Protein AF-A0A450WXY8-F1 (afdb_monomer)

InterPro domains:
  IPR000594 THIF-type NAD/FAD binding fold [PF00899] (309-461)
  IPR035985 Ubiquitin-activating enzyme-like [SSF69572] (309-520)
  IPR045886 ThiF/MoeB/HesA family [PTHR43267] (309-408)

Nearest PDB structures (foldseek):
  7to3-assembly1_A  TM=5.615E-01  e=2.677E-20  Enterobacter cloacae
  7tqd-assembly1_A  TM=8.119E-01  e=2.176E-12  Enterobacter cloacae
  7tsx-assembly1_A  TM=7.902E-01  e=8.698E-11  Enterobacter cloacae
  7tsx-assembly1_B  TM=8.193E-01  e=1.091E-10  Enterobacter cloacae
  7tsq-assembly1_B  TM=7.420E-01  e=1.223E-10  Enterobacter cloacae

Structure (mmCIF, N/CA/C/O backbone):
data_AF-A0A450WXY8-F1
#
_entry.id   AF-A0A450WXY8-F1
#
loop_
_atom_site.group_PDB
_atom_site.id
_atom_site.type_symbol
_atom_site.label_atom_id
_atom_site.label_alt_id
_atom_site.label_comp_id
_atom_site.label_asym_id
_atom_site.label_entity_id
_atom_site.label_seq_id
_atom_site.pdbx_PDB_ins_code
_atom_site.Cartn_x
_atom_site.Cartn_y
_atom_site.Cartn_z
_atom_site.occupancy
_atom_site.B_iso_or_equiv
_atom_site.auth_seq_id
_atom_site.auth_comp_id
_atom_site.auth_asym_id
_atom_site.auth_atom_id
_atom_site.pdbx_PDB_model_num
ATOM 1 N N . MET A 1 1 ? -22.865 32.968 9.460 1.00 85.25 1 MET A N 1
ATOM 2 C CA . MET A 1 1 ? -23.906 32.121 8.834 1.00 85.25 1 MET A CA 1
ATOM 3 C C . MET A 1 1 ? -25.288 32.667 9.183 1.00 85.25 1 MET A C 1
ATOM 5 O O . MET A 1 1 ? -25.468 33.053 10.334 1.00 85.25 1 MET A O 1
ATOM 9 N N . ASN A 1 2 ? -26.231 32.749 8.236 1.00 91.19 2 ASN A N 1
ATOM 10 C CA . ASN A 1 2 ? -27.594 33.232 8.504 1.00 91.19 2 ASN A CA 1
ATOM 11 C C . ASN A 1 2 ? -28.560 32.050 8.703 1.00 91.19 2 ASN A C 1
ATOM 13 O O . ASN A 1 2 ? -28.942 31.391 7.740 1.00 91.19 2 ASN A O 1
ATOM 17 N N . TYR A 1 3 ? -28.939 31.772 9.953 1.00 93.31 3 TYR A N 1
ATOM 18 C CA . TYR A 1 3 ? -29.855 30.669 10.268 1.00 93.31 3 TYR A CA 1
ATOM 19 C C . TYR A 1 3 ? -31.302 30.946 9.868 1.00 93.31 3 TYR A C 1
ATOM 21 O O . TYR A 1 3 ? -32.045 29.992 9.657 1.00 93.31 3 TYR A O 1
ATOM 29 N N . ASP A 1 4 ? -31.701 32.208 9.713 1.00 92.94 4 ASP A N 1
ATOM 30 C CA . ASP A 1 4 ? -33.065 32.535 9.291 1.00 92.94 4 ASP A CA 1
ATOM 31 C C . ASP A 1 4 ? -33.283 32.140 7.818 1.00 92.94 4 ASP A C 1
ATOM 33 O O . ASP A 1 4 ? -34.340 31.608 7.466 1.00 92.94 4 ASP A O 1
ATOM 37 N N . ASP A 1 5 ? -32.248 32.285 6.979 1.00 93.62 5 ASP A N 1
ATOM 38 C CA . ASP A 1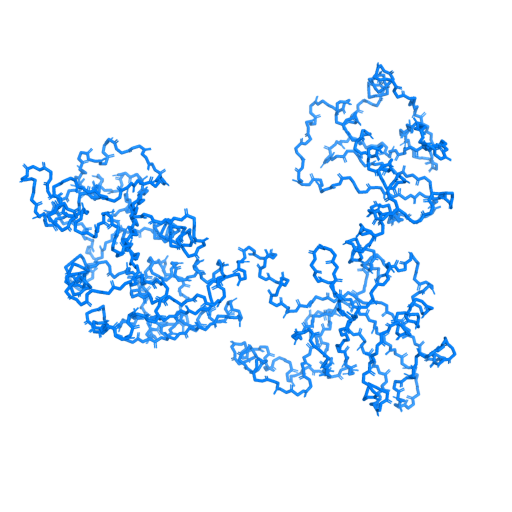 5 ? -32.247 31.805 5.589 1.00 93.62 5 ASP A CA 1
ATOM 39 C C . ASP A 1 5 ? -32.273 30.271 5.528 1.00 93.62 5 ASP A C 1
ATOM 41 O O . ASP A 1 5 ? -33.031 29.693 4.751 1.00 93.62 5 ASP A O 1
ATOM 45 N N . ILE A 1 6 ? -31.488 29.600 6.383 1.00 94.81 6 ILE A N 1
ATOM 46 C CA . ILE A 1 6 ? -31.455 28.130 6.478 1.00 94.81 6 ILE A CA 1
ATOM 47 C C . ILE A 1 6 ? -32.831 27.588 6.888 1.00 94.81 6 ILE A C 1
ATOM 49 O O . ILE A 1 6 ? -33.349 26.680 6.245 1.00 94.81 6 ILE A O 1
ATOM 53 N N . VAL A 1 7 ? -33.455 28.163 7.919 1.00 96.00 7 VAL A N 1
ATOM 54 C CA . VAL A 1 7 ? -34.802 27.780 8.375 1.00 96.00 7 VAL A CA 1
ATOM 55 C C . VAL A 1 7 ? -35.838 28.013 7.281 1.00 96.00 7 VAL A C 1
ATOM 57 O O . VAL A 1 7 ? -36.681 27.152 7.039 1.00 96.00 7 VAL A O 1
ATOM 60 N N . SER A 1 8 ? -35.784 29.164 6.608 1.00 95.62 8 SER A N 1
ATOM 61 C CA . SER A 1 8 ? -36.715 29.487 5.522 1.00 95.62 8 SER A CA 1
ATOM 62 C C . SER A 1 8 ? -36.591 28.494 4.363 1.00 95.62 8 SER A C 1
ATOM 64 O O . SER A 1 8 ? -37.607 28.029 3.843 1.00 95.62 8 SER A O 1
ATOM 66 N N . HIS A 1 9 ? -35.361 28.110 4.010 1.00 96.19 9 HIS A N 1
ATOM 67 C CA . HIS A 1 9 ? -35.077 27.104 2.988 1.00 96.19 9 HIS A CA 1
ATOM 68 C C . HIS A 1 9 ? -35.585 25.718 3.387 1.00 96.19 9 HIS A C 1
ATOM 70 O O . HIS A 1 9 ? -36.364 25.127 2.642 1.00 96.19 9 HIS A O 1
ATOM 76 N N . LEU A 1 10 ? -35.232 25.229 4.580 1.00 95.88 10 LEU A N 1
ATOM 77 C CA . LEU A 1 10 ? -35.667 23.914 5.066 1.00 95.88 10 LEU A CA 1
ATOM 78 C C . LEU A 1 10 ? -37.201 23.803 5.123 1.00 95.88 10 LEU A C 1
ATOM 80 O O . LEU A 1 10 ? -37.761 22.789 4.708 1.00 95.88 10 LEU A O 1
ATOM 84 N N . ARG A 1 11 ? -37.897 24.872 5.534 1.00 95.69 11 ARG A N 1
ATOM 85 C CA . ARG A 1 11 ? -39.368 24.942 5.484 1.00 95.69 11 ARG A CA 1
ATOM 86 C C . ARG A 1 11 ? -39.917 24.899 4.063 1.00 95.69 11 ARG A C 1
ATOM 88 O O . ARG A 1 11 ? -40.941 24.264 3.830 1.00 95.69 11 ARG A O 1
ATOM 95 N N . SER A 1 12 ? -39.249 25.558 3.116 1.00 96.12 12 SER A N 1
ATOM 96 C CA . SER A 1 12 ? -39.670 25.576 1.708 1.00 96.12 12 SER A CA 1
ATOM 97 C C . SER A 1 12 ? -39.581 24.201 1.039 1.00 96.12 12 SER A C 1
ATOM 99 O O . SER A 1 12 ? -40.399 23.898 0.174 1.00 96.12 12 SER A O 1
ATOM 101 N N . VAL A 1 13 ? -38.642 23.356 1.483 1.00 94.44 13 VAL A N 1
ATOM 102 C CA . VAL A 1 13 ? -38.477 21.975 1.001 1.00 94.44 13 VAL A CA 1
ATOM 103 C C . VAL A 1 13 ? -39.275 20.947 1.817 1.00 94.44 13 VAL A C 1
ATOM 105 O O . VAL A 1 13 ? -39.227 19.760 1.514 1.00 94.44 13 VAL A O 1
ATOM 108 N N . GLY A 1 14 ? -40.057 21.390 2.811 1.00 92.19 14 GLY A N 1
ATOM 109 C CA . GLY A 1 14 ? -41.043 20.557 3.508 1.00 92.19 14 GLY A CA 1
ATOM 110 C C . GLY A 1 14 ? -40.677 20.115 4.926 1.00 92.19 14 GLY A C 1
ATOM 111 O O . GLY A 1 14 ? -41.490 19.447 5.564 1.00 92.19 14 GLY A O 1
ATOM 112 N N . TYR A 1 15 ? -39.516 20.504 5.460 1.00 93.69 15 TYR A N 1
ATOM 113 C CA . TYR A 1 15 ? -39.153 20.190 6.843 1.00 93.69 15 TYR A CA 1
ATOM 114 C C . TYR A 1 15 ? -39.821 21.146 7.838 1.00 93.69 15 TYR A C 1
ATOM 116 O O . TYR A 1 15 ? -39.875 22.362 7.636 1.00 93.69 15 TYR A O 1
ATOM 124 N N . ARG A 1 16 ? -40.294 20.612 8.967 1.00 93.25 16 ARG A N 1
ATOM 125 C CA . ARG A 1 16 ? -40.752 21.428 10.098 1.00 93.25 16 ARG A CA 1
ATOM 126 C C . ARG A 1 16 ? -39.544 21.816 10.938 1.00 93.25 16 ARG A C 1
ATOM 128 O O . ARG A 1 16 ? -38.993 20.983 11.647 1.00 93.25 16 ARG A O 1
ATOM 135 N N . THR A 1 17 ? -39.113 23.070 10.827 1.00 95.25 17 THR A N 1
ATOM 136 C CA . THR A 1 17 ? -37.900 23.544 11.505 1.00 95.25 17 THR A CA 1
ATOM 137 C C . THR A 1 17 ? -38.132 24.815 12.300 1.00 95.25 17 THR A C 1
ATOM 139 O O . THR A 1 17 ? -38.880 25.702 11.871 1.00 95.25 17 THR A O 1
ATOM 142 N N . GLU A 1 18 ? -37.436 24.959 13.421 1.00 94.56 18 GLU A N 1
ATOM 143 C CA . GLU A 1 18 ? -37.443 26.173 14.235 1.00 94.56 18 GLU A CA 1
ATOM 144 C C . GLU A 1 18 ? -36.095 26.428 14.913 1.00 94.56 18 GLU A C 1
ATOM 146 O O . GLU A 1 18 ? -35.251 25.540 15.025 1.00 94.56 18 GLU A O 1
ATOM 151 N N . LEU A 1 19 ? -35.888 27.673 15.341 1.00 94.00 19 LEU A N 1
ATOM 152 C CA . LEU A 1 19 ? -34.762 28.038 16.190 1.00 94.00 19 LEU A CA 1
ATOM 153 C C . LEU A 1 19 ? -35.257 28.139 17.623 1.00 94.00 19 LEU A C 1
ATOM 155 O O . LEU A 1 19 ? -36.200 28.881 17.896 1.00 94.00 19 LEU A O 1
ATOM 159 N N . SER A 1 20 ? -34.587 27.438 18.525 1.00 92.25 20 SER A N 1
ATOM 160 C CA . SER A 1 20 ? -34.901 27.445 19.949 1.00 92.25 20 SER A CA 1
ATOM 161 C C . SER A 1 20 ? -33.644 27.703 20.777 1.00 92.25 20 SER A C 1
ATOM 163 O O . SER A 1 20 ? -32.520 27.715 20.264 1.00 92.25 20 SER A O 1
ATOM 165 N N . ASP A 1 21 ? -33.835 27.915 22.075 1.00 88.75 21 ASP A N 1
ATOM 166 C CA . ASP A 1 21 ? -32.752 27.908 23.053 1.00 88.75 21 ASP A CA 1
ATOM 167 C C . ASP A 1 21 ? -32.751 26.562 23.780 1.00 88.75 21 ASP A C 1
ATOM 169 O O . ASP A 1 21 ? -33.796 26.102 24.243 1.00 88.75 21 ASP A O 1
ATOM 173 N N . LEU A 1 22 ? -31.589 25.919 23.840 1.00 84.94 22 LEU A N 1
ATOM 174 C CA . LEU A 1 22 ? -31.366 24.712 24.620 1.00 84.94 22 LEU A CA 1
ATOM 175 C C . LEU A 1 22 ? -30.187 24.965 25.558 1.00 84.94 22 LEU A C 1
ATOM 177 O O . LEU A 1 22 ? -29.046 25.089 25.113 1.00 84.94 22 LEU A O 1
ATOM 181 N N . GLU A 1 23 ? -30.479 25.080 26.855 1.00 81.50 23 GLU A N 1
ATOM 182 C CA . GLU A 1 23 ? -29.492 25.354 27.911 1.00 81.50 23 GLU A CA 1
ATOM 183 C C . GLU A 1 23 ? -28.628 26.607 27.649 1.00 81.50 23 GLU A C 1
ATOM 185 O O . GLU A 1 23 ? -27.417 26.616 27.888 1.00 81.50 23 GLU A O 1
ATOM 190 N N . GLY A 1 24 ? -29.231 27.685 27.135 1.00 81.69 24 GLY A N 1
ATOM 191 C CA . GLY A 1 24 ? -28.528 28.931 26.817 1.00 81.69 24 GLY A CA 1
ATOM 192 C C . GLY A 1 24 ? -27.723 28.884 25.516 1.00 81.69 24 GLY A C 1
ATOM 193 O O . GLY A 1 24 ? -26.913 29.782 25.261 1.00 81.69 24 GLY A O 1
ATOM 194 N N . LYS A 1 25 ? -27.894 27.836 24.699 1.00 85.69 25 LYS A N 1
ATOM 195 C CA . LYS A 1 25 ? -27.318 27.728 23.357 1.00 85.69 25 LYS A CA 1
ATOM 196 C C . LYS A 1 25 ? -28.420 27.792 22.310 1.00 85.69 25 LYS A C 1
ATOM 198 O O . LYS A 1 25 ? -29.394 27.045 22.363 1.00 85.69 25 LYS A O 1
ATOM 203 N N . ARG A 1 26 ? -28.208 28.626 21.291 1.00 92.81 26 ARG A N 1
ATOM 204 C CA . ARG A 1 26 ? -29.070 28.678 20.106 1.00 92.81 26 ARG A CA 1
ATOM 205 C C . ARG A 1 26 ? -28.922 27.376 19.316 1.00 92.81 26 ARG A C 1
ATOM 207 O O . ARG A 1 26 ? -27.808 27.017 18.923 1.00 92.81 26 ARG A O 1
ATOM 214 N N . VAL A 1 27 ? -30.037 26.695 19.080 1.00 93.38 27 VAL A N 1
ATOM 215 C CA . VAL A 1 27 ? -30.091 25.449 18.311 1.00 93.38 27 VAL A CA 1
ATOM 216 C C . VAL A 1 27 ? -31.116 25.547 17.185 1.00 93.38 27 VAL A C 1
ATOM 218 O O . VAL A 1 27 ? -32.117 26.254 17.295 1.00 93.38 27 VAL A O 1
ATOM 221 N N . LEU A 1 28 ? -30.853 24.829 16.097 1.00 95.19 28 LEU A N 1
ATOM 222 C CA . LEU A 1 28 ? -31.797 24.549 15.022 1.00 95.19 28 LEU A CA 1
ATOM 223 C C . LEU A 1 28 ? -32.429 23.183 15.289 1.00 95.19 28 LEU A C 1
ATOM 225 O O . LEU A 1 28 ? -31.713 22.186 15.347 1.00 95.19 28 LEU A O 1
ATOM 229 N N . LYS A 1 29 ? -33.752 23.146 15.428 1.00 94.81 29 LYS A N 1
ATOM 230 C CA . LYS A 1 29 ? -34.534 21.917 15.554 1.00 94.81 29 LYS A CA 1
ATOM 231 C C . LYS A 1 29 ? -35.214 21.587 14.236 1.00 94.81 29 LYS A C 1
ATOM 233 O O . LYS A 1 29 ? -35.759 22.480 13.582 1.00 94.81 29 LYS A O 1
ATOM 238 N N . VAL A 1 30 ? -35.195 20.314 13.864 1.00 95.31 30 VAL A N 1
ATOM 239 C CA . VAL A 1 30 ? -35.900 19.761 12.706 1.00 95.31 30 VAL A CA 1
ATOM 240 C C . VAL A 1 30 ? -36.749 18.590 13.190 1.00 95.31 30 VAL A C 1
ATOM 242 O O . VAL A 1 30 ? -36.204 17.578 13.624 1.00 95.31 30 VAL A O 1
ATOM 245 N N . GLU A 1 31 ? -38.073 18.728 13.142 1.00 93.25 31 GLU A N 1
ATOM 246 C CA . GLU A 1 31 ? -38.989 17.628 13.453 1.00 93.25 31 GLU A CA 1
ATOM 247 C C . GLU A 1 31 ? -39.046 16.646 12.281 1.00 93.25 31 GLU A C 1
ATOM 249 O O . GLU A 1 31 ? -39.267 17.036 11.128 1.00 93.25 31 GLU A O 1
ATOM 254 N N . VAL A 1 32 ? -38.909 15.362 12.598 1.00 88.75 32 VAL A N 1
ATOM 255 C CA . VAL A 1 32 ? -38.971 14.254 11.647 1.00 88.75 32 VAL A CA 1
ATOM 256 C C . VAL A 1 32 ? -40.012 13.244 12.130 1.00 88.75 32 VAL A C 1
ATOM 258 O O . VAL A 1 32 ? -40.020 12.838 13.295 1.00 88.75 32 VAL A O 1
ATOM 261 N N . GLU A 1 33 ? -40.917 12.843 11.237 1.00 85.62 33 GLU A N 1
ATOM 262 C CA . GLU A 1 33 ? -41.838 11.728 11.474 1.00 85.62 33 GLU A CA 1
ATOM 263 C C . GLU A 1 33 ? -41.199 10.454 10.918 1.00 85.62 33 GLU A C 1
ATOM 265 O O . GLU A 1 33 ? -41.057 10.316 9.710 1.00 85.62 33 GLU A O 1
ATOM 270 N N . ILE A 1 34 ? -40.808 9.541 11.807 1.00 77.44 34 ILE A N 1
ATOM 271 C CA . ILE A 1 34 ? -40.209 8.247 11.464 1.00 77.44 34 ILE A CA 1
ATOM 272 C C . ILE A 1 34 ? -41.218 7.162 11.864 1.00 77.44 34 ILE A C 1
ATOM 274 O O . ILE A 1 34 ? -41.971 7.352 12.815 1.00 77.44 34 ILE A O 1
ATOM 278 N N . GLY A 1 35 ? -41.288 6.023 11.169 1.00 67.19 35 GLY A N 1
ATOM 279 C CA . GLY A 1 35 ? -42.383 5.041 11.316 1.00 67.19 35 GLY A CA 1
ATOM 280 C C . GLY A 1 35 ? -42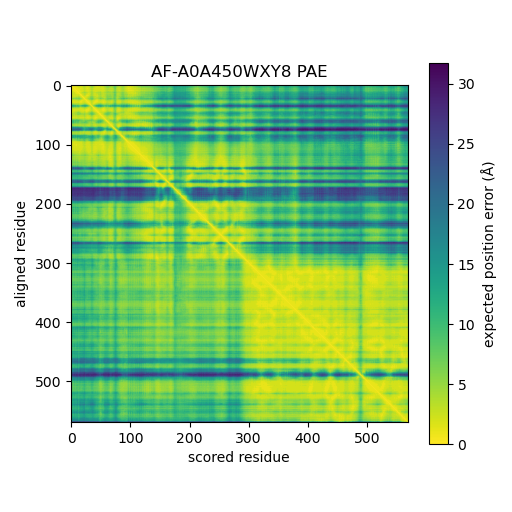.748 4.594 12.750 1.00 67.19 35 GLY A C 1
ATOM 281 O O . GLY A 1 35 ? -43.876 4.159 12.978 1.00 67.19 35 GLY A O 1
ATOM 282 N N . GLN A 1 36 ? -41.841 4.728 13.726 1.00 64.69 36 GLN A N 1
ATOM 283 C CA . GLN A 1 36 ? -42.052 4.387 15.142 1.00 64.69 36 GLN A CA 1
ATOM 284 C C . GLN A 1 36 ? -42.390 5.586 16.060 1.00 64.69 36 GLN A C 1
ATOM 286 O O . GLN A 1 36 ? -42.688 5.386 17.238 1.00 64.69 36 GLN A O 1
ATOM 291 N N . GLY A 1 37 ? -42.379 6.829 15.564 1.00 75.25 37 GLY A N 1
ATOM 292 C CA . GLY A 1 37 ? -42.693 8.023 16.352 1.00 75.25 37 GLY A CA 1
ATOM 293 C C . GLY A 1 37 ? -42.140 9.333 15.780 1.00 75.25 37 GLY A C 1
ATOM 294 O O . GLY A 1 37 ? -41.556 9.389 14.703 1.00 75.25 37 GLY A O 1
ATOM 295 N N . ARG A 1 38 ? -42.328 10.423 16.528 1.00 84.50 38 ARG A N 1
ATOM 296 C CA . ARG A 1 38 ? -41.708 11.722 16.225 1.00 84.50 38 ARG A CA 1
ATOM 297 C C . ARG A 1 38 ? -40.330 11.812 16.867 1.00 84.50 38 ARG A C 1
ATOM 299 O O . ARG A 1 38 ? -40.194 11.446 18.034 1.00 84.50 38 ARG A O 1
ATOM 306 N N . MET A 1 39 ? -39.363 12.333 16.118 1.00 87.69 39 MET A N 1
ATOM 307 C CA . MET A 1 39 ? -37.990 12.582 16.552 1.00 87.69 39 MET A CA 1
ATOM 308 C C . MET A 1 39 ? -37.585 14.017 16.195 1.00 87.69 39 MET A C 1
ATOM 310 O O . MET A 1 39 ? -38.014 14.550 15.172 1.00 87.69 39 MET A O 1
ATOM 314 N N . GLU A 1 40 ? -36.751 14.642 17.026 1.00 91.19 40 GLU A N 1
ATOM 315 C CA . GLU A 1 40 ? -36.166 15.955 16.746 1.00 91.19 40 GLU A CA 1
ATOM 316 C C . GLU A 1 40 ? -34.673 15.812 16.438 1.00 91.19 40 GLU A C 1
ATOM 318 O O . GLU A 1 40 ? -33.905 15.329 17.270 1.00 91.19 40 GLU A O 1
ATOM 323 N N . LEU A 1 41 ? -34.251 16.274 15.258 1.00 93.19 41 LEU A N 1
ATOM 324 C CA . LEU A 1 41 ? -32.841 16.494 14.955 1.00 93.19 41 LEU A CA 1
ATOM 325 C C . LEU A 1 41 ? -32.448 17.891 15.443 1.00 93.19 41 LEU A C 1
ATOM 327 O O . LEU A 1 41 ? -33.026 18.898 15.032 1.00 93.19 41 LEU A O 1
ATOM 331 N N . ILE A 1 42 ? -31.438 17.958 16.300 1.00 93.12 42 ILE A N 1
ATOM 332 C CA . ILE A 1 42 ? -30.984 19.175 16.969 1.00 93.12 42 ILE A CA 1
ATOM 333 C C . ILE A 1 42 ? -29.583 19.512 16.468 1.00 93.12 42 ILE A C 1
ATOM 335 O O . ILE A 1 42 ? -28.666 18.710 16.593 1.00 93.12 42 ILE A O 1
ATOM 339 N N . HIS A 1 43 ? -29.390 20.709 15.926 1.00 93.00 43 HIS A N 1
ATOM 340 C CA . HIS A 1 43 ? -28.088 21.223 15.512 1.00 93.00 43 HIS A CA 1
ATOM 341 C C . HIS A 1 43 ? -27.701 22.440 16.352 1.00 93.00 43 HIS A C 1
ATOM 343 O O . HIS A 1 43 ? -28.436 23.425 16.413 1.00 93.00 43 HIS A O 1
ATOM 349 N N . PHE A 1 44 ? -26.520 22.410 16.969 1.00 91.44 44 PHE A N 1
ATOM 350 C CA . PHE A 1 44 ? -25.978 23.569 17.680 1.00 91.44 44 PHE A CA 1
ATOM 351 C C . PHE A 1 44 ? -25.469 24.606 16.688 1.00 91.44 44 PHE A C 1
ATOM 353 O O . PHE A 1 44 ? -24.511 24.340 15.966 1.00 91.44 44 PHE A O 1
ATOM 360 N N . CYS A 1 45 ? -26.077 25.794 16.683 1.00 92.25 45 CYS A N 1
ATOM 361 C CA . CYS A 1 45 ? -25.749 26.823 15.707 1.00 92.25 45 CYS A CA 1
ATOM 362 C C . CYS A 1 45 ? -24.268 27.227 15.790 1.00 92.25 45 CYS A C 1
ATOM 364 O O . CYS A 1 45 ? -23.793 27.715 16.817 1.00 92.25 45 CYS A O 1
ATOM 366 N N . THR A 1 46 ? -23.549 27.081 14.679 1.00 90.25 46 THR A N 1
ATOM 367 C CA . THR A 1 46 ? -22.164 27.537 14.511 1.00 90.25 46 THR A CA 1
ATOM 368 C C . THR A 1 46 ? -22.080 28.828 13.696 1.00 90.25 46 THR A C 1
ATOM 370 O O . THR A 1 46 ? -22.970 29.162 12.914 1.00 90.25 46 THR A O 1
ATOM 373 N N . ASN A 1 47 ? -20.978 29.567 13.838 1.00 87.94 47 ASN A N 1
ATOM 374 C CA . ASN A 1 47 ? -20.756 30.794 13.060 1.00 87.94 47 ASN A CA 1
ATOM 375 C C . ASN A 1 47 ? -20.309 30.515 11.615 1.00 87.94 47 ASN A C 1
ATOM 377 O O . ASN A 1 47 ? -20.579 31.323 10.718 1.00 87.94 47 ASN A O 1
ATOM 381 N N . GLU A 1 48 ? -19.673 29.362 11.406 1.00 87.56 48 GLU A N 1
ATOM 382 C CA . GLU A 1 48 ? -19.038 28.919 10.167 1.00 87.56 48 GLU A CA 1
ATOM 383 C C . GLU A 1 48 ? -19.286 27.418 9.956 1.00 87.56 48 GLU A C 1
ATOM 385 O O . GLU A 1 48 ? -19.388 26.652 10.921 1.00 87.56 48 GLU A O 1
ATOM 390 N N . LEU A 1 49 ? -19.419 27.013 8.691 1.00 85.81 49 LEU A N 1
ATOM 391 C CA . LEU A 1 49 ? -19.448 25.610 8.299 1.00 85.81 49 LEU A CA 1
ATOM 392 C C . LEU A 1 49 ? -18.015 25.169 8.015 1.00 85.81 49 LEU A C 1
ATOM 394 O O . LEU A 1 49 ? -17.376 25.691 7.111 1.00 85.81 49 LEU A O 1
ATOM 398 N N . ILE A 1 50 ? -17.534 24.205 8.791 1.00 84.62 50 ILE A N 1
ATOM 399 C CA . ILE A 1 50 ? -16.203 23.593 8.633 1.00 84.62 50 ILE A CA 1
ATOM 400 C C . ILE A 1 50 ? -16.292 22.121 8.203 1.00 84.62 50 ILE A C 1
ATOM 402 O O . ILE A 1 50 ? -15.289 21.417 8.155 1.00 84.62 50 ILE A O 1
ATOM 406 N N . GLY A 1 51 ? -17.510 21.653 7.933 1.00 86.38 51 GLY A N 1
ATOM 407 C CA . GLY A 1 51 ? -17.832 20.292 7.533 1.00 86.38 51 GLY A CA 1
ATOM 408 C C . GLY A 1 51 ? -19.340 20.126 7.365 1.00 86.38 51 GLY A C 1
ATOM 409 O O . GLY A 1 51 ? -20.089 21.109 7.367 1.00 86.38 51 GLY A O 1
ATOM 410 N N . ILE A 1 52 ? -19.783 18.875 7.230 1.00 88.44 52 ILE A N 1
ATOM 411 C CA . ILE A 1 52 ? -21.210 18.535 7.167 1.00 88.44 52 ILE A CA 1
ATOM 412 C C . ILE A 1 52 ? -21.884 19.004 8.471 1.00 88.44 52 ILE A C 1
ATOM 414 O O . ILE A 1 52 ? -21.367 18.698 9.550 1.00 88.44 52 ILE A O 1
ATOM 418 N N . PRO A 1 53 ? -23.016 19.734 8.411 1.00 91.00 53 PRO A N 1
ATOM 419 C CA . PRO A 1 53 ? -23.764 20.118 9.606 1.00 91.00 53 PRO A CA 1
ATOM 420 C C . PRO A 1 53 ? -24.096 18.901 10.478 1.00 91.00 53 PRO A C 1
ATOM 422 O O . PRO A 1 53 ? -24.804 18.005 10.033 1.00 91.00 53 PRO A O 1
ATOM 425 N N . ALA A 1 54 ? -23.589 18.853 11.708 1.00 90.81 54 ALA A N 1
ATOM 426 C CA . ALA A 1 54 ? -23.839 17.735 12.617 1.00 90.81 54 ALA A CA 1
ATOM 427 C C . ALA A 1 54 ? -25.190 17.893 13.326 1.00 90.81 54 ALA A C 1
ATOM 429 O O . ALA A 1 54 ? -25.473 18.975 13.851 1.00 90.81 54 ALA A O 1
ATOM 430 N N . PHE A 1 55 ? -25.981 16.821 13.385 1.00 92.38 55 PHE A N 1
ATOM 431 C CA . PHE A 1 55 ? -27.218 16.775 14.159 1.00 92.38 55 PHE A CA 1
ATOM 432 C C . PHE A 1 55 ? -27.135 15.763 15.305 1.00 92.38 55 PHE A C 1
ATOM 434 O O . PHE A 1 55 ? -26.368 14.795 15.288 1.00 92.38 55 PHE A O 1
ATOM 441 N N . PHE A 1 56 ? -27.943 16.033 16.320 1.00 91.31 56 PHE A N 1
ATOM 442 C CA . PHE A 1 56 ? -28.081 15.264 17.542 1.00 91.31 56 PHE A CA 1
ATOM 443 C C . PHE A 1 56 ? -29.545 14.863 17.722 1.00 91.31 56 PHE A C 1
ATOM 445 O O . PHE A 1 56 ? -30.433 15.560 17.244 1.00 91.31 56 PHE A O 1
ATOM 452 N N . VAL A 1 57 ? -29.794 13.774 18.434 1.00 89.75 57 VAL A N 1
ATOM 453 C CA . VAL A 1 57 ? -31.135 13.304 18.814 1.00 89.75 57 VAL A CA 1
ATOM 454 C C . VAL A 1 57 ? -31.204 13.108 20.314 1.00 89.75 57 VAL A C 1
ATOM 456 O O . VAL A 1 57 ? -30.174 12.867 20.936 1.00 89.75 57 VAL A O 1
ATOM 459 N N . GLU A 1 58 ? -32.388 13.220 20.906 1.00 86.69 58 GLU A N 1
ATOM 460 C CA . GLU A 1 58 ? -32.564 12.829 22.304 1.00 86.69 58 GLU A CA 1
ATOM 461 C C . GLU A 1 58 ? -32.448 11.304 22.454 1.00 86.69 58 GLU A C 1
ATOM 463 O O . GLU A 1 58 ? -32.954 10.547 21.626 1.00 86.69 58 GLU A O 1
ATOM 468 N N . ASP A 1 59 ? -31.742 10.869 23.496 1.00 78.94 59 ASP A N 1
ATOM 469 C CA . ASP A 1 59 ? -31.623 9.478 23.908 1.00 78.94 59 ASP A CA 1
ATOM 470 C C . ASP A 1 59 ? -32.990 9.005 24.397 1.00 78.94 59 ASP A C 1
ATOM 472 O O . ASP A 1 59 ? -33.500 9.448 25.431 1.00 78.94 59 ASP A O 1
ATOM 476 N N . ASP A 1 60 ? -33.604 8.149 23.593 1.00 75.12 60 ASP A N 1
ATOM 477 C CA . ASP A 1 60 ? -34.975 7.710 23.759 1.00 75.12 60 ASP A CA 1
ATOM 478 C C . ASP A 1 60 ? -35.039 6.196 23.586 1.00 75.12 60 ASP A C 1
ATOM 480 O O . ASP A 1 60 ? -34.870 5.656 22.489 1.00 75.12 60 ASP A O 1
ATOM 484 N N . GLU A 1 61 ? -35.317 5.514 24.700 1.00 75.31 61 GLU A N 1
ATOM 485 C CA . GLU A 1 61 ? -35.358 4.053 24.802 1.00 75.31 61 GLU A CA 1
ATOM 486 C C . GLU A 1 61 ? -36.301 3.407 23.773 1.00 75.31 61 GLU A C 1
ATOM 488 O O . GLU A 1 61 ? -36.129 2.234 23.436 1.00 75.31 61 GLU A O 1
ATOM 493 N N . ARG A 1 62 ? -37.273 4.159 23.229 1.00 75.00 62 ARG A N 1
ATOM 494 C CA . ARG A 1 62 ? -38.204 3.677 22.198 1.00 75.00 62 ARG A CA 1
ATOM 495 C C . ARG A 1 62 ? -37.506 3.208 20.923 1.00 75.00 62 ARG A C 1
ATOM 497 O O . ARG A 1 62 ? -38.035 2.315 20.268 1.00 75.00 62 ARG A O 1
ATOM 504 N N . PHE A 1 63 ? -36.356 3.785 20.573 1.00 74.00 63 PHE A N 1
ATOM 505 C CA . PHE A 1 63 ? -35.637 3.460 19.335 1.00 74.00 63 PHE A CA 1
ATOM 506 C C . PHE A 1 63 ? -34.574 2.364 19.513 1.00 74.00 63 PHE A C 1
ATOM 508 O O . PHE A 1 63 ? -33.997 1.905 18.526 1.00 74.00 63 PHE A O 1
ATOM 515 N N . GLY A 1 64 ? -34.345 1.906 20.749 1.00 78.31 64 GLY A N 1
ATOM 516 C CA . GLY A 1 64 ? -33.325 0.907 21.068 1.00 78.31 64 GLY A CA 1
ATOM 517 C C . GLY A 1 64 ? -31.896 1.365 20.745 1.00 78.31 64 GLY A C 1
ATOM 518 O O . GLY A 1 64 ? -31.619 2.548 20.562 1.00 78.31 64 GLY A O 1
ATOM 519 N N . GLU A 1 65 ? -30.964 0.412 20.682 1.00 84.44 65 GLU A N 1
ATOM 520 C CA . GLU A 1 65 ? -29.581 0.696 20.285 1.00 84.44 65 GLU A CA 1
ATOM 521 C C . GLU A 1 65 ? -29.477 0.869 18.767 1.00 84.44 65 GLU A C 1
ATOM 523 O O . GLU A 1 65 ? -29.656 -0.085 18.004 1.00 84.44 65 GLU A O 1
ATOM 528 N N . LEU A 1 66 ? -29.136 2.080 18.329 1.00 88.31 66 LEU A N 1
ATOM 529 C CA . LEU A 1 66 ? -28.897 2.406 16.927 1.00 88.31 66 LEU A CA 1
ATOM 530 C C . LEU A 1 66 ? -27.398 2.539 16.651 1.00 88.31 66 LEU A C 1
ATOM 532 O O . LEU A 1 66 ? -26.681 3.262 17.347 1.00 88.31 66 LEU A O 1
ATOM 536 N N . ALA A 1 67 ? -26.913 1.875 15.602 1.00 88.62 67 ALA A N 1
ATOM 537 C CA . ALA A 1 67 ? -25.567 2.122 15.098 1.00 88.62 67 ALA A CA 1
ATOM 538 C C . ALA A 1 67 ? -25.409 3.587 14.658 1.00 88.62 67 ALA A C 1
ATOM 540 O O . ALA A 1 67 ? -26.384 4.250 14.319 1.00 88.62 67 ALA A O 1
ATOM 541 N N . HIS A 1 68 ? -24.177 4.105 14.653 1.00 89.62 68 HIS A N 1
ATOM 542 C CA . HIS A 1 68 ? -23.861 5.502 14.297 1.00 89.62 68 HIS A CA 1
ATOM 543 C C . HIS A 1 68 ? -24.453 6.585 15.216 1.00 89.62 68 HIS A C 1
ATOM 545 O O . HIS A 1 68 ? -24.172 7.765 15.003 1.00 89.62 68 HIS A O 1
ATOM 551 N N . VAL A 1 69 ? -25.215 6.215 16.250 1.00 88.31 69 VAL A N 1
ATOM 552 C CA . VAL A 1 69 ? -25.764 7.123 17.265 1.00 88.31 69 VAL A CA 1
ATOM 553 C C . VAL A 1 69 ? -24.947 6.994 18.541 1.00 88.31 69 VAL A C 1
ATOM 555 O O . VAL A 1 69 ? -24.732 5.898 19.055 1.00 88.31 69 VAL A O 1
ATOM 558 N N . PHE A 1 70 ? -24.439 8.115 19.046 1.00 83.25 70 PHE A N 1
ATOM 559 C CA . PHE A 1 70 ? -23.415 8.090 20.081 1.00 83.25 70 PHE A CA 1
ATOM 560 C C . PHE A 1 70 ? -23.603 9.178 21.135 1.00 83.25 70 PHE A C 1
ATOM 562 O O . PHE A 1 70 ? -23.873 10.320 20.768 1.00 83.25 70 PHE A O 1
ATOM 569 N N . PRO A 1 71 ? -23.348 8.906 22.425 1.00 74.94 71 PRO A N 1
ATOM 570 C CA . PRO A 1 71 ? -23.420 9.943 23.446 1.00 74.94 71 PRO A CA 1
ATOM 571 C C . PRO A 1 71 ? -22.364 11.046 23.196 1.00 74.94 71 PRO A C 1
ATOM 573 O O . PRO A 1 71 ? -21.231 10.750 22.787 1.00 74.94 71 PRO A O 1
ATOM 576 N N . PRO A 1 72 ? -22.703 12.328 23.417 1.00 66.75 72 PRO A N 1
ATOM 577 C CA . PRO A 1 72 ? -21.864 13.475 23.142 1.00 66.75 72 PRO A CA 1
ATOM 578 C C . PRO A 1 72 ? -20.706 13.537 24.130 1.00 66.75 72 PRO A C 1
ATOM 580 O O . PRO A 1 72 ? -20.774 13.097 25.274 1.00 66.75 72 PRO A O 1
ATOM 583 N N . SER A 1 73 ? -19.627 14.172 23.689 1.00 55.66 73 SER A N 1
ATOM 584 C CA . SER A 1 73 ? -18.442 14.452 24.502 1.00 55.66 73 SER A CA 1
ATOM 585 C C . SER A 1 73 ? -18.645 15.573 25.532 1.00 55.66 73 SER A C 1
ATOM 587 O O . SER A 1 73 ? -17.745 15.836 26.331 1.00 55.66 73 SER A O 1
ATOM 589 N N . ILE A 1 74 ? -19.801 16.244 25.520 1.00 53.81 74 ILE A N 1
ATOM 590 C CA . ILE A 1 74 ? -20.132 17.359 26.409 1.00 53.81 74 ILE A CA 1
ATOM 591 C C . ILE A 1 74 ? -21.012 16.826 27.542 1.00 53.81 74 ILE A C 1
ATOM 593 O O . ILE A 1 74 ? -22.076 16.264 27.308 1.00 53.81 74 ILE A O 1
ATOM 597 N N . SER A 1 75 ? -20.557 17.008 28.779 1.00 45.72 75 SER A N 1
ATOM 598 C CA . SER A 1 75 ? -21.269 16.606 29.992 1.00 45.72 75 SER A CA 1
ATOM 599 C C . SER A 1 75 ? -22.578 17.384 30.162 1.00 45.72 75 SER A C 1
ATOM 601 O O . SER A 1 75 ? -22.514 18.607 30.288 1.00 45.72 75 SER A O 1
ATOM 603 N N . GLY A 1 76 ? -23.719 16.688 30.255 1.00 52.03 76 GLY A N 1
ATOM 604 C CA . GLY A 1 76 ? -24.932 17.250 30.869 1.00 52.03 76 GLY A CA 1
ATOM 605 C C . GLY A 1 76 ? -26.290 16.961 30.223 1.00 52.03 76 GLY A C 1
ATOM 606 O O . GLY A 1 76 ? -27.281 17.251 30.878 1.00 52.03 76 GLY A O 1
ATOM 607 N N . GLY A 1 77 ? -26.377 16.377 29.022 1.00 59.97 77 GLY A N 1
ATOM 608 C CA . GLY A 1 77 ? -27.667 16.188 28.334 1.00 59.97 77 GLY A CA 1
ATOM 609 C C . GLY A 1 77 ? -27.926 14.763 27.841 1.00 59.97 77 GLY A C 1
ATOM 610 O O . GLY A 1 77 ? -26.984 14.045 27.512 1.00 59.97 77 GLY A O 1
ATOM 611 N N . ASN A 1 78 ? -29.207 14.399 27.723 1.00 77.81 78 ASN A N 1
ATOM 612 C CA . ASN A 1 78 ? -29.697 13.188 27.046 1.00 77.81 78 ASN A CA 1
ATOM 613 C C . ASN A 1 78 ? -29.636 13.336 25.514 1.00 77.81 78 ASN A C 1
ATOM 615 O O . ASN A 1 78 ? -30.548 12.911 24.832 1.00 77.81 78 ASN A O 1
ATOM 619 N N . LEU A 1 79 ? -28.636 14.009 24.948 1.00 85.25 79 LEU A N 1
ATOM 620 C CA . LEU A 1 79 ? -28.488 14.089 23.490 1.00 85.25 79 LEU A CA 1
ATOM 621 C C . LEU A 1 79 ? -27.520 13.012 23.022 1.00 85.25 79 LEU A C 1
ATOM 623 O O . LEU A 1 79 ? -26.669 12.615 23.799 1.00 85.25 79 LEU A O 1
ATOM 627 N N . CYS A 1 80 ? -27.602 12.601 21.763 1.00 86.44 80 CYS A N 1
ATOM 628 C CA . CYS A 1 80 ? -26.711 11.664 21.088 1.00 86.44 80 CYS A CA 1
ATOM 629 C C . CYS A 1 80 ? -26.367 12.218 19.701 1.00 86.44 80 CYS A C 1
ATOM 631 O O . CYS A 1 80 ? -27.256 12.617 18.959 1.00 86.44 80 CYS A O 1
ATOM 633 N N . SER A 1 81 ? -25.087 12.277 19.331 1.00 87.81 81 SER A N 1
ATOM 634 C CA . SER A 1 81 ? -24.662 12.689 17.990 1.00 87.81 81 SER A CA 1
ATOM 635 C C . SER A 1 81 ? -24.846 11.560 16.988 1.00 87.81 81 SER A C 1
ATOM 637 O O . SER A 1 81 ? -24.535 10.411 17.309 1.00 87.81 81 SER A O 1
ATOM 639 N N . ILE A 1 82 ? -25.197 11.901 15.756 1.00 89.56 82 ILE A N 1
ATOM 640 C CA . ILE A 1 82 ? -25.338 10.934 14.669 1.00 89.56 82 ILE A CA 1
ATOM 641 C C . ILE A 1 82 ? -24.171 11.089 13.692 1.00 89.56 82 ILE A C 1
ATOM 643 O O . ILE A 1 82 ? -23.841 12.194 13.262 1.00 89.56 82 ILE A O 1
ATOM 647 N N . CYS A 1 83 ? -23.539 9.978 13.328 1.00 88.69 83 CYS A N 1
ATOM 648 C CA . CYS A 1 83 ? -22.490 9.942 12.317 1.00 88.69 83 CYS A CA 1
ATOM 649 C C . CYS A 1 83 ? -23.076 9.561 10.954 1.00 88.69 83 CYS A C 1
ATOM 651 O O . CYS A 1 83 ? -23.386 8.403 10.706 1.00 88.69 83 CYS A O 1
ATOM 653 N N . VAL A 1 84 ? -23.189 10.529 10.045 1.00 87.25 84 VAL A N 1
ATOM 654 C CA . VAL A 1 84 ? -23.651 10.301 8.660 1.00 87.25 84 VAL A CA 1
ATOM 655 C C . VAL A 1 84 ? -22.510 10.205 7.641 1.00 87.25 84 VAL A C 1
ATOM 657 O O . VAL A 1 84 ? -22.727 10.316 6.432 1.00 87.25 84 VAL A O 1
ATOM 660 N N . GLY A 1 85 ? -21.280 10.018 8.124 1.00 77.94 85 GLY A N 1
ATOM 661 C CA . GLY A 1 85 ? -20.074 9.903 7.310 1.00 77.94 85 GLY A CA 1
ATOM 662 C C . GLY A 1 85 ? -18.905 10.729 7.840 1.00 77.94 85 GLY A C 1
ATOM 663 O O . GLY A 1 85 ? -19.030 11.486 8.802 1.00 77.94 85 GLY A O 1
ATOM 664 N N . ASP A 1 86 ? -17.756 10.576 7.187 1.00 71.12 86 ASP A N 1
ATOM 665 C CA . ASP A 1 86 ? -16.552 11.341 7.499 1.00 71.12 86 ASP A CA 1
ATOM 666 C C . ASP A 1 86 ? -16.643 12.742 6.876 1.00 71.12 86 ASP A C 1
ATOM 668 O O . ASP A 1 86 ? -16.847 12.878 5.665 1.00 71.12 86 ASP A O 1
ATOM 672 N N . SER A 1 87 ? -16.465 13.785 7.688 1.00 66.94 87 SER A N 1
ATOM 673 C CA . SER A 1 87 ? -16.435 15.178 7.235 1.00 66.94 87 SER A CA 1
ATOM 674 C C . SER A 1 87 ? -15.365 15.448 6.174 1.00 66.94 87 SER A C 1
ATOM 676 O O . SER A 1 87 ? -15.539 16.363 5.375 1.00 66.94 87 SER A O 1
ATOM 678 N N . GLU A 1 88 ? -14.290 14.656 6.125 1.00 64.56 88 GLU A N 1
ATOM 679 C CA . GLU A 1 88 ? -13.245 14.776 5.099 1.00 64.56 88 GLU A CA 1
ATOM 680 C C . GLU A 1 88 ? -13.630 14.108 3.766 1.00 64.56 88 GLU A C 1
ATOM 682 O O . GLU A 1 88 ? -13.010 14.369 2.735 1.00 64.56 88 GLU A O 1
ATOM 687 N N . SER A 1 89 ? -14.668 13.263 3.756 1.00 70.25 89 SER A N 1
ATOM 688 C CA . SER A 1 89 ? -15.095 12.512 2.566 1.00 70.25 89 SER A CA 1
ATOM 689 C C . SER A 1 89 ? -16.075 13.265 1.660 1.00 70.25 89 SER A C 1
ATOM 691 O O . SER A 1 89 ? -16.338 12.826 0.538 1.00 70.25 89 SER A O 1
ATOM 693 N N . VAL A 1 90 ? -16.606 14.405 2.115 1.00 73.31 90 VAL A N 1
ATOM 694 C CA . VAL A 1 90 ? -17.606 15.195 1.385 1.00 73.31 90 VAL A CA 1
ATOM 695 C C . VAL A 1 90 ? -17.144 16.642 1.270 1.00 73.31 90 VAL A C 1
ATOM 697 O O . VAL A 1 90 ? -16.886 17.313 2.264 1.00 73.31 90 VAL A O 1
ATOM 700 N N . SER A 1 91 ? -17.090 17.154 0.039 1.00 78.81 91 SER A N 1
ATOM 701 C CA . SER A 1 91 ? -16.919 18.588 -0.187 1.00 78.81 91 SER A CA 1
ATOM 702 C C . SER A 1 91 ? -18.245 19.293 0.082 1.00 78.81 91 SER A C 1
ATOM 704 O O . SER A 1 91 ? -19.209 19.130 -0.665 1.00 78.81 91 SER A O 1
ATOM 706 N N . VAL A 1 92 ? -18.300 20.060 1.167 1.00 80.50 92 VAL A N 1
ATOM 707 C CA . VAL A 1 92 ? -19.460 20.884 1.506 1.00 80.50 92 VAL A CA 1
ATOM 708 C C . VAL A 1 92 ? -19.290 22.251 0.857 1.00 80.50 92 VAL A C 1
ATOM 710 O O . VAL A 1 92 ? -18.281 22.924 1.061 1.00 80.50 92 VAL A O 1
ATOM 713 N N . ASN A 1 93 ? -20.277 22.669 0.062 1.00 81.88 93 ASN A N 1
ATOM 714 C CA . ASN A 1 93 ? -20.273 23.998 -0.536 1.00 81.88 93 ASN A CA 1
ATOM 715 C C . ASN A 1 93 ? -20.639 25.053 0.518 1.00 81.88 93 ASN A C 1
ATOM 717 O O . ASN A 1 93 ? -21.815 25.338 0.753 1.00 81.88 93 ASN A O 1
ATOM 721 N N . TYR A 1 94 ? -19.622 25.638 1.144 1.00 81.81 94 TYR A N 1
ATOM 722 C CA . TYR A 1 94 ? -19.790 26.651 2.185 1.00 81.81 94 TYR A CA 1
ATOM 723 C C . TYR A 1 94 ? -20.396 27.968 1.679 1.00 81.81 94 TYR A C 1
ATOM 725 O O . TYR A 1 94 ? -20.942 28.720 2.487 1.00 81.81 94 TYR A O 1
ATOM 733 N N . ASP A 1 95 ? -20.382 28.216 0.363 1.00 87.00 95 ASP A N 1
ATOM 734 C CA . ASP A 1 95 ? -21.046 29.373 -0.252 1.00 87.00 95 ASP A CA 1
ATOM 735 C C . ASP A 1 95 ? -22.576 29.205 -0.311 1.00 87.00 95 ASP A C 1
ATOM 737 O O . ASP A 1 95 ? -23.301 30.176 -0.529 1.00 87.00 95 ASP A O 1
ATOM 741 N N . ALA A 1 96 ? -23.089 27.989 -0.078 1.00 90.94 96 ALA A N 1
ATOM 742 C CA . ALA A 1 96 ? -24.518 27.688 -0.045 1.00 90.94 96 ALA A CA 1
ATOM 743 C C . ALA A 1 96 ? -24.939 26.935 1.238 1.00 90.94 96 ALA A C 1
ATOM 745 O O . ALA A 1 96 ? -25.394 25.788 1.154 1.00 90.94 96 ALA A O 1
ATOM 746 N N . PRO A 1 97 ? -24.861 27.566 2.432 1.00 92.44 97 PRO A N 1
ATOM 747 C CA . PRO A 1 97 ? -25.241 26.922 3.690 1.00 92.44 97 PRO A CA 1
ATOM 748 C C . PRO A 1 97 ? -26.633 26.269 3.681 1.00 92.44 97 PRO A C 1
ATOM 750 O O . PRO A 1 97 ? -26.728 25.132 4.134 1.00 92.44 97 PRO A O 1
ATOM 753 N N . PRO A 1 98 ? -27.703 26.881 3.129 1.00 93.62 98 PRO A N 1
ATOM 754 C CA . PRO A 1 98 ? -29.023 26.247 3.119 1.00 93.62 98 PRO A CA 1
ATOM 755 C C . PRO A 1 98 ? -29.051 24.858 2.457 1.00 93.62 98 PRO A C 1
ATOM 757 O O . PRO A 1 98 ? -29.654 23.938 3.005 1.00 93.62 98 PRO A O 1
ATOM 760 N N . LEU A 1 99 ? -28.331 24.677 1.343 1.00 92.19 99 LEU A N 1
ATOM 761 C CA . LEU A 1 99 ? -28.237 23.387 0.647 1.00 92.19 99 LEU A CA 1
ATOM 762 C C . LEU A 1 99 ? -27.407 22.365 1.434 1.00 92.19 99 LEU A C 1
ATOM 764 O O . LEU A 1 99 ? -27.738 21.183 1.449 1.00 92.19 99 LEU A O 1
ATOM 768 N N . ALA A 1 100 ? -26.348 22.810 2.116 1.00 91.94 100 ALA A N 1
ATOM 769 C CA . ALA A 1 100 ? -25.545 21.939 2.976 1.00 91.94 100 ALA A CA 1
ATOM 770 C C . ALA A 1 100 ? -26.360 21.390 4.160 1.00 91.94 100 ALA A C 1
ATOM 772 O O . ALA A 1 100 ? -26.210 20.227 4.536 1.00 91.94 100 ALA A O 1
ATOM 773 N N . PHE A 1 101 ? -27.235 22.216 4.740 1.00 93.81 101 PHE A N 1
ATOM 774 C CA . PHE A 1 101 ? -28.155 21.786 5.792 1.00 93.81 101 PHE A CA 1
ATOM 775 C C . PHE A 1 101 ? -29.232 20.839 5.265 1.00 93.81 101 PHE A C 1
ATOM 777 O O . PHE A 1 101 ? -29.511 19.848 5.930 1.00 93.81 101 PHE A O 1
ATOM 784 N N . GLU A 1 102 ? -29.793 21.090 4.081 1.00 93.56 102 GLU A N 1
ATOM 785 C CA . GLU A 1 102 ? -30.753 20.176 3.449 1.00 93.56 102 GLU A CA 1
ATOM 786 C C . GLU A 1 102 ? -30.149 18.785 3.202 1.00 93.56 102 GLU A C 1
ATOM 788 O O . GLU A 1 102 ? -30.734 17.785 3.620 1.00 93.56 102 GLU A O 1
ATOM 793 N N . ASP A 1 103 ? -28.964 18.716 2.580 1.00 91.38 103 ASP A N 1
ATOM 794 C CA . ASP A 1 103 ? -28.268 17.446 2.328 1.00 91.38 103 ASP A CA 1
ATOM 795 C C . ASP A 1 103 ? -27.945 16.723 3.640 1.00 91.38 103 ASP A C 1
ATOM 797 O O . ASP A 1 103 ? -28.155 15.516 3.759 1.00 91.38 103 ASP A O 1
ATOM 801 N N . SER A 1 104 ? -27.492 17.460 4.660 1.00 92.62 104 SER A N 1
ATOM 802 C CA . SER A 1 104 ? -27.203 16.864 5.960 1.00 92.62 104 SER A CA 1
ATOM 803 C C . SER A 1 104 ? -28.454 16.309 6.638 1.00 92.62 104 SER A C 1
ATOM 805 O O . SER A 1 104 ? -28.446 15.146 7.038 1.00 92.62 104 SER A O 1
ATOM 807 N N . VAL A 1 105 ? -29.539 17.087 6.729 1.00 93.75 105 VAL A N 1
ATOM 808 C CA . VAL A 1 105 ? -30.813 16.622 7.307 1.00 93.75 105 VAL A CA 1
ATOM 809 C C . VAL A 1 105 ? -31.267 15.347 6.607 1.00 93.75 105 VAL A C 1
ATOM 811 O O . VAL A 1 105 ? -31.549 14.355 7.273 1.00 93.75 105 VAL A O 1
ATOM 814 N N . LYS A 1 106 ? -31.243 15.336 5.270 1.00 92.62 106 LYS A N 1
ATOM 815 C CA . LYS A 1 106 ? -31.626 14.164 4.485 1.00 92.62 106 LYS A CA 1
ATOM 816 C C . LYS A 1 106 ? -30.788 12.931 4.832 1.00 92.62 106 LYS A C 1
ATOM 818 O O . LYS A 1 106 ? -31.350 11.878 5.101 1.00 92.62 106 LYS A O 1
ATOM 823 N N . ARG A 1 107 ? -29.459 13.058 4.906 1.00 92.38 107 ARG A N 1
ATOM 824 C CA . ARG A 1 107 ? -28.571 11.940 5.284 1.00 92.38 107 ARG A CA 1
ATOM 825 C C . ARG A 1 107 ? -28.863 11.389 6.677 1.00 92.38 107 ARG A C 1
ATOM 827 O O . ARG A 1 107 ? -28.754 10.184 6.879 1.00 92.38 107 ARG A O 1
ATOM 834 N N . HIS A 1 108 ? -29.187 12.260 7.633 1.00 93.12 108 HIS A N 1
ATOM 835 C CA . HIS A 1 108 ? -29.509 11.850 9.001 1.00 93.12 108 HIS A CA 1
ATOM 836 C C . HIS A 1 108 ? -30.819 11.063 9.043 1.00 93.12 108 HIS A C 1
ATOM 838 O O . HIS A 1 108 ? -30.870 10.012 9.676 1.00 93.12 108 HIS A O 1
ATOM 844 N N . ILE A 1 109 ? -31.841 11.539 8.327 1.00 92.06 109 ILE A N 1
ATOM 845 C CA . ILE A 1 109 ? -33.136 10.862 8.215 1.00 92.06 109 ILE A CA 1
ATOM 846 C C . ILE A 1 109 ? -32.966 9.504 7.528 1.00 92.06 109 ILE A C 1
ATOM 848 O O . ILE A 1 109 ? -33.284 8.487 8.139 1.00 92.06 109 ILE A O 1
ATOM 852 N N . ASP A 1 110 ? -32.366 9.476 6.331 1.00 92.00 110 ASP A N 1
ATOM 853 C CA . ASP A 1 110 ? -32.160 8.252 5.544 1.00 92.00 110 ASP A CA 1
ATOM 854 C C . ASP A 1 110 ? -31.392 7.177 6.347 1.00 92.00 110 ASP A C 1
ATOM 856 O O . ASP A 1 110 ? -31.668 5.980 6.235 1.00 92.00 110 ASP A O 1
ATOM 860 N N . LEU A 1 111 ? -30.412 7.587 7.166 1.00 92.38 111 LEU A N 1
ATOM 861 C CA . LEU A 1 111 ? -29.657 6.680 8.031 1.00 92.38 111 LEU A CA 1
ATOM 862 C C . LEU A 1 111 ? -30.532 6.094 9.145 1.00 92.38 111 LEU A C 1
ATOM 864 O O . LEU A 1 111 ? -30.557 4.876 9.311 1.00 92.38 111 LEU A O 1
ATOM 868 N N . ILE A 1 112 ? -31.228 6.941 9.909 1.00 90.31 112 ILE A N 1
ATOM 869 C CA . ILE A 1 112 ? -32.041 6.500 11.052 1.00 90.31 112 ILE A CA 1
ATOM 870 C C . ILE A 1 112 ? -33.207 5.629 10.583 1.00 90.31 112 ILE A C 1
ATOM 872 O O . ILE A 1 112 ? -33.434 4.566 11.160 1.00 90.31 112 ILE A O 1
ATOM 876 N N . GLU A 1 113 ? -33.915 6.037 9.526 1.00 90.94 113 GLU A N 1
ATOM 877 C CA . GLU A 1 113 ? -35.015 5.259 8.945 1.00 90.94 113 GLU A CA 1
ATOM 878 C C . GLU A 1 113 ? -34.541 3.856 8.575 1.00 90.94 113 GLU A C 1
ATOM 880 O O . GLU A 1 113 ? -35.124 2.863 9.008 1.00 90.94 113 GLU A O 1
ATOM 885 N N . ARG A 1 114 ? -33.405 3.759 7.880 1.00 92.00 114 ARG A N 1
ATOM 886 C CA . ARG A 1 114 ? -32.840 2.469 7.489 1.00 92.00 114 ARG A CA 1
ATOM 887 C C . ARG A 1 114 ? -32.432 1.601 8.682 1.00 92.00 114 ARG A C 1
ATOM 889 O O . ARG A 1 114 ? -32.618 0.387 8.629 1.00 92.00 114 ARG A O 1
ATOM 896 N N . LEU A 1 115 ? -31.864 2.189 9.739 1.00 91.19 115 LEU A N 1
ATOM 897 C CA . LEU A 1 115 ? -31.500 1.449 10.957 1.00 91.19 115 LEU A CA 1
ATOM 898 C C . LEU A 1 115 ? -32.737 0.875 11.666 1.00 91.19 115 LEU A C 1
ATOM 900 O O . LEU A 1 115 ? -32.662 -0.214 12.231 1.00 91.19 115 LEU A O 1
ATOM 904 N N . LEU A 1 116 ? -33.865 1.588 11.624 1.00 89.31 116 LEU A N 1
ATOM 905 C CA . LEU A 1 116 ? -35.120 1.166 12.252 1.00 89.31 116 LEU A CA 1
ATOM 906 C C . LEU A 1 116 ? -35.911 0.163 11.398 1.00 89.31 116 LEU A C 1
ATOM 908 O O . LEU A 1 116 ? -36.568 -0.721 11.950 1.00 89.31 116 LEU A O 1
ATOM 912 N N . GLU A 1 117 ? -35.857 0.283 10.071 1.00 91.12 117 GLU A N 1
ATOM 913 C CA . GLU A 1 117 ? -36.546 -0.615 9.134 1.00 91.12 117 GLU A CA 1
ATOM 914 C C . GLU A 1 117 ? -35.864 -1.984 8.991 1.00 91.12 117 GLU A C 1
ATOM 916 O O . GLU A 1 117 ? -36.548 -2.984 8.762 1.00 91.12 117 GLU A O 1
ATOM 921 N N . ASP A 1 118 ? -34.536 -2.051 9.147 1.00 92.19 118 ASP A N 1
ATOM 922 C CA . ASP A 1 118 ? -33.744 -3.280 9.006 1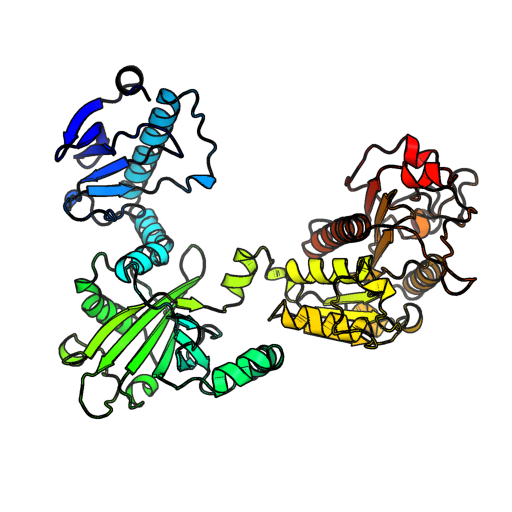.00 92.19 118 ASP A CA 1
ATOM 923 C C . ASP A 1 118 ? -32.909 -3.574 10.277 1.00 92.19 118 ASP A C 1
ATOM 925 O O . ASP A 1 118 ? -31.727 -3.209 10.363 1.00 92.19 118 ASP A O 1
ATOM 929 N N . PRO A 1 119 ? -33.492 -4.275 11.275 1.00 90.38 119 PRO A N 1
ATOM 930 C CA . PRO A 1 119 ? -32.799 -4.632 12.515 1.00 90.38 119 PRO A CA 1
ATOM 931 C C . PRO A 1 119 ? -31.555 -5.510 12.310 1.00 90.38 119 PRO A C 1
ATOM 933 O O . PRO A 1 119 ? -30.596 -5.421 13.083 1.00 90.38 119 PRO A O 1
ATOM 936 N N . ASP A 1 120 ? -31.541 -6.351 11.272 1.00 91.31 120 ASP A N 1
ATOM 937 C CA . ASP A 1 120 ? -30.392 -7.202 10.952 1.00 91.31 120 ASP A CA 1
ATOM 938 C C . ASP A 1 120 ? -29.227 -6.370 10.404 1.00 91.31 120 ASP A C 1
ATOM 940 O O . ASP A 1 120 ? -28.058 -6.638 10.716 1.00 91.31 120 ASP A O 1
ATOM 944 N N . TRP A 1 121 ? -29.527 -5.348 9.598 1.00 92.62 121 TRP A N 1
ATOM 945 C CA . TRP A 1 121 ? -28.535 -4.376 9.155 1.00 92.62 121 TRP A CA 1
ATOM 946 C C . TRP A 1 121 ? -28.011 -3.538 10.322 1.00 92.62 121 TRP A C 1
ATOM 948 O O . TRP A 1 121 ? -26.791 -3.452 10.480 1.00 92.62 121 TRP A O 1
ATOM 958 N N . ASN A 1 122 ? -28.886 -3.031 11.198 1.00 92.38 122 ASN A N 1
ATOM 959 C CA . ASN A 1 122 ? -28.478 -2.307 12.407 1.00 92.38 122 ASN A CA 1
ATOM 960 C C . ASN A 1 122 ? -27.531 -3.144 13.284 1.00 92.38 122 ASN A C 1
ATOM 962 O O . ASN A 1 122 ? -26.455 -2.680 13.659 1.00 92.38 122 ASN A O 1
ATOM 966 N N . LYS A 1 123 ? -27.844 -4.426 13.522 1.00 90.25 123 LYS A N 1
ATOM 967 C CA . LYS A 1 123 ? -26.964 -5.334 14.279 1.00 90.25 123 LYS A CA 1
ATOM 968 C C . LYS A 1 123 ? -25.575 -5.477 13.646 1.00 90.25 123 LYS A C 1
ATOM 970 O O . LYS A 1 123 ? -24.569 -5.518 14.356 1.00 90.25 123 LYS A O 1
ATOM 975 N N . LYS A 1 124 ? -25.491 -5.554 12.314 1.00 91.44 124 LYS A N 1
ATOM 976 C CA . LYS A 1 124 ? -24.204 -5.610 11.598 1.00 91.44 124 LYS A CA 1
ATOM 977 C C . LYS A 1 124 ? -23.438 -4.294 11.701 1.00 91.44 124 LYS A C 1
ATOM 979 O O . LYS A 1 124 ? -22.220 -4.332 11.863 1.00 91.44 124 LYS A O 1
ATOM 984 N N . GLU A 1 125 ? -24.121 -3.157 11.619 1.00 92.56 125 GLU A N 1
ATOM 985 C CA . GLU A 1 125 ? -23.504 -1.836 11.775 1.00 92.56 125 GLU A CA 1
ATOM 986 C C . GLU A 1 125 ? -23.024 -1.591 13.214 1.00 92.56 125 GLU A C 1
ATOM 988 O O . GLU A 1 125 ? -21.915 -1.098 13.396 1.00 92.56 125 GLU A O 1
ATOM 993 N N . LEU A 1 126 ? -23.750 -2.049 14.240 1.00 91.75 126 LEU A N 1
ATOM 994 C CA . LEU A 1 126 ? -23.292 -2.000 15.638 1.00 91.75 126 LEU A CA 1
ATOM 995 C C . LEU A 1 126 ? -21.951 -2.730 15.835 1.00 91.75 126 LEU A C 1
ATOM 997 O O . LEU A 1 126 ? -21.086 -2.261 16.577 1.00 91.75 126 LEU A O 1
ATOM 1001 N N . LEU A 1 127 ? -21.748 -3.856 15.141 1.00 92.19 127 LEU A N 1
ATOM 1002 C CA . LEU A 1 127 ? -20.465 -4.569 15.137 1.00 92.19 127 LEU A CA 1
ATOM 1003 C C . LEU A 1 127 ? -19.380 -3.830 14.344 1.00 92.19 127 LEU A C 1
ATOM 1005 O O . LEU A 1 127 ? -18.213 -3.864 14.735 1.00 92.19 127 LEU A O 1
ATOM 1009 N N . ARG A 1 128 ? -19.734 -3.144 13.250 1.00 90.69 128 ARG A N 1
ATOM 1010 C CA . ARG A 1 128 ? -18.784 -2.307 12.494 1.00 90.69 128 ARG A CA 1
ATOM 1011 C C . ARG A 1 128 ? -18.292 -1.121 13.319 1.00 90.69 128 ARG A C 1
ATOM 1013 O O . ARG A 1 128 ? -17.096 -0.837 13.314 1.00 90.69 128 ARG A O 1
ATOM 1020 N N . GLU A 1 129 ? -19.184 -0.518 14.098 1.00 90.56 129 GLU A N 1
ATOM 1021 C CA . GLU A 1 129 ? -18.894 0.608 14.991 1.00 90.56 129 GLU A CA 1
ATOM 1022 C C . GLU A 1 129 ? -18.279 0.189 16.338 1.00 90.56 129 GLU A C 1
ATOM 1024 O O . GLU A 1 129 ? -17.967 1.039 17.178 1.00 90.56 129 GLU A O 1
ATOM 1029 N N . PHE A 1 130 ? -18.028 -1.111 16.552 1.00 92.38 130 PHE A N 1
ATOM 1030 C CA . PHE A 1 130 ? -17.518 -1.640 17.821 1.00 92.38 130 PHE A CA 1
ATOM 1031 C C . PHE A 1 130 ? -16.262 -0.905 18.303 1.00 92.38 130 PHE A C 1
ATOM 1033 O O . PHE A 1 130 ? -16.179 -0.512 19.463 1.00 92.38 130 PHE A O 1
ATOM 1040 N N . SER A 1 131 ? -15.282 -0.685 17.420 1.00 89.81 131 SER A N 1
ATOM 1041 C CA . SER A 1 131 ? -14.014 -0.032 17.791 1.00 89.81 131 SER A CA 1
ATOM 1042 C C . SER A 1 131 ? -14.215 1.407 18.267 1.00 89.81 131 SER A C 1
ATOM 1044 O O . SER A 1 131 ? -13.537 1.864 19.192 1.00 89.81 131 SER A O 1
ATOM 1046 N N . VAL A 1 132 ? -15.147 2.124 17.636 1.00 88.25 132 VAL A N 1
ATOM 1047 C CA . VAL A 1 132 ? -15.461 3.519 17.957 1.00 88.25 132 VAL A CA 1
ATOM 1048 C C . VAL A 1 132 ? -16.167 3.580 19.309 1.00 88.25 132 VAL A C 1
ATOM 1050 O O . VAL A 1 132 ? -15.745 4.336 20.189 1.00 88.25 132 VAL A O 1
ATOM 1053 N N . ASN A 1 133 ? -17.167 2.720 19.517 1.00 89.06 133 ASN A N 1
ATOM 1054 C CA . ASN A 1 133 ? -17.874 2.599 20.791 1.00 89.06 133 ASN A CA 1
ATOM 1055 C C . ASN A 1 133 ? -16.926 2.198 21.924 1.00 89.06 133 ASN A C 1
ATOM 1057 O O . ASN A 1 133 ? -16.853 2.890 22.940 1.00 89.06 133 ASN A O 1
ATOM 1061 N N . TRP A 1 134 ? -16.082 1.188 21.709 1.00 91.56 134 TRP A N 1
ATOM 1062 C CA . TRP A 1 134 ? -15.096 0.756 22.696 1.00 91.56 134 TRP A CA 1
ATOM 1063 C C . TRP A 1 134 ? -14.126 1.882 23.075 1.00 91.56 134 TRP A C 1
ATOM 1065 O O . TRP A 1 134 ? -13.808 2.081 24.252 1.00 91.56 134 TRP A O 1
ATOM 1075 N N . SER A 1 135 ? -13.682 2.673 22.091 1.00 89.31 135 SER A N 1
ATOM 1076 C CA . SER A 1 135 ? -12.818 3.834 22.324 1.00 89.31 135 SER A CA 1
ATOM 1077 C C . SER A 1 135 ? -13.493 4.899 23.196 1.00 89.31 135 SER A C 1
ATOM 1079 O O . SER A 1 135 ? -12.820 5.497 24.040 1.00 89.31 135 SER A O 1
ATOM 1081 N N . ARG A 1 136 ? -14.806 5.126 23.051 1.00 85.31 136 ARG A N 1
ATOM 1082 C CA . ARG A 1 136 ? -15.548 6.062 23.914 1.00 85.31 136 ARG A CA 1
ATOM 1083 C C . ARG A 1 136 ? -15.598 5.584 25.364 1.00 85.31 136 ARG A C 1
ATOM 1085 O O . ARG A 1 136 ? -15.321 6.373 26.264 1.00 85.31 136 ARG A O 1
ATOM 1092 N N . ILE A 1 137 ? -15.835 4.291 25.591 1.00 87.62 137 ILE A N 1
ATOM 1093 C CA . ILE A 1 137 ? -15.881 3.695 26.940 1.00 87.62 137 ILE A CA 1
ATOM 1094 C C . ILE A 1 137 ? -14.507 3.748 27.628 1.00 87.62 137 ILE A C 1
ATOM 1096 O O . ILE A 1 137 ? -14.408 3.974 28.840 1.00 87.62 137 ILE A O 1
ATOM 1100 N N . CYS A 1 138 ? -13.423 3.579 26.862 1.00 87.12 138 CYS A N 1
ATOM 1101 C CA . CYS A 1 138 ? -12.056 3.745 27.365 1.00 87.12 138 CYS A CA 1
ATOM 1102 C C . CYS A 1 138 ? -11.792 5.167 27.904 1.00 87.12 138 CYS A C 1
ATOM 1104 O O . CYS A 1 138 ? -11.017 5.331 28.852 1.00 87.12 138 CYS A O 1
ATOM 1106 N N . GLY A 1 139 ? -12.452 6.182 27.334 1.00 75.31 139 GLY A N 1
ATOM 1107 C CA . GLY A 1 139 ? -12.252 7.597 27.644 1.00 75.31 139 GLY A CA 1
ATOM 1108 C C . GLY A 1 139 ? -10.943 8.179 27.080 1.00 75.31 139 GLY A C 1
ATOM 1109 O O . GLY A 1 139 ? -10.032 7.460 26.674 1.00 75.31 139 GLY A O 1
ATOM 1110 N N . GLY A 1 140 ? -10.824 9.513 27.077 1.00 63.09 140 GLY A N 1
ATOM 1111 C CA . GLY A 1 140 ? -9.717 10.229 26.414 1.00 63.09 140 GLY A CA 1
ATOM 1112 C C . GLY A 1 140 ? -8.327 10.083 27.056 1.00 63.09 140 GLY A C 1
ATOM 1113 O O . GLY A 1 140 ? -7.325 10.253 26.371 1.00 63.09 140 GLY A O 1
ATOM 1114 N N . ASN A 1 141 ? -8.249 9.723 28.343 1.00 60.91 141 ASN A N 1
ATOM 1115 C CA . ASN A 1 141 ? -6.988 9.614 29.101 1.00 60.91 141 ASN A CA 1
ATOM 1116 C C . ASN A 1 141 ? -6.499 8.158 29.281 1.00 60.91 141 ASN A C 1
ATOM 1118 O O . ASN A 1 141 ? -5.613 7.892 30.101 1.00 60.91 141 ASN A O 1
ATOM 1122 N N . GLY A 1 142 ? -7.112 7.199 28.579 1.00 63.00 142 GLY A N 1
ATOM 1123 C CA . GLY A 1 142 ? -6.757 5.782 28.652 1.00 63.00 142 GLY A CA 1
ATOM 1124 C C . GLY A 1 142 ? -5.383 5.487 28.041 1.00 63.00 142 GLY A C 1
ATOM 1125 O O . GLY A 1 142 ? -5.009 6.042 27.013 1.00 63.00 142 GLY A O 1
ATOM 1126 N N . LYS A 1 143 ? -4.619 4.590 28.675 1.00 77.44 143 LYS A N 1
ATOM 1127 C CA . LYS A 1 143 ? -3.343 4.100 28.136 1.00 77.44 143 LYS A CA 1
ATOM 1128 C C . LYS A 1 143 ? -3.603 3.011 27.105 1.00 77.44 143 LYS A C 1
ATOM 1130 O O . LYS A 1 143 ? -4.016 1.916 27.487 1.00 77.44 143 LYS A O 1
ATOM 1135 N N . ASP A 1 144 ? -3.311 3.291 25.843 1.00 88.44 144 ASP A N 1
ATOM 1136 C CA . ASP A 1 144 ? -3.462 2.285 24.789 1.00 88.44 144 ASP A CA 1
ATOM 1137 C C . ASP A 1 144 ? -2.420 1.166 24.917 1.00 88.44 144 ASP A C 1
ATOM 1139 O O . ASP A 1 144 ? -1.342 1.348 25.498 1.00 88.44 144 ASP A O 1
ATOM 1143 N N . LEU A 1 145 ? -2.760 0.004 24.366 1.00 89.75 145 LEU A N 1
ATOM 1144 C CA . LEU A 1 145 ? -1.902 -1.167 24.286 1.00 89.75 145 LEU A CA 1
ATOM 1145 C C . LEU A 1 145 ? -1.527 -1.441 22.830 1.00 89.75 145 LEU A C 1
ATOM 1147 O O . LEU A 1 145 ? -2.397 -1.724 22.013 1.00 89.75 145 LEU A O 1
ATOM 1151 N N . ILE A 1 146 ? -0.234 -1.435 22.523 1.00 88.56 146 ILE A N 1
ATOM 1152 C CA . ILE A 1 146 ? 0.280 -1.923 21.240 1.00 88.56 146 ILE A CA 1
ATOM 1153 C C . ILE A 1 146 ? 0.522 -3.427 21.378 1.00 88.56 146 ILE A C 1
ATOM 1155 O O . ILE A 1 146 ? 1.312 -3.848 22.226 1.00 88.56 146 ILE A O 1
ATOM 1159 N N . CYS A 1 147 ? -0.173 -4.243 20.589 1.00 87.19 147 CYS A N 1
ATOM 1160 C CA . CYS A 1 147 ? -0.128 -5.699 20.696 1.00 87.19 147 CYS A CA 1
ATOM 1161 C C . CYS A 1 147 ? 0.610 -6.335 19.518 1.00 87.19 147 CYS A C 1
ATOM 1163 O O . CYS A 1 147 ? 0.142 -6.269 18.388 1.00 87.19 147 CYS A O 1
ATOM 1165 N N . HIS A 1 148 ? 1.737 -6.998 19.780 1.00 81.44 148 HIS A N 1
ATOM 1166 C CA . HIS A 1 148 ? 2.529 -7.697 18.764 1.00 81.44 148 HIS A CA 1
ATOM 1167 C C . HIS A 1 148 ? 2.155 -9.184 18.671 1.00 81.44 148 HIS A C 1
ATOM 1169 O O . HIS A 1 148 ? 3.001 -10.044 18.907 1.00 81.44 148 HIS A O 1
ATOM 1175 N N . ALA A 1 149 ? 0.888 -9.488 18.387 1.00 77.06 149 ALA A N 1
ATOM 1176 C CA . ALA A 1 149 ? 0.374 -10.857 18.311 1.00 77.06 149 ALA A CA 1
ATOM 1177 C C . ALA A 1 149 ? -0.093 -11.229 16.899 1.00 77.06 149 ALA A C 1
ATOM 1179 O O . ALA A 1 149 ? -0.497 -10.367 16.126 1.00 77.06 149 ALA A O 1
ATOM 1180 N N . ALA A 1 150 ? -0.105 -12.531 16.601 1.00 70.12 150 ALA A N 1
ATOM 1181 C CA . ALA A 1 150 ? -0.574 -13.083 15.323 1.00 70.12 150 ALA A CA 1
ATOM 1182 C C . ALA A 1 150 ? -2.097 -13.356 15.271 1.00 70.12 150 ALA A C 1
ATOM 1184 O O . ALA A 1 150 ? -2.587 -13.955 14.321 1.00 70.12 150 ALA A O 1
ATOM 1185 N N . GLY A 1 151 ? -2.851 -12.998 16.318 1.00 77.44 151 GLY A N 1
ATOM 1186 C CA . GLY A 1 151 ? -4.308 -13.198 16.395 1.00 77.44 151 GLY A CA 1
ATOM 1187 C C . GLY A 1 151 ? -4.771 -14.512 17.031 1.00 77.44 151 GLY A C 1
ATOM 1188 O O . GLY A 1 151 ? -5.879 -14.564 17.559 1.00 77.44 151 GLY A O 1
ATOM 1189 N N . ALA A 1 152 ? -3.936 -15.552 17.045 1.00 84.81 152 ALA A N 1
ATOM 1190 C CA . ALA A 1 152 ? -4.231 -16.799 17.753 1.00 84.81 152 ALA A CA 1
ATOM 1191 C C . ALA A 1 152 ? -4.089 -16.650 19.280 1.00 84.81 152 ALA A C 1
ATOM 1193 O O . ALA A 1 152 ? -3.510 -15.682 19.773 1.00 84.81 152 ALA A O 1
ATOM 1194 N N . PHE A 1 153 ? -4.589 -17.638 20.033 1.00 88.62 153 PHE A N 1
ATOM 1195 C CA . PHE A 1 153 ? -4.412 -17.667 21.485 1.00 88.62 153 PHE A CA 1
ATOM 1196 C C . PHE A 1 153 ? -2.924 -17.687 21.861 1.00 88.62 153 PHE A C 1
ATOM 1198 O O . PHE A 1 153 ? -2.204 -18.638 21.544 1.00 88.62 153 PHE A O 1
ATOM 1205 N N . GLU A 1 154 ? -2.474 -16.659 22.580 1.00 87.06 154 GLU A N 1
ATOM 1206 C CA . GLU A 1 154 ? -1.069 -16.478 22.944 1.00 87.06 154 GLU A CA 1
ATOM 1207 C C . GLU A 1 154 ? -0.927 -15.797 24.314 1.00 87.06 154 GLU A C 1
ATOM 1209 O O . GLU A 1 154 ? -1.701 -14.913 24.683 1.00 87.06 154 GLU A O 1
ATOM 1214 N N . GLU A 1 155 ? 0.065 -16.235 25.093 1.00 88.56 155 GLU A N 1
ATOM 1215 C CA . GLU A 1 155 ? 0.446 -15.604 26.361 1.00 88.56 155 GLU A CA 1
ATOM 1216 C C . GLU A 1 155 ? 1.458 -14.489 26.075 1.00 88.56 155 GLU A C 1
ATOM 1218 O O . GLU A 1 155 ? 2.435 -14.708 25.355 1.00 88.56 155 GLU A O 1
ATOM 1223 N N . MET A 1 156 ? 1.217 -13.308 26.643 1.00 87.62 156 MET A N 1
ATOM 1224 C CA . MET A 1 156 ? 1.955 -12.083 26.350 1.00 87.62 156 MET A CA 1
ATOM 1225 C C . MET A 1 156 ? 2.605 -11.498 27.605 1.00 87.62 156 MET A C 1
ATOM 1227 O O . MET A 1 156 ? 2.017 -11.449 28.687 1.00 87.62 156 MET A O 1
ATOM 1231 N N . ASP A 1 157 ? 3.793 -10.940 27.439 1.00 88.50 157 ASP A N 1
ATOM 1232 C CA . ASP A 1 157 ? 4.469 -10.114 28.421 1.00 88.50 157 ASP A CA 1
ATOM 1233 C C . ASP A 1 157 ? 4.136 -8.644 28.166 1.00 88.50 157 ASP A C 1
ATOM 1235 O O . ASP A 1 157 ? 4.342 -8.114 27.073 1.00 88.50 157 ASP A O 1
ATOM 1239 N N . ILE A 1 158 ? 3.584 -7.981 29.188 1.00 89.06 158 ILE A N 1
ATOM 1240 C CA . ILE A 1 158 ? 3.165 -6.580 29.096 1.00 89.06 158 ILE A CA 1
ATOM 1241 C C . ILE A 1 158 ? 4.231 -5.685 29.709 1.00 89.06 158 ILE A C 1
ATOM 1243 O O . ILE A 1 158 ? 4.553 -5.806 30.895 1.00 89.06 158 ILE A O 1
ATOM 1247 N N . HIS A 1 159 ? 4.715 -4.734 28.923 1.00 86.81 159 HIS A N 1
ATOM 1248 C CA . HIS A 1 159 ? 5.713 -3.748 29.310 1.00 86.81 159 HIS A CA 1
ATOM 1249 C C . HIS A 1 159 ? 5.112 -2.344 29.259 1.00 86.81 159 HIS A C 1
ATOM 1251 O O . HIS A 1 159 ? 4.136 -2.083 28.554 1.00 86.81 159 HIS A O 1
ATOM 1257 N N . ARG A 1 160 ? 5.673 -1.432 30.052 1.00 83.12 160 ARG A N 1
ATOM 1258 C CA . ARG A 1 160 ? 5.346 -0.007 29.972 1.00 83.12 160 ARG A CA 1
ATOM 1259 C C . ARG A 1 160 ? 6.434 0.684 29.160 1.00 83.12 160 ARG A C 1
ATOM 1261 O O . ARG A 1 160 ? 7.609 0.473 29.454 1.00 83.12 160 ARG A O 1
ATOM 1268 N N . SER A 1 161 ? 6.036 1.526 28.210 1.00 70.31 161 SER A N 1
ATOM 1269 C CA . SER A 1 161 ? 6.983 2.377 27.488 1.00 70.31 161 SER A CA 1
ATOM 1270 C C . SER A 1 161 ? 7.701 3.338 28.448 1.00 70.31 161 SER A C 1
ATOM 1272 O O . SER A 1 161 ? 7.104 3.840 29.403 1.00 70.31 161 SER A O 1
ATOM 1274 N N . GLU A 1 162 ? 8.990 3.587 28.204 1.00 61.31 162 GLU A N 1
ATOM 1275 C CA . GLU A 1 162 ? 9.772 4.599 28.935 1.00 61.31 162 GLU A CA 1
ATOM 1276 C C . GLU A 1 162 ? 9.466 6.024 28.454 1.00 61.31 162 GLU A C 1
ATOM 1278 O O . GLU A 1 162 ? 9.585 6.969 29.230 1.00 61.31 162 GLU A O 1
ATOM 1283 N N . TYR A 1 163 ? 9.051 6.173 27.192 1.00 58.12 163 TYR A N 1
ATOM 1284 C CA . TYR A 1 163 ? 8.871 7.469 26.529 1.00 58.12 163 TYR A CA 1
ATOM 1285 C C . TYR A 1 163 ? 7.410 7.910 26.443 1.00 58.12 163 TYR A C 1
ATOM 1287 O O . TYR A 1 163 ? 7.146 9.069 26.144 1.00 58.12 163 TYR A O 1
ATOM 1295 N N . ASP A 1 164 ? 6.470 6.997 26.699 1.00 61.91 164 ASP A N 1
ATOM 1296 C CA . ASP A 1 164 ? 5.045 7.262 26.541 1.00 61.91 164 ASP A CA 1
ATOM 1297 C C . ASP A 1 164 ? 4.204 6.615 27.651 1.00 61.91 164 ASP A C 1
ATOM 1299 O O . ASP A 1 164 ? 4.631 5.737 28.407 1.00 61.91 164 ASP A O 1
ATOM 1303 N N . SER A 1 165 ? 2.963 7.062 27.753 1.00 71.00 165 SER A N 1
ATOM 1304 C CA . SER A 1 165 ? 1.932 6.530 28.625 1.00 71.00 165 SER A CA 1
ATOM 1305 C C . SER A 1 165 ? 1.438 5.131 28.215 1.00 71.00 165 SER A C 1
ATOM 1307 O O . SER A 1 165 ? 0.825 4.470 29.055 1.00 71.00 165 SER A O 1
ATOM 1309 N N . HIS A 1 166 ? 1.750 4.652 27.006 1.00 82.25 166 HIS A N 1
ATOM 1310 C CA . HIS A 1 166 ? 1.277 3.379 26.444 1.00 82.25 166 HIS A CA 1
ATOM 1311 C C . HIS A 1 166 ? 1.907 2.111 27.048 1.00 82.25 166 HIS A C 1
ATOM 1313 O O . HIS A 1 166 ? 2.985 2.116 27.659 1.00 82.25 166 HIS A O 1
ATOM 1319 N N . PHE A 1 167 ? 1.210 0.993 26.843 1.00 87.06 167 PHE A N 1
ATOM 1320 C CA . PHE A 1 167 ? 1.698 -0.357 27.103 1.00 87.06 167 PHE A CA 1
ATOM 1321 C C . PHE A 1 167 ? 2.078 -1.057 25.793 1.00 87.06 167 PHE A C 1
ATOM 1323 O O . PHE A 1 167 ? 1.483 -0.800 24.748 1.00 87.06 167 PHE A O 1
ATOM 1330 N N . SER A 1 168 ? 3.014 -1.997 25.870 1.00 86.75 168 SER A N 1
ATOM 1331 C CA . SER A 1 168 ? 3.386 -2.867 24.751 1.00 86.75 168 SER A CA 1
ATOM 1332 C C . SER A 1 168 ? 3.275 -4.326 25.181 1.00 86.75 168 SER A C 1
ATOM 1334 O O . SER A 1 168 ? 3.785 -4.694 26.241 1.00 86.75 168 SER A O 1
ATOM 1336 N N . ALA A 1 169 ? 2.593 -5.145 24.382 1.00 87.50 169 ALA A N 1
ATOM 1337 C CA . ALA A 1 169 ? 2.475 -6.585 24.582 1.00 87.50 169 ALA A CA 1
ATOM 1338 C C . ALA A 1 169 ? 3.361 -7.331 23.586 1.00 87.50 169 ALA A C 1
ATOM 1340 O O . ALA A 1 169 ? 3.171 -7.197 22.376 1.00 87.50 169 ALA A O 1
ATOM 1341 N N . PHE A 1 170 ? 4.271 -8.159 24.096 1.00 84.50 170 PHE A N 1
ATOM 1342 C CA . PHE A 1 170 ? 5.120 -9.046 23.299 1.00 84.50 170 PHE A CA 1
ATOM 1343 C C . PHE A 1 170 ? 4.847 -10.505 23.666 1.00 84.50 170 PHE A C 1
ATOM 1345 O O . PHE A 1 170 ? 4.586 -10.771 24.837 1.00 84.50 170 PHE A O 1
ATOM 1352 N N . PRO A 1 171 ? 4.931 -11.463 22.735 1.00 80.88 171 PRO A N 1
ATOM 1353 C CA . PRO A 1 171 ? 4.773 -12.875 23.067 1.00 80.88 171 PRO A CA 1
ATOM 1354 C C . PRO A 1 171 ? 5.748 -13.361 24.143 1.00 80.88 171 PRO A C 1
ATOM 1356 O O . PRO A 1 171 ? 6.959 -13.165 24.033 1.00 80.88 171 PRO A O 1
ATOM 1359 N N . SER A 1 172 ? 5.230 -14.017 25.189 1.00 75.38 172 SER A N 1
ATOM 1360 C CA . SER A 1 172 ? 6.033 -14.509 26.323 1.00 75.38 172 SER A CA 1
ATOM 1361 C C . SER A 1 172 ? 6.991 -15.632 25.923 1.00 75.38 172 SER A C 1
ATOM 1363 O O . SER A 1 172 ? 8.035 -15.830 26.547 1.00 75.38 172 SER A O 1
ATOM 1365 N N . LYS A 1 173 ? 6.633 -16.398 24.890 1.00 68.56 173 LYS A N 1
ATOM 1366 C CA . LYS A 1 173 ? 7.534 -17.332 24.218 1.00 68.56 173 LYS A CA 1
ATOM 1367 C C . LYS A 1 173 ? 7.924 -16.687 22.902 1.00 68.56 173 LYS A C 1
ATOM 1369 O O . LYS A 1 173 ? 7.050 -16.366 22.108 1.00 68.56 173 LYS A O 1
ATOM 1374 N N . VAL A 1 174 ? 9.223 -16.511 22.678 1.00 53.12 174 VAL A N 1
ATOM 1375 C CA . VAL A 1 174 ? 9.741 -16.007 21.404 1.00 53.12 174 VAL A CA 1
ATOM 1376 C C . VAL A 1 174 ? 9.355 -17.005 20.313 1.00 53.12 174 VAL A C 1
ATOM 1378 O O . VAL A 1 174 ? 9.985 -18.050 20.163 1.00 53.12 174 VAL A O 1
ATOM 1381 N N . THR A 1 175 ? 8.273 -16.724 19.595 1.00 48.22 175 THR A N 1
ATOM 1382 C CA . THR A 1 175 ? 7.913 -17.431 18.370 1.00 48.22 175 THR A CA 1
ATOM 1383 C C . THR A 1 175 ? 8.819 -16.932 17.247 1.00 48.22 175 THR A C 1
ATOM 1385 O O . THR A 1 175 ? 9.236 -15.771 17.235 1.00 48.22 175 THR A O 1
ATOM 1388 N N . THR A 1 176 ? 9.165 -17.809 16.303 1.00 46.00 176 THR A N 1
ATOM 1389 C CA . THR A 1 176 ? 10.159 -17.549 15.246 1.00 46.00 176 THR A CA 1
ATOM 1390 C C . THR A 1 176 ? 9.897 -16.226 14.509 1.00 46.00 176 THR A C 1
ATOM 1392 O O . THR A 1 176 ? 10.832 -15.456 14.297 1.00 46.00 176 THR A O 1
ATOM 1395 N N . HIS A 1 177 ? 8.621 -15.903 14.259 1.00 47.38 177 HIS A N 1
ATOM 1396 C CA . HIS A 1 177 ? 8.154 -14.660 13.629 1.00 47.38 177 HIS A CA 1
ATOM 1397 C C . HIS A 1 177 ? 8.487 -13.375 14.408 1.00 47.38 177 HIS A C 1
ATOM 1399 O O . HIS A 1 177 ? 8.858 -12.364 13.814 1.00 47.38 177 HIS A O 1
ATOM 1405 N N . VAL A 1 178 ? 8.406 -13.401 15.740 1.00 45.16 178 VAL A N 1
ATOM 1406 C CA . VAL A 1 178 ? 8.714 -12.240 16.592 1.00 45.16 178 VAL A CA 1
ATOM 1407 C C . VAL A 1 178 ? 10.219 -11.980 16.617 1.00 45.16 178 VAL A C 1
ATOM 1409 O O . VAL A 1 178 ? 10.650 -10.833 16.685 1.00 45.16 178 VAL A O 1
ATOM 1412 N N . THR A 1 179 ? 11.038 -13.029 16.519 1.00 43.50 179 THR A N 1
ATOM 1413 C CA . THR A 1 179 ? 12.505 -12.922 16.464 1.00 43.50 179 THR A CA 1
ATOM 1414 C C . THR A 1 179 ? 13.010 -12.209 15.214 1.00 43.50 179 THR A C 1
ATOM 1416 O O . THR A 1 179 ? 13.970 -11.450 15.317 1.00 43.50 179 THR A O 1
ATOM 1419 N N . GLU A 1 180 ? 12.383 -12.423 14.054 1.00 47.81 180 GLU A N 1
ATOM 1420 C CA . GLU A 1 180 ? 12.741 -11.719 12.814 1.00 47.81 180 GLU A CA 1
ATOM 1421 C C . GLU A 1 180 ? 12.377 -10.233 12.908 1.00 47.81 180 GLU A C 1
ATOM 1423 O O . GLU A 1 180 ? 13.227 -9.374 12.666 1.00 47.81 180 GLU A O 1
ATOM 1428 N N . PHE A 1 181 ? 11.168 -9.921 13.387 1.00 47.69 181 PHE A N 1
ATOM 1429 C CA . PHE A 1 181 ? 10.711 -8.548 13.609 1.00 47.69 181 PHE A CA 1
ATOM 1430 C C . PHE A 1 181 ? 11.550 -7.796 14.665 1.00 47.69 181 PHE A C 1
ATOM 1432 O O . PHE A 1 181 ? 12.068 -6.708 14.407 1.00 47.69 181 PHE A O 1
ATOM 1439 N N . LEU A 1 182 ? 11.759 -8.387 15.848 1.00 46.69 182 LEU A N 1
ATOM 1440 C CA . LEU A 1 182 ? 12.574 -7.796 16.920 1.00 46.69 182 LEU A CA 1
ATOM 1441 C C . LEU A 1 182 ? 14.075 -7.788 16.591 1.00 46.69 182 LEU A C 1
ATOM 1443 O O . LEU A 1 182 ? 14.812 -6.949 17.109 1.00 46.69 182 LEU A O 1
ATOM 1447 N N . GLY A 1 183 ? 14.547 -8.711 15.748 1.00 49.06 183 GLY A N 1
ATOM 1448 C CA . GLY A 1 183 ? 15.922 -8.744 15.249 1.00 49.06 183 GLY A CA 1
ATOM 1449 C C . GLY A 1 183 ? 16.214 -7.615 14.257 1.00 49.06 183 GLY A C 1
ATOM 1450 O O . GLY A 1 183 ? 17.299 -7.035 14.294 1.00 49.06 183 GLY A O 1
ATOM 1451 N N . LEU A 1 184 ? 15.231 -7.259 13.423 1.00 46.75 184 LEU A N 1
ATOM 1452 C CA . LEU A 1 184 ? 15.303 -6.142 12.473 1.00 46.75 184 LEU A CA 1
ATOM 1453 C C . LEU A 1 184 ? 15.277 -4.779 13.163 1.00 46.75 184 LEU A C 1
ATOM 1455 O O . LEU A 1 184 ? 15.958 -3.849 12.729 1.00 46.75 184 LEU A O 1
ATOM 1459 N N . VAL A 1 185 ? 14.568 -4.681 14.286 1.00 47.19 185 VAL A N 1
ATOM 1460 C CA . VAL A 1 185 ? 14.573 -3.494 15.139 1.00 47.19 185 VAL A CA 1
ATOM 1461 C C . VAL A 1 185 ? 15.399 -3.776 16.392 1.00 47.19 185 VAL A C 1
ATOM 1463 O O . VAL A 1 185 ? 14.902 -3.770 17.516 1.00 47.19 185 VAL A O 1
ATOM 1466 N N . GLY A 1 186 ? 16.703 -4.021 16.215 1.00 41.78 186 GLY A N 1
ATOM 1467 C CA . GLY A 1 186 ? 17.633 -4.282 17.326 1.00 41.78 186 GLY A CA 1
ATOM 1468 C C . GLY A 1 186 ? 17.641 -3.193 18.417 1.00 41.78 186 GLY A C 1
ATOM 1469 O O . GLY A 1 186 ? 18.029 -3.458 19.557 1.00 41.78 186 GLY A O 1
ATOM 1470 N N . SER A 1 187 ? 17.168 -1.984 18.100 1.00 47.94 187 SER A N 1
ATOM 1471 C CA . SER A 1 187 ? 16.857 -0.912 19.051 1.00 47.94 187 SER A CA 1
ATOM 1472 C C . SER A 1 187 ? 15.614 -1.195 19.906 1.00 47.94 187 SER A C 1
ATOM 1474 O O . SER A 1 187 ? 15.690 -0.988 21.113 1.00 47.94 187 SER A O 1
ATOM 1476 N N . LEU A 1 188 ? 14.524 -1.725 19.334 1.00 49.31 188 LEU A N 1
ATOM 1477 C CA . LEU A 1 188 ? 13.325 -2.136 20.079 1.00 49.31 188 LEU A CA 1
ATOM 1478 C C . LEU A 1 188 ? 13.646 -3.302 21.004 1.00 49.31 188 LEU A C 1
ATOM 1480 O O . LEU A 1 188 ? 13.297 -3.226 22.169 1.00 49.31 188 LEU A O 1
ATOM 1484 N N . LYS A 1 189 ? 14.372 -4.337 20.559 1.00 50.19 189 LYS A N 1
ATOM 1485 C CA . LYS A 1 189 ? 14.737 -5.454 21.450 1.00 50.19 189 LYS A CA 1
ATOM 1486 C C . LYS A 1 189 ? 15.538 -4.978 22.670 1.00 50.19 189 LYS A C 1
ATOM 1488 O O . LYS A 1 189 ? 15.167 -5.280 23.799 1.00 50.19 189 LYS A O 1
ATOM 1493 N N . LYS A 1 190 ? 16.570 -4.149 22.461 1.00 51.72 190 LYS A N 1
ATOM 1494 C CA . LYS A 1 190 ? 17.352 -3.544 23.558 1.00 51.72 190 LYS A CA 1
ATOM 1495 C C . LYS A 1 190 ? 16.548 -2.557 24.414 1.00 51.72 190 LYS A C 1
ATOM 1497 O O . LYS A 1 190 ? 16.906 -2.349 25.569 1.00 51.72 190 LYS A O 1
ATOM 1502 N N . GLN A 1 191 ? 15.513 -1.918 23.868 1.00 54.44 191 GLN A N 1
ATOM 1503 C CA . GLN A 1 191 ? 14.597 -1.061 24.631 1.00 54.44 191 GLN A CA 1
ATOM 1504 C C . GLN A 1 191 ? 13.605 -1.892 25.452 1.00 54.44 191 GLN A C 1
ATOM 1506 O O . GLN A 1 191 ? 13.428 -1.619 26.631 1.00 54.44 191 GLN A O 1
ATOM 1511 N N . VAL A 1 192 ? 13.010 -2.935 24.876 1.00 55.75 192 VAL A N 1
ATOM 1512 C CA . VAL A 1 192 ? 12.058 -3.843 25.533 1.00 55.75 192 VAL A CA 1
ATOM 1513 C C . VAL A 1 192 ? 12.739 -4.631 26.651 1.00 55.75 192 VAL A C 1
ATOM 1515 O O . VAL A 1 192 ? 12.180 -4.746 27.737 1.00 55.75 192 VAL A O 1
ATOM 1518 N N . GLU A 1 193 ? 13.979 -5.086 26.445 1.00 55.25 193 GLU A N 1
ATOM 1519 C CA . GLU A 1 193 ? 14.789 -5.747 27.482 1.00 55.25 193 GLU A CA 1
ATOM 1520 C C . GLU A 1 193 ? 15.110 -4.828 28.676 1.00 55.25 193 GLU A C 1
ATOM 1522 O O . GLU A 1 193 ? 15.325 -5.317 29.784 1.00 55.25 193 GLU A O 1
ATOM 1527 N N . LYS A 1 194 ? 15.110 -3.501 28.484 1.00 58.44 194 LYS A N 1
ATOM 1528 C CA . LYS A 1 194 ? 15.255 -2.520 29.573 1.00 58.44 194 LYS A CA 1
ATOM 1529 C C . LYS A 1 194 ? 13.928 -2.190 30.268 1.00 58.44 194 LYS A C 1
ATOM 1531 O O . LYS A 1 194 ? 13.944 -1.702 31.396 1.00 58.44 194 LYS A O 1
ATOM 1536 N N . GLN A 1 195 ? 12.785 -2.477 29.642 1.00 67.06 195 GLN A N 1
ATOM 1537 C CA . GLN A 1 195 ? 11.469 -2.124 30.172 1.00 67.06 195 GLN A CA 1
ATOM 1538 C C . GLN A 1 195 ? 10.989 -3.089 31.263 1.00 67.06 195 GLN A C 1
ATOM 1540 O O . GLN A 1 195 ? 10.943 -4.308 31.097 1.00 67.06 195 GLN A O 1
ATOM 1545 N N . VAL A 1 196 ? 10.507 -2.526 32.374 1.00 73.00 196 VAL A N 1
ATOM 1546 C CA . VAL A 1 196 ? 9.974 -3.290 33.511 1.00 73.00 196 VAL A CA 1
ATOM 1547 C C . VAL A 1 196 ? 8.633 -3.948 33.161 1.00 73.00 196 VAL A C 1
ATOM 1549 O O . VAL A 1 196 ? 7.624 -3.255 32.968 1.00 73.00 196 VAL A O 1
ATOM 1552 N N . LYS A 1 197 ? 8.598 -5.288 33.178 1.00 84.44 197 LYS A N 1
ATOM 1553 C CA . LYS A 1 197 ? 7.375 -6.095 33.019 1.00 84.44 197 LYS A CA 1
ATOM 1554 C C . LYS A 1 197 ? 6.309 -5.696 34.046 1.00 84.44 197 LYS A C 1
ATOM 1556 O O . LYS A 1 197 ? 6.538 -5.728 35.255 1.00 84.44 197 LYS A O 1
ATOM 1561 N N . GLN A 1 198 ? 5.123 -5.336 33.562 1.00 87.00 198 GLN A N 1
ATOM 1562 C CA . GLN A 1 198 ? 3.989 -4.871 34.367 1.00 87.00 198 GLN A CA 1
ATOM 1563 C C . GLN A 1 198 ? 3.000 -5.983 34.727 1.00 87.00 198 GLN A C 1
ATOM 1565 O O . GLN A 1 198 ? 2.326 -5.888 35.756 1.00 87.00 198 GLN A O 1
ATOM 1570 N N . GLY A 1 199 ? 2.891 -7.017 33.893 1.00 89.62 199 GLY A N 1
ATOM 1571 C CA . GLY A 1 199 ? 1.978 -8.136 34.103 1.00 89.62 199 GLY A CA 1
ATOM 1572 C C . GLY A 1 199 ? 1.957 -9.106 32.929 1.00 89.62 199 GLY A C 1
ATOM 1573 O O . GLY A 1 199 ? 2.897 -9.137 32.136 1.00 89.62 199 GLY A O 1
ATOM 1574 N N . THR A 1 200 ? 0.903 -9.918 32.874 1.00 91.50 200 THR A N 1
ATOM 1575 C CA . THR A 1 200 ? 0.716 -10.959 31.848 1.00 91.50 200 THR A CA 1
ATOM 1576 C C . THR A 1 200 ? -0.531 -10.641 31.037 1.00 91.50 200 THR A C 1
ATOM 1578 O O . THR A 1 200 ? -1.548 -10.260 31.616 1.00 91.50 200 THR A O 1
ATOM 1581 N N . GLY A 1 201 ? -0.451 -10.766 29.721 1.00 92.25 201 GLY A N 1
ATOM 1582 C CA . GLY A 1 201 ? -1.576 -10.645 28.809 1.00 92.25 201 GLY A CA 1
ATOM 1583 C C . GLY A 1 201 ? -1.949 -11.987 28.191 1.00 92.25 201 GLY A C 1
ATOM 1584 O O . GLY A 1 201 ? -1.124 -12.896 28.136 1.00 92.25 201 GLY A O 1
ATOM 1585 N N . PHE A 1 202 ? -3.179 -12.093 27.711 1.00 91.88 202 PHE A N 1
ATOM 1586 C CA . PHE A 1 202 ? -3.668 -13.239 26.956 1.00 91.88 202 PHE A CA 1
ATOM 1587 C C . PHE A 1 202 ? -4.407 -12.739 25.726 1.00 91.88 202 PHE A C 1
ATOM 1589 O O . PHE A 1 202 ? -5.330 -11.937 25.857 1.00 91.88 202 PHE A O 1
ATOM 1596 N N . VAL A 1 203 ? -3.998 -13.207 24.550 1.00 91.38 203 VAL A N 1
ATOM 1597 C CA . VAL A 1 203 ? -4.736 -12.987 23.307 1.00 91.38 203 VAL A CA 1
ATOM 1598 C C . VAL A 1 203 ? -5.870 -13.997 23.239 1.00 91.38 203 VAL A C 1
ATOM 1600 O O . VAL A 1 203 ? -5.635 -15.193 23.387 1.00 91.38 203 VAL A O 1
ATOM 1603 N N . LEU A 1 204 ? -7.091 -13.514 23.047 1.00 91.50 204 LEU A N 1
ATOM 1604 C CA . LEU A 1 204 ? -8.325 -14.287 23.068 1.00 91.50 204 LEU A CA 1
ATOM 1605 C C . LEU A 1 204 ? -9.035 -14.129 21.714 1.00 91.50 204 LEU A C 1
ATOM 1607 O O . LEU A 1 204 ? -9.683 -13.103 21.495 1.00 91.50 204 LEU A O 1
ATOM 1611 N N . PRO A 1 205 ? -8.890 -15.089 20.784 1.00 91.38 205 PRO A N 1
ATOM 1612 C CA . PRO A 1 205 ? -9.693 -15.106 19.567 1.00 91.38 205 PRO A CA 1
ATOM 1613 C C . PRO A 1 205 ? -11.134 -15.499 19.911 1.00 91.38 205 PRO A C 1
ATOM 1615 O O . PRO A 1 205 ? -11.365 -16.537 20.529 1.00 91.38 205 PRO A O 1
ATOM 1618 N N . LEU A 1 206 ? -12.087 -14.660 19.526 1.00 92.81 206 LEU A N 1
ATOM 1619 C CA . LEU A 1 206 ? -13.512 -14.830 19.784 1.00 92.81 206 LEU A CA 1
ATOM 1620 C C . LEU A 1 206 ? -14.203 -15.404 18.544 1.00 92.81 206 LEU A C 1
ATOM 1622 O O . LEU A 1 206 ? -13.925 -14.981 17.422 1.00 92.81 206 LEU A O 1
ATOM 1626 N N . GLN A 1 207 ? -15.108 -16.355 18.760 1.00 89.75 207 GLN A N 1
ATOM 1627 C CA . GLN A 1 207 ? -15.974 -16.943 17.736 1.00 89.75 207 GLN A CA 1
ATOM 1628 C C . GLN A 1 207 ? -17.312 -16.204 17.634 1.00 89.75 207 GLN A C 1
ATOM 1630 O O . GLN A 1 207 ? -17.827 -16.037 16.532 1.00 89.75 207 GLN A O 1
ATOM 1635 N N . ASP A 1 208 ? -17.851 -15.748 18.768 1.00 89.12 208 ASP A N 1
ATOM 1636 C CA . ASP A 1 208 ? -19.083 -14.959 18.841 1.00 89.12 208 ASP A CA 1
ATOM 1637 C C . ASP A 1 208 ? -18.822 -13.651 19.599 1.00 89.12 208 ASP A C 1
ATOM 1639 O O . ASP A 1 208 ? -18.484 -13.658 20.788 1.00 89.12 208 ASP A O 1
ATOM 1643 N N . LEU A 1 209 ? -18.952 -12.524 18.894 1.00 92.44 209 LEU A N 1
ATOM 1644 C CA . LEU A 1 209 ? -18.835 -11.180 19.451 1.00 92.44 209 LEU A CA 1
ATOM 1645 C C . LEU A 1 209 ? -20.206 -10.499 19.423 1.00 92.44 209 LEU A C 1
ATOM 1647 O O . LEU A 1 209 ? -20.803 -10.306 18.365 1.00 92.44 209 LEU A O 1
ATOM 1651 N N . GLN A 1 210 ? -20.666 -10.081 20.599 1.00 90.19 210 GLN A N 1
ATOM 1652 C CA . GLN A 1 210 ? -21.860 -9.252 20.753 1.00 90.19 210 GLN A CA 1
ATOM 1653 C C . GLN A 1 210 ? -21.560 -7.756 20.549 1.00 90.19 210 GLN A C 1
ATOM 1655 O O . GLN A 1 210 ? -20.395 -7.357 20.471 1.00 90.19 210 GLN A O 1
ATOM 1660 N N . SER A 1 211 ? -22.601 -6.919 20.462 1.00 89.38 211 SER A N 1
ATOM 1661 C CA . SER A 1 211 ? -22.440 -5.462 20.358 1.00 89.38 211 SER A CA 1
ATOM 1662 C C . SER A 1 211 ? -21.617 -4.910 21.526 1.00 89.38 211 SER A C 1
ATOM 1664 O O . SER A 1 211 ? -21.574 -5.483 22.615 1.00 89.38 211 SER A O 1
ATOM 1666 N N . CYS A 1 212 ? -20.901 -3.816 21.276 1.00 90.12 212 CYS A N 1
ATOM 1667 C CA . CYS A 1 212 ? -20.138 -3.117 22.308 1.00 90.12 212 CYS A CA 1
ATOM 1668 C C . CYS A 1 212 ? -21.094 -2.618 23.410 1.00 90.12 212 CYS A C 1
ATOM 1670 O O . CYS A 1 212 ? -22.160 -2.126 23.049 1.00 90.12 212 CYS A O 1
ATOM 1672 N N . PRO A 1 213 ? -20.734 -2.689 24.709 1.00 89.31 213 PRO A N 1
ATOM 1673 C CA . PRO A 1 213 ? -21.600 -2.164 25.763 1.00 89.31 213 PRO A CA 1
ATOM 1674 C C . PRO A 1 213 ? -21.815 -0.658 25.576 1.00 89.31 213 PRO A C 1
ATOM 1676 O O . PRO A 1 213 ? -20.922 0.032 25.078 1.00 89.31 213 PRO A O 1
ATOM 1679 N N . ALA A 1 214 ? -22.974 -0.135 25.971 1.00 80.88 214 ALA A N 1
ATOM 1680 C CA . ALA A 1 214 ? -23.289 1.282 25.799 1.00 80.88 214 ALA A CA 1
ATOM 1681 C C . ALA A 1 214 ? -22.562 2.137 26.845 1.00 80.88 214 ALA A C 1
ATOM 1683 O O . ALA A 1 214 ? -22.096 3.246 26.559 1.00 80.88 214 ALA A O 1
ATOM 1684 N N . LYS A 1 215 ? -22.439 1.606 28.069 1.00 83.25 215 LYS A N 1
ATOM 1685 C CA . LYS A 1 215 ? -21.899 2.327 29.227 1.00 83.25 215 LYS A CA 1
ATOM 1686 C C . LYS A 1 215 ? -20.736 1.585 29.878 1.00 83.25 215 LYS A C 1
ATOM 1688 O O . LYS A 1 215 ? -20.540 0.381 29.729 1.00 83.25 215 LYS A O 1
ATOM 1693 N N . LYS A 1 216 ? -19.920 2.322 30.633 1.00 84.56 216 LYS A N 1
ATOM 1694 C CA . LYS A 1 216 ? -18.729 1.765 31.292 1.00 84.56 216 LYS A CA 1
ATOM 1695 C C . LYS A 1 216 ? -19.088 0.819 32.435 1.00 84.56 216 LYS A C 1
ATOM 1697 O O . LYS A 1 216 ? -18.330 -0.101 32.735 1.00 84.56 216 LYS A O 1
ATOM 1702 N N . GLU A 1 217 ? -20.226 1.060 33.062 1.00 86.44 217 GLU A N 1
ATOM 1703 C CA . GLU A 1 217 ? -20.767 0.297 34.180 1.00 86.44 217 GLU A CA 1
ATOM 1704 C C . GLU A 1 217 ? -21.171 -1.121 33.744 1.00 86.44 217 GLU A C 1
ATOM 1706 O O . GLU A 1 217 ? -21.033 -2.059 34.523 1.00 86.44 217 GLU A O 1
ATOM 1711 N N . GLU A 1 218 ? -21.561 -1.292 32.479 1.00 89.25 218 GLU A N 1
ATOM 1712 C CA . GLU A 1 218 ? -22.008 -2.562 31.888 1.00 89.25 218 GLU A CA 1
ATOM 1713 C C . GLU A 1 218 ? -20.844 -3.483 31.487 1.00 89.25 218 GLU A C 1
ATOM 1715 O O . GLU A 1 218 ? -21.046 -4.666 31.230 1.00 89.25 218 GLU A O 1
ATOM 1720 N N . VAL A 1 219 ? -19.603 -2.977 31.447 1.00 90.50 219 VAL A N 1
ATOM 1721 C CA . VAL A 1 219 ? -18.431 -3.706 30.919 1.00 90.50 219 VAL A CA 1
ATOM 1722 C C . VAL A 1 219 ? -18.182 -5.035 31.637 1.00 90.50 219 VAL A C 1
ATOM 1724 O O . VAL A 1 219 ? -17.693 -5.977 31.016 1.00 90.50 219 VAL A O 1
ATOM 1727 N N . VAL A 1 220 ? -18.476 -5.123 32.937 1.00 90.56 220 VAL A N 1
ATOM 1728 C CA . VAL A 1 220 ? -18.257 -6.350 33.720 1.00 90.56 220 VAL A CA 1
ATOM 1729 C C . VAL A 1 220 ? -19.265 -7.430 33.344 1.00 90.56 220 VAL A C 1
ATOM 1731 O O . VAL A 1 220 ? -18.853 -8.546 33.028 1.00 90.56 220 VAL A O 1
ATOM 1734 N N . ASP A 1 221 ? -20.553 -7.094 33.335 1.00 90.81 221 ASP A N 1
ATOM 1735 C CA . ASP A 1 221 ? -21.620 -8.032 32.976 1.00 90.81 221 ASP A CA 1
ATOM 1736 C C . ASP A 1 221 ? -21.488 -8.454 31.510 1.00 90.81 221 ASP A C 1
ATOM 1738 O O . ASP A 1 221 ? -21.509 -9.645 31.191 1.00 90.81 221 ASP A O 1
ATOM 1742 N N . TRP A 1 222 ? -21.192 -7.486 30.639 1.00 92.38 222 TRP A N 1
ATOM 1743 C CA . TRP A 1 222 ? -20.881 -7.715 29.234 1.00 92.38 222 TRP A CA 1
ATOM 1744 C C . TRP A 1 222 ? -19.685 -8.657 29.035 1.00 92.38 222 TRP A C 1
ATOM 1746 O O . TRP A 1 222 ? -19.728 -9.541 28.181 1.00 92.38 222 TRP A O 1
ATOM 1756 N N . LEU A 1 223 ? -18.612 -8.505 29.824 1.00 89.88 223 LEU A N 1
ATOM 1757 C CA . LEU A 1 223 ? -17.441 -9.384 29.751 1.00 89.88 223 LEU A CA 1
ATOM 1758 C C . LEU A 1 223 ? -17.795 -10.823 30.136 1.00 89.88 223 LEU A C 1
ATOM 1760 O O . LEU A 1 223 ? -17.316 -11.753 29.494 1.00 89.88 223 LEU A O 1
ATOM 1764 N N . ILE A 1 224 ? -18.592 -11.020 31.186 1.00 89.25 224 ILE A N 1
ATOM 1765 C CA . ILE A 1 224 ? -18.985 -12.361 31.643 1.00 89.25 224 ILE A CA 1
ATOM 1766 C C . ILE A 1 224 ? -19.801 -13.065 30.565 1.00 89.25 224 ILE A C 1
ATOM 1768 O O . ILE A 1 224 ? -19.539 -14.226 30.254 1.00 89.25 224 ILE A O 1
ATOM 1772 N N . GLU A 1 225 ? -20.744 -12.354 29.953 1.00 90.44 225 GLU A N 1
ATOM 1773 C CA . GLU A 1 225 ? -21.533 -12.886 28.849 1.00 90.44 225 GLU A CA 1
ATOM 1774 C C . GLU A 1 225 ? -20.661 -13.217 27.632 1.00 90.44 225 GLU A C 1
ATOM 1776 O O . GLU A 1 225 ? -20.752 -14.321 27.092 1.00 90.44 225 GLU A O 1
ATOM 1781 N N . LEU A 1 226 ? -19.759 -12.307 27.245 1.00 90.38 226 LEU A N 1
ATOM 1782 C CA . LEU A 1 226 ? -18.804 -12.535 26.162 1.00 90.38 226 LEU A CA 1
ATOM 1783 C C . LEU A 1 226 ? -17.983 -13.806 26.402 1.00 90.38 226 LEU A C 1
ATOM 1785 O O . LEU A 1 226 ? -17.786 -14.605 25.485 1.00 90.38 226 LEU A O 1
ATOM 1789 N N . LEU A 1 227 ? -17.498 -13.992 27.632 1.00 85.81 227 LEU A N 1
ATOM 1790 C CA . LEU A 1 227 ? -16.697 -15.155 27.979 1.00 85.81 227 LEU A CA 1
ATOM 1791 C C . LEU A 1 227 ? -17.531 -16.438 28.030 1.00 85.81 227 LEU A C 1
ATOM 1793 O O . LEU A 1 227 ? -17.034 -17.484 27.643 1.00 85.81 227 LEU A O 1
ATOM 1797 N N . GLY A 1 228 ? -18.797 -16.370 28.449 1.00 84.56 228 GLY A N 1
ATOM 1798 C CA . GLY A 1 228 ? -19.710 -17.516 28.440 1.00 84.56 228 GLY A CA 1
ATOM 1799 C C . GLY A 1 228 ? -20.079 -18.008 27.036 1.00 84.56 228 GLY A C 1
ATOM 1800 O O . GLY A 1 228 ? -20.417 -19.177 26.868 1.00 84.56 228 GLY A O 1
ATOM 1801 N N . ARG A 1 229 ? -19.991 -17.137 26.025 1.00 85.38 229 ARG A N 1
ATOM 1802 C CA . ARG A 1 229 ? -20.246 -17.463 24.611 1.00 85.38 229 ARG A CA 1
ATOM 1803 C C . ARG A 1 229 ? -19.036 -18.052 23.879 1.00 85.38 229 ARG A C 1
ATOM 1805 O O . ARG A 1 229 ? -19.172 -18.476 22.735 1.00 85.38 229 ARG A O 1
ATOM 1812 N N . ASN A 1 230 ? -17.855 -18.051 24.498 1.00 85.56 230 ASN A N 1
ATOM 1813 C CA . ASN A 1 230 ? -16.599 -18.405 23.842 1.00 85.56 230 ASN A CA 1
ATOM 1814 C C . ASN A 1 230 ? -15.769 -19.369 24.699 1.00 85.56 230 ASN A C 1
ATOM 1816 O O . ASN A 1 230 ? -15.538 -19.135 25.881 1.00 85.56 230 ASN A O 1
ATOM 1820 N N . ASP A 1 231 ? -15.242 -20.426 24.087 1.00 80.06 231 ASP A N 1
ATOM 1821 C CA . ASP A 1 231 ? -14.389 -21.380 24.792 1.00 80.06 231 ASP A CA 1
ATOM 1822 C C . ASP A 1 231 ? -12.937 -20.896 24.850 1.00 80.06 231 ASP A C 1
ATOM 1824 O O . ASP A 1 231 ? -12.300 -20.647 23.822 1.00 80.06 231 ASP A O 1
ATOM 1828 N N . PHE A 1 232 ? -12.369 -20.839 26.057 1.00 76.00 232 PHE A N 1
ATOM 1829 C CA . PHE A 1 232 ? -10.968 -20.473 26.256 1.00 76.00 232 PHE A CA 1
ATOM 1830 C C . PHE A 1 232 ? -10.164 -21.567 26.953 1.00 76.00 232 PHE A C 1
ATOM 1832 O O . PHE A 1 232 ? -10.695 -22.321 27.767 1.00 76.00 232 PHE A O 1
ATOM 1839 N N . PRO A 1 233 ? -8.843 -21.634 26.714 1.00 74.38 233 PRO A N 1
ATOM 1840 C CA . PRO A 1 233 ? -8.001 -22.595 27.406 1.00 74.38 233 PRO A CA 1
ATOM 1841 C C . PRO A 1 233 ? -7.988 -22.368 28.926 1.00 74.38 233 PRO A C 1
ATOM 1843 O O . PRO A 1 233 ? -7.644 -21.280 29.392 1.00 74.38 233 PRO A O 1
ATOM 1846 N N . ASP A 1 234 ? -8.157 -23.442 29.709 1.00 70.56 234 ASP A N 1
ATOM 1847 C CA . ASP A 1 234 ? -7.979 -23.465 31.179 1.00 70.56 234 ASP A CA 1
ATOM 1848 C C . ASP A 1 234 ? -6.659 -22.845 31.658 1.00 70.56 234 ASP A C 1
ATOM 1850 O O . ASP A 1 234 ? -6.466 -22.519 32.830 1.00 70.56 234 ASP A O 1
ATOM 1854 N N . ARG A 1 235 ? -5.674 -22.744 30.764 1.00 66.00 235 ARG A N 1
ATOM 1855 C CA . ARG A 1 235 ? -4.349 -22.215 31.067 1.00 66.00 235 ARG A CA 1
ATOM 1856 C C . ARG A 1 235 ? -4.392 -20.769 31.569 1.00 66.00 235 ARG A C 1
ATOM 1858 O O . ARG A 1 235 ? -3.533 -20.415 32.376 1.00 66.00 235 ARG A O 1
ATOM 1865 N N . ILE A 1 236 ? -5.379 -19.974 31.154 1.00 73.94 236 ILE A N 1
ATOM 1866 C CA . ILE A 1 236 ? -5.509 -18.563 31.545 1.00 73.94 236 ILE A CA 1
ATOM 1867 C C . ILE A 1 236 ? -5.684 -18.433 33.074 1.00 73.94 236 ILE A C 1
ATOM 1869 O O . ILE A 1 236 ? -5.015 -17.619 33.714 1.00 73.94 236 ILE A O 1
ATOM 1873 N N . THR A 1 237 ? -6.485 -19.304 33.697 1.00 74.06 237 THR A N 1
ATOM 1874 C CA . THR A 1 237 ? -6.780 -19.267 35.145 1.00 74.06 237 THR A CA 1
ATOM 1875 C C . THR A 1 237 ? -5.647 -19.834 36.010 1.00 74.06 237 THR A C 1
ATOM 1877 O O . THR A 1 237 ? -5.618 -19.663 37.230 1.00 74.06 237 THR A O 1
ATOM 1880 N N . ARG A 1 238 ? -4.644 -20.491 35.410 1.00 78.38 238 ARG A N 1
ATOM 1881 C CA . ARG A 1 238 ? -3.520 -21.098 36.152 1.00 78.38 238 ARG A CA 1
ATOM 1882 C C . ARG A 1 238 ? -2.422 -20.092 36.505 1.00 78.38 238 ARG A C 1
ATOM 1884 O O . ARG A 1 238 ? -1.686 -20.319 37.474 1.00 78.38 238 ARG A O 1
ATOM 1891 N N . VAL A 1 239 ? -2.310 -18.990 35.763 1.00 81.69 239 VAL A N 1
ATOM 1892 C CA . VAL A 1 239 ? -1.247 -17.986 35.929 1.00 81.69 239 VAL A CA 1
ATOM 1893 C C . VAL A 1 239 ? -1.532 -17.086 37.134 1.00 81.69 239 VAL A C 1
ATOM 1895 O O . VAL A 1 239 ? -2.647 -16.609 37.320 1.00 81.69 239 VAL A O 1
ATOM 1898 N N . LYS A 1 240 ? -0.516 -16.843 37.978 1.00 84.75 240 LYS A N 1
ATOM 1899 C CA . LYS A 1 240 ? -0.609 -15.951 39.150 1.00 84.75 240 LYS A CA 1
ATOM 1900 C C . LYS A 1 240 ? 0.008 -14.583 38.861 1.00 84.75 240 LYS A C 1
ATOM 1902 O O . LYS A 1 240 ? 1.187 -14.485 38.530 1.00 84.75 240 LYS A O 1
ATOM 1907 N N . GLY A 1 241 ? -0.743 -13.519 39.116 1.00 86.00 241 GLY A N 1
ATOM 1908 C CA . GLY A 1 241 ? -0.333 -12.142 38.863 1.00 86.00 241 GLY A CA 1
ATOM 1909 C C . GLY A 1 241 ? -1.061 -11.143 39.759 1.00 86.00 241 GLY A C 1
ATOM 1910 O O . GLY A 1 241 ? -1.917 -11.502 40.562 1.00 86.00 241 GLY A O 1
ATOM 1911 N N . LYS A 1 242 ? -0.674 -9.869 39.661 1.00 86.56 242 LYS A N 1
ATOM 1912 C CA . LYS A 1 242 ? -1.454 -8.747 40.222 1.00 86.56 242 LYS A CA 1
ATOM 1913 C C . LYS A 1 242 ? -2.220 -7.982 39.148 1.00 86.56 242 LYS A C 1
ATOM 1915 O O . LYS A 1 242 ? -3.140 -7.238 39.466 1.00 86.56 242 LYS A O 1
ATOM 1920 N N . ARG A 1 243 ? -1.783 -8.109 37.896 1.00 91.44 243 ARG A N 1
ATOM 1921 C CA . ARG A 1 243 ? -2.320 -7.391 36.751 1.00 91.44 243 ARG A CA 1
ATOM 1922 C C . ARG A 1 243 ? -2.356 -8.323 35.555 1.00 91.44 243 ARG A C 1
ATOM 1924 O O . ARG A 1 243 ? -1.345 -8.976 35.271 1.00 91.44 243 ARG A O 1
ATOM 1931 N N . PHE A 1 244 ? -3.499 -8.343 34.893 1.00 92.75 244 PHE A N 1
ATOM 1932 C CA . PHE A 1 244 ? -3.754 -9.132 33.705 1.00 92.75 244 PHE A CA 1
ATOM 1933 C C . PHE A 1 244 ? -4.330 -8.256 32.600 1.00 92.75 244 PHE A C 1
ATOM 1935 O O . PHE A 1 244 ? -5.023 -7.278 32.877 1.00 92.75 244 PHE A O 1
ATOM 1942 N N . TRP A 1 245 ? -4.018 -8.610 31.360 1.00 93.44 245 TRP A N 1
ATOM 1943 C CA . TRP A 1 245 ? -4.580 -7.996 30.165 1.00 93.44 245 TRP A CA 1
ATOM 1944 C C . TRP A 1 245 ? -5.296 -9.076 29.363 1.00 93.44 245 TRP A C 1
ATOM 1946 O O . TRP A 1 245 ? -4.669 -10.043 28.945 1.00 93.44 245 TRP A O 1
ATOM 1956 N N . LEU A 1 246 ? -6.598 -8.927 29.161 1.00 93.38 246 LEU A N 1
ATOM 1957 C CA . LEU A 1 246 ? -7.345 -9.741 28.207 1.00 93.38 246 LEU A CA 1
ATOM 1958 C C . LEU A 1 246 ? -7.356 -8.964 26.896 1.00 93.38 246 LEU A C 1
ATOM 1960 O O . LEU A 1 246 ? -7.801 -7.821 26.878 1.00 93.38 246 LEU A O 1
ATOM 1964 N N . ILE A 1 247 ? -6.780 -9.532 25.843 1.00 94.12 247 ILE A N 1
ATOM 1965 C CA . ILE A 1 247 ? -6.612 -8.896 24.536 1.00 94.12 247 ILE A CA 1
ATOM 1966 C C . ILE A 1 247 ? -7.477 -9.678 23.558 1.00 94.12 247 ILE A C 1
ATOM 1968 O O . ILE A 1 247 ? -7.088 -10.741 23.087 1.00 94.12 247 ILE A O 1
ATOM 1972 N N . CYS A 1 248 ? -8.670 -9.182 23.288 1.00 93.62 248 CYS A N 1
ATOM 1973 C CA . CYS A 1 248 ? -9.652 -9.886 22.486 1.00 93.62 248 CYS A CA 1
ATOM 1974 C C . CYS A 1 248 ? -9.535 -9.496 21.014 1.00 93.62 248 CYS A C 1
ATOM 1976 O O . CYS A 1 248 ? -9.257 -8.337 20.691 1.00 93.62 2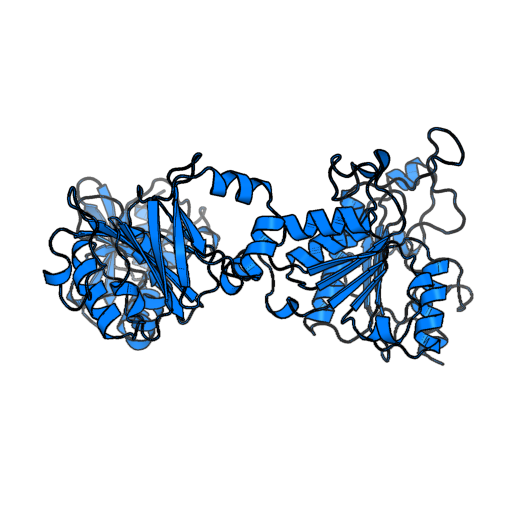48 CYS A O 1
ATOM 1978 N N . ASN A 1 249 ? -9.777 -10.460 20.128 1.00 93.31 249 ASN A N 1
ATOM 1979 C CA . ASN A 1 249 ? -9.963 -10.198 18.707 1.00 93.31 249 ASN A CA 1
ATOM 1980 C C . ASN A 1 249 ? -11.108 -11.033 18.134 1.00 93.31 249 ASN A C 1
ATOM 1982 O O . ASN A 1 249 ? -11.310 -12.159 18.575 1.00 93.31 249 ASN A O 1
ATOM 1986 N N . ALA A 1 250 ? -11.848 -10.480 17.177 1.00 92.50 250 ALA A N 1
ATOM 1987 C CA . ALA A 1 250 ? -12.979 -11.150 16.536 1.00 92.50 250 ALA A CA 1
ATOM 1988 C C . ALA A 1 250 ? -13.121 -10.714 15.075 1.00 92.50 250 ALA A C 1
ATOM 1990 O O . ALA A 1 250 ? -12.757 -9.586 14.728 1.00 92.50 250 ALA A O 1
ATOM 1991 N N . GLU A 1 251 ? -13.695 -11.583 14.246 1.00 91.44 251 GLU A N 1
ATOM 1992 C CA . GLU A 1 251 ? -14.129 -11.227 12.895 1.00 91.44 251 GLU A CA 1
ATOM 1993 C C . GLU A 1 251 ? -15.483 -10.505 12.953 1.00 91.44 251 GLU A C 1
ATOM 1995 O O . GLU A 1 251 ? -16.417 -10.935 13.628 1.00 91.44 251 GLU A O 1
ATOM 2000 N N . ILE A 1 252 ? -15.585 -9.396 12.232 1.00 90.62 252 ILE A N 1
ATOM 2001 C CA . ILE A 1 252 ? -16.776 -8.562 12.066 1.00 90.62 252 ILE A CA 1
ATOM 2002 C C . ILE A 1 252 ? -17.029 -8.336 10.565 1.00 90.62 252 ILE A C 1
ATOM 2004 O O . ILE A 1 252 ? -16.139 -8.554 9.742 1.00 90.62 252 ILE A O 1
ATOM 2008 N N . PRO A 1 253 ? -18.217 -7.858 10.149 1.00 86.38 253 PRO A N 1
ATOM 2009 C CA . PRO A 1 253 ? -18.529 -7.706 8.725 1.00 86.38 253 PRO A CA 1
ATOM 2010 C C . PRO A 1 253 ? -17.568 -6.811 7.921 1.00 86.38 253 PRO A C 1
ATOM 2012 O O . PRO A 1 253 ? -17.553 -6.897 6.696 1.00 86.38 253 PRO A O 1
ATOM 2015 N N . SER A 1 254 ? -16.819 -5.916 8.576 1.00 83.56 254 SER A N 1
ATOM 2016 C CA . SER A 1 254 ? -15.842 -5.008 7.953 1.00 83.56 254 SER A CA 1
ATOM 2017 C C . SER A 1 254 ? -14.381 -5.470 8.069 1.00 83.56 254 SER A C 1
ATOM 2019 O O . SER A 1 254 ? -13.493 -4.761 7.599 1.00 83.56 254 SER A O 1
ATOM 2021 N N . GLY A 1 255 ? -14.110 -6.632 8.672 1.00 86.44 255 GLY A N 1
ATOM 2022 C CA . GLY A 1 255 ? -12.760 -7.153 8.891 1.00 86.44 255 GLY A CA 1
ATOM 2023 C C . GLY A 1 255 ? -12.586 -7.664 10.315 1.00 86.44 255 GLY A C 1
ATOM 2024 O O . GLY A 1 255 ? -13.491 -8.257 10.879 1.00 86.44 255 GLY A O 1
ATOM 2025 N N . LYS A 1 256 ? -11.436 -7.397 10.928 1.00 88.38 256 LYS A N 1
ATOM 2026 C CA . LYS A 1 256 ? -11.120 -7.862 12.282 1.00 88.38 256 LYS A CA 1
ATOM 2027 C C . LYS A 1 256 ? -11.125 -6.704 13.266 1.00 88.38 256 LYS A C 1
ATOM 2029 O O . LYS A 1 256 ? -10.633 -5.626 12.932 1.00 88.38 256 LYS A O 1
ATOM 2034 N N . VAL A 1 257 ? -11.622 -6.916 14.481 1.00 91.62 257 VAL A N 1
ATOM 2035 C CA . VAL A 1 257 ? -11.572 -5.933 15.575 1.00 91.62 257 VAL A CA 1
ATOM 2036 C C . VAL A 1 257 ? -10.658 -6.410 16.695 1.00 91.62 257 VAL A C 1
ATOM 2038 O O . VAL A 1 257 ? -10.581 -7.606 16.964 1.00 91.62 257 VAL A O 1
ATOM 2041 N N . TRP A 1 258 ? -9.976 -5.468 17.350 1.00 92.94 258 TRP A N 1
ATOM 2042 C CA . TRP A 1 258 ? -9.150 -5.718 18.527 1.00 92.94 258 TRP A CA 1
ATOM 2043 C C . TRP A 1 258 ? -9.524 -4.763 19.651 1.00 92.94 258 TRP A C 1
ATOM 2045 O O . TRP A 1 258 ? -9.670 -3.558 19.450 1.00 92.94 258 TRP A O 1
ATOM 2055 N N . PHE A 1 259 ? -9.644 -5.305 20.853 1.00 94.19 259 PHE A N 1
ATOM 2056 C CA . PHE A 1 259 ? -9.952 -4.547 22.058 1.00 94.19 259 PHE A CA 1
ATOM 2057 C C . PHE A 1 259 ? -9.373 -5.265 23.271 1.00 94.19 259 PHE A C 1
ATOM 2059 O O . PHE A 1 259 ? -8.901 -6.398 23.173 1.00 94.19 259 PHE A O 1
ATOM 2066 N N . GLY A 1 260 ? -9.354 -4.618 24.431 1.00 94.31 260 GLY A N 1
ATOM 2067 C CA . GLY A 1 260 ? -8.813 -5.283 25.603 1.00 94.31 260 GLY A CA 1
ATOM 2068 C C . GLY A 1 260 ? -9.329 -4.757 26.917 1.00 94.31 260 GLY A C 1
ATOM 2069 O O . GLY A 1 260 ? -9.840 -3.645 27.014 1.00 94.31 260 GLY A O 1
ATOM 2070 N N . LEU A 1 261 ? -9.141 -5.565 27.953 1.00 93.62 261 LEU A N 1
ATOM 2071 C CA . LEU A 1 261 ? -9.459 -5.223 29.328 1.00 93.62 261 LEU A CA 1
ATOM 2072 C C . LEU A 1 261 ? -8.234 -5.413 30.209 1.00 93.62 261 LEU A C 1
ATOM 2074 O O . LEU A 1 261 ? -7.548 -6.434 30.155 1.00 93.62 261 LEU A O 1
ATOM 2078 N N . ARG A 1 262 ? -7.982 -4.434 31.072 1.00 92.81 262 ARG A N 1
ATOM 2079 C CA . ARG A 1 262 ? -6.977 -4.509 32.122 1.00 92.81 262 ARG A CA 1
ATOM 2080 C C . ARG A 1 262 ? -7.649 -4.858 33.440 1.00 92.81 262 ARG A C 1
ATOM 2082 O O . ARG A 1 262 ? -8.431 -4.073 33.967 1.00 92.81 262 ARG A O 1
ATOM 2089 N N . LEU A 1 263 ? -7.265 -5.992 34.009 1.00 91.88 263 LEU A N 1
ATOM 2090 C CA . LEU A 1 263 ? -7.690 -6.427 35.330 1.00 91.88 263 LEU A CA 1
ATOM 2091 C C . LEU A 1 263 ? -6.559 -6.178 36.320 1.00 91.88 263 LEU A C 1
ATOM 2093 O O . LEU A 1 263 ? -5.443 -6.670 36.146 1.00 91.88 263 LEU A O 1
ATOM 2097 N N . GLN A 1 264 ? -6.835 -5.424 37.378 1.00 90.44 264 GLN A N 1
ATOM 2098 C CA . GLN A 1 264 ? -5.871 -5.142 38.434 1.00 90.44 264 GLN A CA 1
ATOM 2099 C C . GLN A 1 264 ? -6.427 -5.537 39.797 1.00 90.44 264 GLN A C 1
ATOM 2101 O O . GLN A 1 264 ? -7.409 -4.969 40.267 1.00 90.44 264 GLN A O 1
ATOM 2106 N N . TYR A 1 265 ? -5.732 -6.449 40.468 1.00 87.50 265 TYR A N 1
ATOM 2107 C CA . TYR A 1 265 ? -5.987 -6.758 41.867 1.00 87.50 265 TYR A CA 1
ATOM 2108 C C . TYR A 1 265 ? -5.305 -5.714 42.758 1.00 87.50 265 TYR A C 1
ATOM 2110 O O . TYR A 1 265 ? -4.202 -5.250 42.446 1.00 87.50 265 TYR A O 1
ATOM 2118 N N . GLY A 1 266 ? -5.963 -5.327 43.853 1.00 78.12 266 GLY A N 1
ATOM 2119 C CA . GLY A 1 266 ? -5.503 -4.285 44.780 1.00 78.12 266 GLY A CA 1
ATOM 2120 C C . GLY A 1 266 ? -4.188 -4.591 45.526 1.00 78.12 266 GLY A C 1
ATOM 2121 O O . GLY A 1 266 ? -3.313 -5.325 45.065 1.00 78.12 266 GLY A O 1
ATOM 2122 N N . ARG A 1 267 ? -4.010 -4.028 46.731 1.00 68.69 267 ARG A N 1
ATOM 2123 C CA . ARG A 1 267 ? -2.776 -4.161 47.549 1.00 68.69 267 ARG A CA 1
ATOM 2124 C C . ARG A 1 267 ? -2.564 -5.563 48.175 1.00 68.69 267 ARG A C 1
ATOM 2126 O O . ARG A 1 267 ? -1.922 -5.675 49.211 1.00 68.69 267 ARG A O 1
ATOM 2133 N N . GLY A 1 268 ? -3.069 -6.633 47.560 1.00 71.62 268 GLY A N 1
ATOM 2134 C CA . GLY A 1 268 ? -2.944 -8.018 48.037 1.00 71.62 268 GLY A CA 1
ATOM 2135 C C . GLY A 1 268 ? -1.767 -8.813 47.436 1.00 71.62 268 GLY A C 1
ATOM 2136 O O . GLY A 1 268 ? -0.986 -8.278 46.633 1.00 71.62 268 GLY A O 1
ATOM 2137 N N . PRO A 1 269 ? -1.614 -10.103 47.808 1.00 80.44 269 PRO A N 1
ATOM 2138 C CA . PRO A 1 269 ? -0.674 -11.029 47.171 1.00 80.44 269 PRO A CA 1
ATOM 2139 C C . PRO A 1 269 ? -1.081 -11.334 45.719 1.00 80.44 269 PRO A C 1
ATOM 2141 O O . PRO A 1 269 ? -2.209 -11.063 45.309 1.00 80.44 269 PRO A O 1
ATOM 2144 N N . LYS A 1 270 ? -0.162 -11.905 44.925 1.00 82.94 270 LYS A N 1
ATOM 2145 C CA . LYS A 1 270 ? -0.481 -12.372 43.563 1.00 82.94 270 LYS A CA 1
ATOM 2146 C C . LYS A 1 270 ? -1.622 -13.395 43.631 1.00 82.94 270 LYS A C 1
ATOM 2148 O O . LYS A 1 270 ? -1.511 -14.377 44.367 1.00 82.94 270 LYS A O 1
ATOM 2153 N N . ARG A 1 271 ? -2.671 -13.194 42.837 1.00 84.75 271 ARG A N 1
ATOM 2154 C CA . ARG A 1 271 ? -3.800 -14.121 42.700 1.00 84.75 271 ARG A CA 1
ATOM 2155 C C . ARG A 1 271 ? -3.832 -14.725 41.303 1.00 84.75 271 ARG A C 1
ATOM 2157 O O . ARG A 1 271 ? -3.191 -14.218 40.385 1.00 84.75 271 ARG A O 1
ATOM 2164 N N . ARG A 1 272 ? -4.521 -15.855 41.174 1.00 86.06 272 ARG A N 1
ATOM 2165 C CA . ARG A 1 272 ? -4.867 -16.406 39.862 1.00 86.06 272 ARG A CA 1
ATOM 2166 C C . ARG A 1 272 ? -5.877 -15.490 39.182 1.00 86.06 272 ARG A C 1
ATOM 2168 O O . ARG A 1 272 ? -6.622 -14.811 39.892 1.00 86.06 272 ARG A O 1
ATOM 2175 N N . LEU A 1 273 ? -5.878 -15.463 37.851 1.00 82.12 273 LEU A N 1
ATOM 2176 C CA . LEU A 1 273 ? -7.007 -14.877 37.138 1.00 82.12 273 LEU A CA 1
ATOM 2177 C C . LEU A 1 273 ? -8.272 -15.664 37.541 1.00 82.12 273 LEU A C 1
ATOM 2179 O O . LEU A 1 273 ? -8.205 -16.898 37.553 1.00 82.12 273 LEU A O 1
ATOM 2183 N N . PRO A 1 274 ? -9.362 -14.989 37.943 1.00 79.62 274 PRO A N 1
ATOM 2184 C CA . PRO A 1 274 ? -10.613 -15.663 38.273 1.00 79.62 274 PRO A CA 1
ATOM 2185 C C . PRO A 1 274 ? -11.158 -16.466 37.085 1.00 79.62 274 PRO A C 1
ATOM 2187 O O . PRO A 1 274 ? -10.741 -16.258 35.948 1.00 79.62 274 PRO A O 1
ATOM 2190 N N . GLU A 1 275 ? -12.089 -17.384 37.349 1.00 77.38 275 GLU A N 1
ATOM 2191 C CA . GLU A 1 275 ? -12.747 -18.168 36.291 1.00 77.38 275 GLU A CA 1
ATOM 2192 C C . GLU A 1 275 ? -13.698 -17.324 35.428 1.00 77.38 275 GLU A C 1
ATOM 2194 O O . GLU A 1 275 ? -14.063 -17.772 34.348 1.00 77.38 275 GLU A O 1
ATOM 2199 N N . LEU A 1 276 ? -14.029 -16.100 35.870 1.00 80.88 276 LEU A N 1
ATOM 2200 C CA . LEU A 1 276 ? -14.828 -15.109 35.137 1.00 80.88 276 LEU A CA 1
ATOM 2201 C C . LEU A 1 276 ? -16.213 -15.640 34.719 1.00 80.88 276 LEU A C 1
ATOM 2203 O O . LEU A 1 276 ? -16.701 -15.312 33.642 1.00 80.88 276 LEU A O 1
ATOM 2207 N N . LYS A 1 277 ? -16.849 -16.455 35.572 1.00 82.06 277 LYS A N 1
ATOM 2208 C CA . LYS A 1 277 ? -18.185 -17.029 35.331 1.00 82.06 277 LYS A CA 1
ATOM 2209 C C . LYS A 1 277 ? -19.306 -16.147 35.871 1.00 82.06 277 LYS A C 1
ATOM 2211 O O . LYS A 1 277 ? -20.444 -16.262 35.433 1.00 82.06 277 LYS A O 1
ATOM 2216 N N . SER A 1 278 ? -19.003 -15.300 36.851 1.00 84.94 278 SER A N 1
ATOM 2217 C CA . SER A 1 278 ? -19.949 -14.374 37.469 1.00 84.94 278 SER A CA 1
ATOM 2218 C C . SER A 1 278 ? -19.259 -13.088 37.927 1.00 84.94 278 SER A C 1
ATOM 2220 O O . SER A 1 278 ? -18.043 -13.061 38.125 1.00 84.94 278 SER A O 1
ATOM 2222 N N . ALA A 1 279 ? -20.035 -12.025 38.160 1.00 82.88 279 ALA A N 1
ATOM 2223 C CA . ALA A 1 279 ? -19.503 -10.741 38.629 1.00 82.88 279 ALA A CA 1
ATOM 2224 C C . ALA A 1 279 ? -18.813 -10.860 39.996 1.00 82.88 279 ALA A C 1
ATOM 2226 O O . ALA A 1 279 ? -17.822 -10.179 40.248 1.00 82.88 279 ALA A O 1
ATOM 2227 N N . GLN A 1 280 ? -19.263 -11.801 40.832 1.00 84.38 280 GLN A N 1
ATOM 2228 C CA . GLN A 1 280 ? -18.666 -12.100 42.137 1.00 84.38 280 GLN A CA 1
ATOM 2229 C C . GLN A 1 280 ? -17.225 -12.621 42.017 1.00 84.38 280 GLN A C 1
ATOM 2231 O O . GLN A 1 280 ? -16.402 -12.391 42.903 1.00 84.38 280 GLN A O 1
ATOM 2236 N N . ASP A 1 281 ? -16.865 -13.268 40.901 1.00 83.56 281 ASP A N 1
ATOM 2237 C CA . ASP A 1 281 ? -15.492 -13.739 40.677 1.00 83.56 281 ASP A CA 1
ATOM 2238 C C . ASP A 1 281 ? -14.491 -12.577 40.531 1.00 83.56 281 ASP A C 1
ATOM 2240 O O . ASP A 1 281 ? -13.281 -12.747 40.723 1.00 83.56 281 ASP A O 1
ATOM 2244 N N . LEU A 1 282 ? -14.990 -11.384 40.195 1.00 83.94 282 LEU A N 1
ATOM 2245 C CA . LEU A 1 282 ? -14.218 -10.158 40.025 1.00 83.94 282 LEU A CA 1
ATOM 2246 C C . LEU A 1 282 ? -14.159 -9.302 41.299 1.00 83.94 282 LEU A C 1
ATOM 2248 O O . LEU A 1 282 ? -13.588 -8.210 41.271 1.00 83.94 282 LEU A O 1
ATOM 2252 N N . ASP A 1 283 ? -14.633 -9.803 42.440 1.00 83.69 283 ASP A N 1
ATOM 2253 C CA . ASP A 1 283 ? -14.552 -9.083 43.710 1.00 83.69 283 ASP A CA 1
ATOM 2254 C C . ASP A 1 283 ? -13.101 -8.707 44.071 1.00 83.69 283 ASP A C 1
ATOM 2256 O O . ASP A 1 283 ? -12.182 -9.532 44.174 1.00 83.69 283 ASP A O 1
ATOM 2260 N N . GLY A 1 284 ? -12.873 -7.405 44.265 1.00 84.25 284 GLY A N 1
ATOM 2261 C CA . GLY A 1 284 ? -11.551 -6.832 44.540 1.00 84.25 284 GLY A CA 1
ATOM 2262 C C . GLY A 1 284 ? -10.643 -6.670 43.313 1.00 84.25 284 GLY A C 1
ATOM 2263 O O . GLY A 1 284 ? -9.493 -6.231 43.462 1.00 84.25 284 GLY A O 1
ATOM 2264 N N . TRP A 1 285 ? -11.137 -6.987 42.114 1.00 88.50 285 TRP A N 1
ATOM 2265 C CA . TRP A 1 285 ? -10.503 -6.658 40.842 1.00 88.50 285 TRP A CA 1
ATOM 2266 C C . TRP A 1 285 ? -11.078 -5.368 40.275 1.00 88.50 285 TRP A C 1
ATOM 2268 O O . TRP A 1 285 ? -12.284 -5.181 40.168 1.00 88.50 285 TRP A O 1
ATOM 2278 N N . ARG A 1 286 ? -10.191 -4.472 39.852 1.00 90.00 286 ARG A N 1
ATOM 2279 C CA . ARG A 1 286 ? -10.566 -3.330 39.026 1.00 90.00 286 ARG A CA 1
ATOM 2280 C C . ARG A 1 286 ? -10.458 -3.734 37.562 1.00 90.00 286 ARG A C 1
ATOM 2282 O O . ARG A 1 286 ? -9.356 -4.064 37.120 1.00 90.00 286 ARG A O 1
ATOM 2289 N N . VAL A 1 287 ? -11.573 -3.685 36.841 1.00 90.62 287 VAL A N 1
ATOM 2290 C CA . VAL A 1 287 ? -11.639 -3.917 35.395 1.00 90.62 287 VAL A CA 1
ATOM 2291 C C . VAL A 1 287 ? -11.656 -2.567 34.687 1.00 90.62 287 VAL A C 1
ATOM 2293 O O . VAL A 1 287 ? -12.448 -1.689 35.020 1.00 90.62 287 VAL A O 1
ATOM 2296 N N . GLU A 1 288 ? -10.743 -2.370 33.743 1.00 91.31 288 GLU A N 1
ATOM 2297 C CA . GLU A 1 288 ? -10.671 -1.154 32.937 1.00 91.31 288 GLU A CA 1
ATOM 2298 C C . GLU A 1 288 ? -10.601 -1.518 31.451 1.00 91.31 288 GLU A C 1
ATOM 2300 O O . GLU A 1 288 ? -9.687 -2.252 31.066 1.00 91.31 288 GLU A O 1
ATOM 2305 N N . PRO A 1 289 ? -11.509 -1.005 30.606 1.00 92.56 289 PRO A N 1
ATOM 2306 C CA . PRO A 1 289 ? -11.385 -1.158 29.165 1.00 92.56 289 PRO A CA 1
ATOM 2307 C C . PRO A 1 289 ? -10.168 -0.373 28.666 1.00 92.56 289 PRO A C 1
ATOM 2309 O O . PRO A 1 289 ? -9.835 0.698 29.182 1.00 92.56 289 PRO A O 1
ATOM 2312 N N . ILE A 1 290 ? -9.478 -0.936 27.681 1.00 92.25 290 ILE A N 1
ATOM 2313 C CA . ILE A 1 290 ? -8.304 -0.346 27.042 1.00 92.25 290 ILE A CA 1
ATOM 2314 C C . ILE A 1 290 ? -8.400 -0.505 25.526 1.00 92.25 290 ILE A C 1
ATOM 2316 O O . ILE A 1 290 ? -8.911 -1.504 25.011 1.00 92.25 290 ILE A O 1
ATOM 2320 N N . ARG A 1 291 ? -7.871 0.479 24.803 1.00 92.44 291 ARG A N 1
ATOM 2321 C CA . ARG A 1 291 ? -7.733 0.401 23.348 1.00 92.44 291 ARG A CA 1
ATOM 2322 C C . ARG A 1 291 ? -6.548 -0.483 22.997 1.00 92.44 291 ARG A C 1
ATOM 2324 O O . ARG A 1 291 ? -5.506 -0.412 23.654 1.00 92.44 291 ARG A O 1
ATOM 2331 N N . VAL A 1 292 ? -6.713 -1.299 21.963 1.00 91.81 292 VAL A N 1
ATOM 2332 C CA . VAL A 1 292 ? -5.671 -2.197 21.467 1.00 91.81 292 VAL A CA 1
ATOM 2333 C C . VAL A 1 292 ? -5.365 -1.846 20.022 1.00 91.81 292 VAL A C 1
ATOM 2335 O O . VAL A 1 292 ? -6.245 -1.878 19.170 1.00 91.81 292 VAL A O 1
ATOM 2338 N N . HIS A 1 293 ? -4.098 -1.549 19.755 1.00 88.12 293 HIS A N 1
ATOM 2339 C CA . HIS A 1 293 ? -3.558 -1.386 18.412 1.00 88.12 293 HIS A CA 1
ATOM 2340 C C . HIS A 1 293 ? -2.751 -2.635 18.090 1.00 88.12 293 HIS A C 1
ATOM 2342 O O . HIS A 1 293 ? -1.638 -2.811 18.594 1.00 88.12 293 HIS A O 1
ATOM 2348 N N . ALA A 1 294 ? -3.335 -3.542 17.315 1.00 85.38 294 ALA A N 1
ATOM 2349 C CA . ALA A 1 294 ? -2.669 -4.780 16.953 1.00 85.38 294 ALA A CA 1
ATOM 2350 C C . ALA A 1 294 ? -1.682 -4.559 15.804 1.00 85.38 294 ALA A C 1
ATOM 2352 O O . ALA A 1 294 ? -1.978 -3.906 14.806 1.00 85.38 294 ALA A O 1
ATOM 2353 N N . PHE A 1 295 ? -0.498 -5.145 15.941 1.00 80.38 295 PHE A N 1
ATOM 2354 C CA . PHE A 1 295 ? 0.485 -5.281 14.878 1.00 80.38 295 PHE A CA 1
ATOM 2355 C C . PHE A 1 295 ? 0.170 -6.530 14.047 1.00 80.38 295 PHE A C 1
ATOM 2357 O O . PHE A 1 295 ? 0.949 -7.478 13.967 1.00 80.38 295 PHE A O 1
ATOM 2364 N N . ASP A 1 296 ? -1.033 -6.529 13.490 1.00 79.06 296 ASP A N 1
ATOM 2365 C CA . ASP A 1 296 ? -1.623 -7.617 12.724 1.00 79.06 296 ASP A CA 1
ATOM 2366 C C . ASP A 1 296 ? -1.494 -7.295 11.230 1.00 79.06 296 ASP A C 1
ATOM 2368 O O . ASP A 1 296 ? -1.719 -6.158 10.798 1.00 79.06 296 ASP A O 1
ATOM 2372 N N . LYS A 1 297 ? -1.055 -8.280 10.441 1.00 82.31 297 LYS A N 1
ATOM 2373 C CA . LYS A 1 297 ? -0.734 -8.076 9.026 1.00 82.31 297 LYS A CA 1
ATOM 2374 C C . LYS A 1 297 ? -1.971 -7.641 8.247 1.00 82.31 297 LYS A C 1
ATOM 2376 O O . LYS A 1 297 ? -1.894 -6.729 7.421 1.00 82.31 297 LYS A O 1
ATOM 2381 N N . GLU A 1 298 ? -3.098 -8.271 8.547 1.00 82.00 298 GLU A N 1
ATOM 2382 C CA . GLU A 1 298 ? -4.373 -8.108 7.872 1.00 82.00 298 GLU A CA 1
ATOM 2383 C C . GLU A 1 298 ? -4.999 -6.732 8.133 1.00 82.00 298 GLU A C 1
ATOM 2385 O O . GLU A 1 298 ? -5.703 -6.202 7.276 1.00 82.00 298 GLU A O 1
ATOM 2390 N N . GLN A 1 299 ? -4.687 -6.105 9.269 1.00 80.25 299 GLN A N 1
ATOM 2391 C CA . GLN A 1 299 ? -5.119 -4.740 9.576 1.00 80.25 299 GLN A CA 1
ATOM 2392 C C . GLN A 1 299 ? -4.139 -3.666 9.100 1.00 80.25 299 GLN A C 1
ATOM 2394 O O . GLN A 1 299 ? -4.545 -2.658 8.515 1.00 80.25 299 GLN A O 1
ATOM 2399 N N . VAL A 1 300 ? -2.845 -3.846 9.374 1.00 84.69 300 VAL A N 1
ATOM 2400 C CA . VAL A 1 300 ? -1.843 -2.797 9.144 1.00 84.69 300 VAL A CA 1
ATOM 2401 C C . VAL A 1 300 ? -1.601 -2.589 7.654 1.00 84.69 300 VAL A C 1
ATOM 2403 O O . VAL A 1 300 ? -1.500 -1.439 7.221 1.00 84.69 300 VAL A O 1
ATOM 2406 N N . MET A 1 301 ? -1.519 -3.666 6.861 1.00 89.31 301 MET A N 1
ATOM 2407 C CA . MET A 1 301 ? -1.214 -3.552 5.433 1.00 89.31 301 MET A CA 1
ATOM 2408 C C . MET A 1 301 ? -2.293 -2.764 4.669 1.00 89.31 301 MET A C 1
ATOM 2410 O O . MET A 1 301 ? -1.938 -1.715 4.123 1.00 89.31 301 MET A O 1
ATOM 2414 N N . PRO A 1 302 ? -3.589 -3.148 4.673 1.00 87.56 302 PRO A N 1
ATOM 2415 C CA . PRO A 1 302 ? -4.608 -2.441 3.894 1.00 87.56 302 PRO A CA 1
ATOM 2416 C C . PRO A 1 302 ? -4.798 -0.999 4.350 1.00 87.56 302 PRO A C 1
ATOM 2418 O O . PRO A 1 302 ? -4.896 -0.096 3.522 1.00 87.56 302 PRO A O 1
ATOM 2421 N N . ARG A 1 303 ? -4.765 -0.760 5.669 1.00 85.31 303 ARG A N 1
ATOM 2422 C CA . ARG A 1 303 ? -4.877 0.589 6.237 1.00 85.31 303 ARG A CA 1
ATOM 2423 C C . ARG A 1 303 ? -3.715 1.500 5.837 1.00 85.31 303 ARG A C 1
ATOM 2425 O O . ARG A 1 303 ? -3.893 2.710 5.767 1.00 85.31 303 ARG A O 1
ATOM 2432 N N . SER A 1 304 ? -2.546 0.925 5.556 1.00 86.75 304 SER A N 1
ATOM 2433 C CA . SER A 1 304 ? -1.355 1.655 5.099 1.00 86.75 304 SER A CA 1
ATOM 2434 C C . SER A 1 304 ? -1.222 1.696 3.569 1.00 86.75 304 SER A C 1
ATOM 2436 O O . SER A 1 304 ? -0.199 2.152 3.061 1.00 86.75 304 SER A O 1
ATOM 2438 N N . GLY A 1 305 ? -2.228 1.215 2.826 1.00 87.00 305 GLY A N 1
ATOM 2439 C CA . GLY A 1 305 ? -2.249 1.208 1.359 1.00 87.00 305 GLY A CA 1
ATOM 2440 C C . GLY A 1 305 ? -1.556 0.010 0.695 1.00 87.00 305 GLY A C 1
ATOM 2441 O O . GLY A 1 305 ? -1.416 -0.005 -0.530 1.00 87.00 305 GLY A O 1
ATOM 2442 N N . ALA A 1 306 ? -1.135 -0.994 1.469 1.00 93.94 306 ALA A N 1
ATOM 2443 C CA . ALA A 1 306 ? -0.539 -2.227 0.962 1.00 93.94 306 ALA A CA 1
ATOM 2444 C C . ALA A 1 306 ? -1.604 -3.306 0.701 1.00 93.94 306 ALA A C 1
ATOM 2446 O O . ALA A 1 306 ? -2.557 -3.474 1.458 1.00 93.94 306 ALA A O 1
ATOM 2447 N N . ASP A 1 307 ? -1.413 -4.081 -0.361 1.00 93.50 307 ASP A N 1
ATOM 2448 C CA . ASP A 1 307 ? -2.315 -5.144 -0.792 1.00 93.50 307 ASP A CA 1
ATOM 2449 C C . ASP A 1 307 ? -1.816 -6.500 -0.277 1.00 93.50 307 ASP A C 1
ATOM 2451 O O . ASP A 1 307 ? -0.764 -6.995 -0.691 1.00 93.50 307 ASP A O 1
ATOM 2455 N N . ILE A 1 308 ? -2.575 -7.116 0.631 1.00 92.31 308 ILE A N 1
ATOM 2456 C CA . ILE A 1 308 ? -2.210 -8.404 1.236 1.00 92.31 308 ILE A CA 1
ATOM 2457 C C . ILE A 1 308 ? -2.069 -9.496 0.171 1.00 92.31 308 ILE A C 1
ATOM 2459 O O . ILE A 1 308 ? -1.211 -10.369 0.326 1.00 92.31 308 ILE A O 1
ATOM 2463 N N . ALA A 1 309 ? -2.828 -9.436 -0.931 1.00 94.25 309 ALA A N 1
ATOM 2464 C CA . ALA A 1 309 ? -2.776 -10.444 -1.989 1.00 94.25 309 ALA A CA 1
ATOM 2465 C C . ALA A 1 309 ? -1.398 -10.519 -2.675 1.00 94.25 309 ALA A C 1
ATOM 2467 O O . ALA A 1 309 ? -1.033 -11.556 -3.232 1.00 94.25 309 ALA A O 1
ATOM 2468 N N . LEU A 1 310 ? -0.596 -9.451 -2.592 1.00 96.94 310 LEU A N 1
ATOM 2469 C CA . LEU A 1 310 ? 0.765 -9.404 -3.129 1.00 96.94 310 LEU A CA 1
ATOM 2470 C C . LEU A 1 310 ? 1.815 -10.025 -2.196 1.00 96.94 310 LEU A C 1
ATOM 2472 O O . LEU A 1 310 ? 2.956 -10.234 -2.609 1.00 96.94 310 LEU A O 1
ATOM 2476 N N . SER A 1 311 ? 1.438 -10.399 -0.972 1.00 95.00 311 SER A N 1
ATOM 2477 C CA . SER A 1 311 ? 2.365 -10.929 0.037 1.00 95.00 311 SER A CA 1
ATOM 2478 C C . SER A 1 311 ? 3.121 -12.178 -0.407 1.00 95.00 311 SER A C 1
ATOM 2480 O O . SER A 1 311 ? 4.252 -12.398 0.010 1.00 95.00 311 SER A O 1
ATOM 2482 N N . ASN A 1 312 ? 2.502 -13.017 -1.234 1.00 95.94 312 ASN A N 1
ATOM 2483 C CA . ASN A 1 312 ? 3.120 -14.260 -1.696 1.00 95.94 312 ASN A CA 1
ATOM 2484 C C . ASN A 1 312 ? 3.859 -14.087 -3.028 1.00 95.94 312 ASN A C 1
ATOM 2486 O O . ASN A 1 312 ? 4.449 -15.043 -3.523 1.00 95.94 312 ASN A O 1
ATOM 2490 N N . LYS A 1 313 ? 3.833 -12.883 -3.615 1.00 98.31 313 LYS A N 1
ATOM 2491 C CA . LYS A 1 313 ? 4.517 -12.601 -4.874 1.00 98.31 313 LYS A CA 1
ATOM 2492 C C . LYS A 1 313 ? 6.022 -12.516 -4.666 1.00 98.31 313 LYS A C 1
ATOM 2494 O O . LYS A 1 313 ? 6.488 -11.953 -3.672 1.00 98.31 313 LYS A O 1
ATOM 2499 N N . SER A 1 314 ? 6.752 -13.086 -5.619 1.00 98.56 314 SER A N 1
ATOM 2500 C CA . SER A 1 314 ? 8.209 -13.177 -5.635 1.00 98.56 314 SER A CA 1
ATOM 2501 C C . SER A 1 314 ? 8.781 -12.417 -6.820 1.00 98.56 314 SER A C 1
ATOM 2503 O O . SER A 1 314 ? 8.489 -12.742 -7.970 1.00 98.56 314 SER A O 1
ATOM 2505 N N . ILE A 1 315 ? 9.615 -11.413 -6.545 1.00 98.81 315 ILE A N 1
ATOM 2506 C CA . ILE A 1 315 ? 10.216 -10.554 -7.572 1.00 98.81 315 ILE A CA 1
ATOM 2507 C C . ILE A 1 315 ? 11.739 -10.674 -7.540 1.00 98.81 315 ILE A C 1
ATOM 2509 O O . ILE A 1 315 ? 12.353 -10.545 -6.480 1.00 98.81 315 ILE A O 1
ATOM 2513 N N . LEU A 1 316 ? 12.356 -10.854 -8.708 1.00 98.88 316 LEU A N 1
ATOM 2514 C CA . LEU A 1 316 ? 13.795 -10.655 -8.892 1.00 98.88 316 LEU A CA 1
ATOM 2515 C C . LEU A 1 316 ? 14.033 -9.230 -9.379 1.00 98.88 316 LEU A C 1
ATOM 2517 O O . LEU A 1 316 ? 13.569 -8.886 -10.457 1.00 98.88 316 LEU A O 1
ATOM 2521 N N . LEU A 1 317 ? 14.781 -8.416 -8.641 1.00 98.88 317 LEU A N 1
ATOM 2522 C CA . LEU A 1 317 ? 15.166 -7.068 -9.049 1.00 98.88 317 LEU A CA 1
ATOM 2523 C C . LEU A 1 317 ? 16.679 -6.986 -9.236 1.00 98.88 317 LEU A C 1
ATOM 2525 O O . LEU A 1 317 ? 17.451 -7.206 -8.301 1.00 98.88 317 LEU A O 1
ATOM 2529 N N . VAL A 1 318 ? 17.096 -6.647 -10.454 1.00 98.75 318 VAL A N 1
ATOM 2530 C CA . VAL A 1 318 ? 18.500 -6.487 -10.833 1.00 98.75 318 VAL A CA 1
ATOM 2531 C C . VAL A 1 318 ? 18.795 -5.019 -11.127 1.00 98.75 318 VAL A C 1
ATOM 2533 O O . VAL A 1 318 ? 18.168 -4.411 -11.995 1.00 98.75 318 VAL A O 1
ATOM 2536 N N . GLY A 1 319 ? 19.780 -4.471 -10.418 1.00 98.12 319 GLY A N 1
ATOM 2537 C CA . GLY A 1 319 ? 20.105 -3.048 -10.392 1.00 98.12 319 GLY A CA 1
ATOM 2538 C C . GLY A 1 319 ? 19.422 -2.362 -9.215 1.00 98.12 319 GLY A C 1
ATOM 2539 O O . GLY A 1 319 ? 18.267 -1.970 -9.300 1.00 98.12 319 GLY A O 1
ATOM 2540 N N . CYS A 1 320 ? 20.149 -2.185 -8.117 1.00 98.19 320 CYS A N 1
ATOM 2541 C CA . CYS A 1 320 ? 19.721 -1.510 -6.892 1.00 98.19 320 CYS A CA 1
ATOM 2542 C C . CYS A 1 320 ? 20.255 -0.070 -6.844 1.00 98.19 320 CYS A C 1
ATOM 2544 O O . CYS A 1 320 ? 20.644 0.399 -5.783 1.00 98.19 320 CYS A O 1
ATOM 2546 N N . GLY A 1 321 ? 20.335 0.616 -7.990 1.00 95.62 321 GLY A N 1
ATOM 2547 C CA . GLY A 1 321 ? 20.732 2.025 -8.076 1.00 95.62 321 GLY A CA 1
ATOM 2548 C C . GLY A 1 321 ? 19.590 2.991 -7.735 1.00 95.62 321 GLY A C 1
ATOM 2549 O O . GLY A 1 321 ? 18.632 2.634 -7.060 1.00 95.62 321 GLY A O 1
ATOM 2550 N N . SER A 1 322 ? 19.648 4.221 -8.251 1.00 95.94 322 SER A N 1
ATOM 2551 C CA . SER A 1 322 ? 18.634 5.258 -7.993 1.00 95.94 322 SER A CA 1
ATOM 2552 C C . SER A 1 322 ? 17.204 4.848 -8.352 1.00 95.94 322 SER A C 1
ATOM 2554 O O . SER A 1 322 ? 16.313 4.938 -7.515 1.00 95.94 322 SER A O 1
ATOM 2556 N N . VAL A 1 323 ? 16.983 4.365 -9.580 1.00 97.94 323 VAL A N 1
ATOM 2557 C CA . VAL A 1 323 ? 15.651 3.920 -10.030 1.00 97.94 323 VAL A CA 1
ATOM 2558 C C . VAL A 1 323 ? 15.267 2.605 -9.355 1.00 97.94 323 VAL A C 1
ATOM 2560 O O . VAL A 1 323 ? 14.170 2.486 -8.820 1.00 97.94 323 VAL A O 1
ATOM 2563 N N . GLY A 1 324 ? 16.170 1.623 -9.343 1.00 98.25 324 GLY A N 1
ATOM 2564 C CA . GLY A 1 324 ? 15.883 0.298 -8.795 1.00 98.25 324 GLY A CA 1
ATOM 2565 C C . GLY A 1 324 ? 15.648 0.277 -7.284 1.00 98.25 324 GLY A C 1
ATOM 2566 O O . GLY A 1 324 ? 14.781 -0.453 -6.816 1.00 98.25 324 GLY A O 1
ATOM 2567 N N . GLY A 1 325 ? 16.354 1.113 -6.519 1.00 97.94 325 GLY A N 1
ATOM 2568 C CA . GLY A 1 325 ? 16.142 1.271 -5.080 1.00 97.94 325 GLY A CA 1
ATOM 2569 C C . GLY A 1 325 ? 14.774 1.867 -4.749 1.00 97.94 325 GLY A C 1
ATOM 2570 O O . GLY A 1 325 ? 14.079 1.346 -3.879 1.00 97.94 325 GLY A O 1
ATOM 2571 N N . GLU A 1 326 ? 14.353 2.905 -5.479 1.00 98.19 326 GLU A N 1
ATOM 2572 C CA . GLU A 1 326 ? 12.995 3.450 -5.356 1.00 98.19 326 GLU A CA 1
ATOM 2573 C C . GLU A 1 326 ? 11.940 2.435 -5.801 1.00 98.19 326 GLU A C 1
ATOM 2575 O O . GLU A 1 326 ? 10.939 2.247 -5.116 1.00 98.19 326 GLU A O 1
ATOM 2580 N N . LEU A 1 327 ? 12.174 1.726 -6.906 1.00 98.62 327 LEU A N 1
ATOM 2581 C CA . LEU A 1 327 ? 11.258 0.709 -7.420 1.00 98.62 327 LEU A CA 1
ATOM 2582 C C . LEU A 1 327 ? 11.065 -0.429 -6.408 1.00 98.62 327 LEU A C 1
ATOM 2584 O O . LEU A 1 327 ? 9.931 -0.819 -6.139 1.00 98.62 327 LEU A O 1
ATOM 2588 N N . ALA A 1 328 ? 12.147 -0.898 -5.783 1.00 98.69 328 ALA A N 1
ATOM 2589 C CA . ALA A 1 328 ? 12.096 -1.864 -4.692 1.00 98.69 328 ALA A CA 1
ATOM 2590 C C . ALA A 1 328 ? 11.245 -1.353 -3.518 1.00 98.69 328 ALA A C 1
ATOM 2592 O O . ALA A 1 328 ? 10.364 -2.072 -3.047 1.00 98.69 328 ALA A O 1
ATOM 2593 N N . ASP A 1 329 ? 11.463 -0.107 -3.078 1.00 98.19 329 ASP A N 1
ATOM 2594 C CA . ASP A 1 329 ? 10.683 0.511 -2.001 1.00 98.19 329 ASP A CA 1
ATOM 2595 C C . ASP A 1 329 ? 9.188 0.585 -2.337 1.00 98.19 329 ASP A C 1
ATOM 2597 O O . ASP A 1 329 ? 8.373 0.206 -1.497 1.00 98.19 329 ASP A O 1
ATOM 2601 N N . LYS A 1 330 ? 8.818 0.993 -3.561 1.00 98.06 330 LYS A N 1
ATOM 2602 C CA . LYS A 1 330 ? 7.407 1.088 -3.982 1.00 98.06 330 LYS A CA 1
ATOM 2603 C C . LYS A 1 330 ? 6.729 -0.274 -4.138 1.00 98.06 330 LYS A C 1
ATOM 2605 O O . LYS A 1 330 ? 5.557 -0.417 -3.796 1.00 98.06 330 LYS A O 1
ATOM 2610 N N . LEU A 1 331 ? 7.447 -1.286 -4.626 1.00 98.44 331 LEU A N 1
ATOM 2611 C CA . LEU A 1 331 ? 6.926 -2.656 -4.695 1.00 98.44 331 LEU A CA 1
ATOM 2612 C C . LEU A 1 331 ? 6.655 -3.204 -3.285 1.00 98.44 331 LEU A C 1
ATOM 2614 O O . LEU A 1 331 ? 5.581 -3.753 -3.035 1.00 98.44 331 LEU A O 1
ATOM 2618 N N . CYS A 1 332 ? 7.581 -2.990 -2.347 1.00 97.38 332 CYS A N 1
ATOM 2619 C CA . CYS A 1 332 ? 7.410 -3.409 -0.955 1.00 97.38 332 CYS A CA 1
ATOM 2620 C C . CYS A 1 332 ? 6.279 -2.636 -0.257 1.00 97.38 332 CYS A C 1
ATOM 2622 O O . CYS A 1 332 ? 5.457 -3.251 0.419 1.00 97.38 332 CYS A O 1
ATOM 2624 N N . SER A 1 333 ? 6.176 -1.314 -0.462 1.00 96.44 333 SER A N 1
ATOM 2625 C CA . SER A 1 333 ? 5.087 -0.506 0.112 1.00 96.44 333 SER A CA 1
ATOM 2626 C C . SER A 1 333 ? 3.713 -0.925 -0.394 1.00 96.44 333 SER A C 1
ATOM 2628 O O . SER A 1 333 ? 2.732 -0.795 0.324 1.00 96.44 333 SER A O 1
ATOM 2630 N N . ALA A 1 334 ? 3.634 -1.433 -1.625 1.00 96.94 334 ALA A N 1
ATOM 2631 C CA . ALA A 1 334 ? 2.399 -1.954 -2.194 1.00 96.94 334 ALA A CA 1
ATOM 2632 C C . ALA A 1 334 ? 2.019 -3.346 -1.661 1.00 96.94 334 ALA A C 1
ATOM 2634 O O . ALA A 1 334 ? 0.921 -3.809 -1.956 1.00 96.94 334 ALA A O 1
ATOM 2635 N N . GLY A 1 335 ? 2.885 -4.002 -0.880 1.00 96.38 335 GLY A N 1
ATOM 2636 C CA . GLY A 1 335 ? 2.611 -5.288 -0.238 1.00 96.38 335 GLY A CA 1
ATOM 2637 C C . GLY A 1 335 ? 3.291 -6.503 -0.867 1.00 96.38 335 GLY A C 1
ATOM 2638 O O . GLY A 1 335 ? 2.967 -7.624 -0.480 1.00 96.38 335 GLY A O 1
ATOM 2639 N N . VAL A 1 336 ? 4.234 -6.323 -1.804 1.00 98.00 336 VAL A N 1
ATOM 2640 C CA . VAL A 1 336 ? 5.065 -7.439 -2.294 1.00 98.00 336 VAL A CA 1
ATOM 2641 C C . VAL A 1 336 ? 5.868 -8.017 -1.133 1.00 98.00 336 VAL A C 1
ATOM 2643 O O . VAL A 1 336 ? 6.632 -7.298 -0.489 1.00 98.00 336 VAL A O 1
ATOM 2646 N N . GLY A 1 337 ? 5.702 -9.314 -0.870 1.00 95.94 337 GLY A N 1
ATOM 2647 C CA . GLY A 1 337 ? 6.310 -9.947 0.300 1.00 95.94 337 GLY A CA 1
ATOM 2648 C C . GLY A 1 337 ? 7.663 -10.610 0.064 1.00 95.94 337 GLY A C 1
ATOM 2649 O O . GLY A 1 337 ? 8.362 -10.836 1.044 1.00 95.94 337 GLY A O 1
ATOM 2650 N N . ASN A 1 338 ? 8.075 -10.891 -1.180 1.00 98.38 338 ASN A N 1
ATOM 2651 C CA . ASN A 1 338 ? 9.359 -11.550 -1.453 1.00 98.38 338 ASN A CA 1
ATOM 2652 C C . ASN A 1 338 ? 10.141 -10.822 -2.552 1.00 98.38 338 ASN A C 1
ATOM 2654 O O . ASN A 1 338 ? 9.674 -10.685 -3.686 1.00 98.38 338 ASN A O 1
ATOM 2658 N N . LEU A 1 339 ? 11.357 -10.383 -2.223 1.00 98.44 339 LEU A N 1
ATOM 2659 C CA . LEU A 1 339 ? 12.225 -9.633 -3.124 1.00 98.44 339 LEU A CA 1
ATOM 2660 C C . LEU A 1 339 ? 13.651 -10.193 -3.120 1.00 98.44 339 LEU A C 1
ATOM 2662 O O . LEU A 1 339 ? 14.351 -10.162 -2.108 1.00 98.44 339 LEU A O 1
ATOM 2666 N N . THR A 1 340 ? 14.122 -10.658 -4.271 1.00 98.75 340 THR A N 1
ATOM 2667 C CA . THR A 1 340 ? 15.532 -10.987 -4.491 1.00 98.75 340 THR A CA 1
ATOM 2668 C C . THR A 1 340 ? 16.218 -9.796 -5.148 1.00 98.75 340 THR A C 1
ATOM 2670 O O . THR A 1 340 ? 15.871 -9.413 -6.259 1.00 98.75 340 THR A O 1
ATOM 2673 N N . LEU A 1 341 ? 17.193 -9.204 -4.462 1.00 98.81 341 LEU A N 1
ATOM 2674 C CA . LEU A 1 341 ? 17.909 -8.001 -4.889 1.00 98.81 341 LEU A CA 1
ATOM 2675 C C . LEU A 1 341 ? 19.292 -8.375 -5.419 1.00 98.81 341 LEU A C 1
ATOM 2677 O O . LEU A 1 341 ? 20.054 -9.031 -4.713 1.00 98.81 341 LEU A O 1
ATOM 2681 N N . CYS A 1 342 ? 19.636 -7.940 -6.629 1.00 98.69 342 CYS A N 1
ATOM 2682 C CA . CYS A 1 342 ? 20.948 -8.176 -7.233 1.00 98.69 342 CYS A CA 1
ATOM 2683 C C . CYS A 1 342 ? 21.605 -6.854 -7.624 1.00 98.69 342 CYS A C 1
ATOM 2685 O O . CYS A 1 342 ? 21.069 -6.112 -8.449 1.00 98.69 342 CYS A O 1
ATOM 2687 N N . ASP A 1 343 ? 22.764 -6.567 -7.040 1.00 98.44 343 ASP A N 1
ATOM 2688 C CA . ASP A 1 343 ? 23.612 -5.444 -7.435 1.00 98.44 343 ASP A CA 1
ATOM 2689 C C . ASP A 1 343 ? 25.054 -5.693 -6.956 1.00 98.44 343 ASP A C 1
ATOM 2691 O O . ASP A 1 343 ? 25.248 -5.977 -5.768 1.00 98.44 343 ASP A O 1
ATOM 2695 N N . PRO A 1 344 ? 26.059 -5.625 -7.846 1.00 97.62 344 PRO A N 1
ATOM 2696 C CA . PRO A 1 344 ? 27.455 -5.872 -7.491 1.00 97.62 344 PRO A CA 1
ATOM 2697 C C . PRO A 1 344 ? 28.134 -4.677 -6.800 1.00 97.62 344 PRO A C 1
ATOM 2699 O O . PRO A 1 344 ? 29.229 -4.839 -6.258 1.00 97.62 344 PRO A O 1
ATOM 2702 N N . ASP A 1 345 ? 27.548 -3.479 -6.852 1.00 96.88 345 ASP A N 1
ATOM 2703 C CA . ASP A 1 345 ? 28.218 -2.252 -6.439 1.00 96.88 345 ASP A CA 1
ATOM 2704 C C . ASP A 1 345 ? 28.137 -2.020 -4.926 1.00 96.88 345 ASP A C 1
AT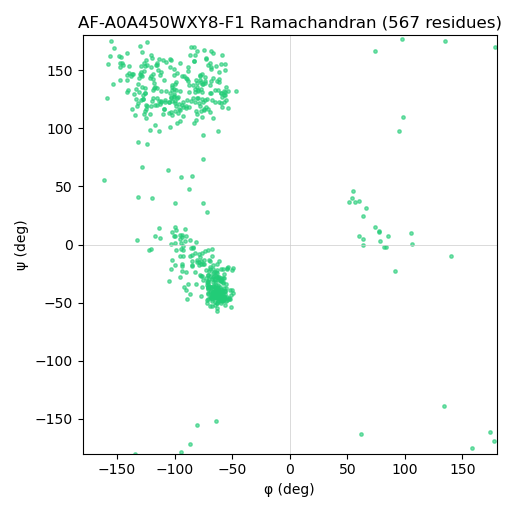OM 2706 O O . ASP A 1 345 ? 27.215 -2.449 -4.224 1.00 96.88 345 ASP A O 1
ATOM 2710 N N . LEU A 1 346 ? 29.080 -1.220 -4.429 1.00 97.69 346 LEU A N 1
ATOM 2711 C CA . LEU A 1 346 ? 29.016 -0.615 -3.102 1.00 97.69 346 LEU A CA 1
ATOM 2712 C C . LEU A 1 346 ? 28.278 0.728 -3.156 1.00 97.69 346 LEU A C 1
ATOM 2714 O O . LEU A 1 346 ? 28.271 1.420 -4.174 1.00 97.69 346 LEU A O 1
ATOM 2718 N N . PHE A 1 347 ? 27.666 1.111 -2.040 1.00 97.12 347 PHE A N 1
ATOM 2719 C CA . PHE A 1 347 ? 27.048 2.420 -1.876 1.00 97.12 347 PHE A CA 1
ATOM 2720 C C . PHE A 1 347 ? 28.098 3.475 -1.494 1.00 97.12 347 PHE A C 1
ATOM 2722 O O . PHE A 1 347 ? 28.781 3.334 -0.477 1.00 97.12 347 PHE A O 1
ATOM 2729 N N . PHE A 1 348 ? 28.215 4.543 -2.286 1.00 95.00 348 PHE A N 1
ATOM 2730 C CA . PHE A 1 348 ? 29.212 5.607 -2.100 1.00 95.00 348 PHE A CA 1
ATOM 2731 C C . PHE A 1 348 ? 28.572 6.995 -1.888 1.00 95.00 348 PHE A C 1
ATOM 2733 O O . PHE A 1 348 ? 27.383 7.178 -2.170 1.00 95.00 348 PHE A O 1
ATOM 2740 N N . PRO A 1 349 ? 29.325 7.995 -1.371 1.00 94.31 349 PRO A N 1
ATOM 2741 C CA . PRO A 1 349 ? 28.784 9.321 -1.055 1.00 94.31 349 PRO A CA 1
ATOM 2742 C C . PRO A 1 349 ? 28.083 10.040 -2.217 1.00 94.31 349 PRO A C 1
ATOM 2744 O O . PRO A 1 349 ? 27.086 10.728 -2.009 1.00 94.31 349 PRO A O 1
ATOM 2747 N N . ASP A 1 350 ? 28.550 9.846 -3.448 1.00 90.12 350 ASP A N 1
ATOM 2748 C CA . ASP A 1 350 ? 27.975 10.413 -4.673 1.00 90.12 350 ASP A CA 1
ATOM 2749 C C . ASP A 1 350 ? 26.580 9.848 -5.010 1.00 90.12 350 ASP A C 1
ATOM 2751 O O . ASP A 1 350 ? 25.893 10.349 -5.901 1.00 90.12 350 ASP A O 1
ATOM 2755 N N . ASN A 1 351 ? 26.131 8.803 -4.307 1.00 92.19 351 ASN A N 1
ATOM 2756 C CA . ASN A 1 351 ? 24.806 8.211 -4.481 1.00 92.19 351 ASN A CA 1
ATOM 2757 C C . ASN A 1 351 ? 23.755 8.779 -3.510 1.00 92.19 351 ASN A C 1
ATOM 2759 O O . ASN A 1 351 ? 22.565 8.649 -3.792 1.00 92.19 351 ASN A O 1
ATOM 2763 N N . ILE A 1 352 ? 24.166 9.425 -2.409 1.00 93.06 352 ILE A N 1
ATOM 2764 C CA . ILE A 1 352 ? 23.300 9.782 -1.264 1.00 93.06 352 ILE A CA 1
ATOM 2765 C C . ILE A 1 352 ? 22.039 10.544 -1.681 1.00 93.06 352 ILE A C 1
ATOM 2767 O O . ILE A 1 352 ? 20.946 10.207 -1.247 1.00 93.06 352 ILE A O 1
ATOM 2771 N N . TYR A 1 353 ? 22.170 11.559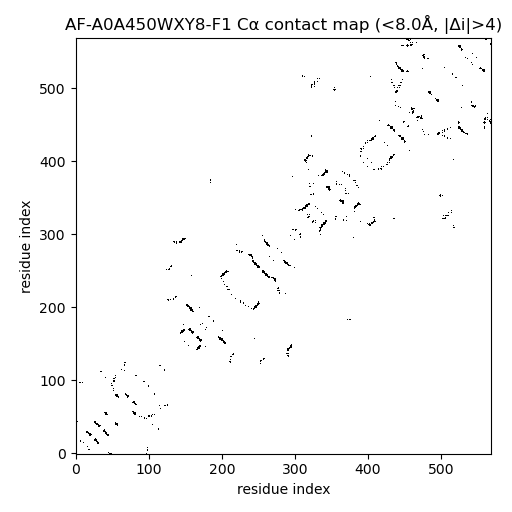 -2.536 1.00 91.88 353 TYR A N 1
ATOM 2772 C CA . TYR A 1 353 ? 21.044 12.438 -2.869 1.00 91.88 353 TYR A CA 1
ATOM 2773 C C . TYR A 1 353 ? 20.035 11.833 -3.843 1.00 91.88 353 TYR A C 1
ATOM 2775 O O . TYR A 1 353 ? 18.931 12.351 -3.968 1.00 91.88 353 TYR A O 1
ATOM 2783 N N . ARG A 1 354 ? 20.405 10.768 -4.560 1.00 91.12 354 ARG A N 1
ATOM 2784 C CA . ARG A 1 354 ? 19.567 10.155 -5.602 1.00 91.12 354 ARG A CA 1
ATOM 2785 C C . ARG A 1 354 ? 19.164 8.720 -5.281 1.00 91.12 354 ARG A C 1
ATOM 2787 O O . ARG A 1 354 ? 18.644 8.040 -6.157 1.00 91.12 354 ARG A O 1
ATOM 2794 N N . HIS A 1 355 ? 19.455 8.230 -4.083 1.00 95.38 355 HIS A N 1
ATOM 2795 C CA . HIS A 1 355 ? 19.204 6.851 -3.685 1.00 95.38 355 HIS A CA 1
ATOM 2796 C C . HIS A 1 355 ? 18.436 6.824 -2.366 1.00 95.38 355 HIS A C 1
ATOM 2798 O O . HIS A 1 355 ? 18.720 7.602 -1.466 1.00 95.38 355 HIS A O 1
ATOM 2804 N N . VAL A 1 356 ? 17.539 5.850 -2.206 1.00 95.88 356 VAL A N 1
ATOM 2805 C CA . VAL A 1 356 ? 16.755 5.638 -0.974 1.00 95.88 356 VAL A CA 1
ATOM 2806 C C . VAL A 1 356 ? 17.602 5.324 0.280 1.00 95.88 356 VAL A C 1
ATOM 2808 O O . VAL A 1 356 ? 17.116 5.371 1.409 1.00 95.88 356 VAL A O 1
ATOM 2811 N N . LEU A 1 357 ? 18.886 4.982 0.115 1.00 96.06 357 LEU A N 1
ATOM 2812 C CA . LEU A 1 357 ? 19.757 4.587 1.221 1.00 96.06 357 LEU A CA 1
ATOM 2813 C C . LEU A 1 357 ? 20.346 5.818 1.907 1.00 96.06 357 LEU A C 1
ATOM 2815 O O . LEU A 1 357 ? 20.836 6.741 1.266 1.00 96.06 357 LEU A O 1
ATOM 2819 N N . SER A 1 358 ? 20.363 5.795 3.240 1.00 94.25 358 SER A N 1
ATOM 2820 C CA . SER A 1 358 ? 21.012 6.847 4.032 1.00 94.25 358 SER A CA 1
ATOM 2821 C C . SER A 1 358 ? 22.526 6.639 4.155 1.00 94.25 358 SER A C 1
ATOM 2823 O O . SER A 1 358 ? 23.035 5.528 3.997 1.00 94.25 358 SER A O 1
ATOM 2825 N N . MET A 1 359 ? 23.243 7.697 4.548 1.00 95.88 359 MET A N 1
ATOM 2826 C CA . MET A 1 359 ? 24.706 7.711 4.720 1.00 95.88 359 MET A CA 1
ATOM 2827 C C . MET A 1 359 ? 25.274 6.608 5.635 1.00 95.88 359 MET A C 1
ATOM 2829 O O . MET A 1 359 ? 26.453 6.287 5.541 1.00 95.88 359 MET A O 1
ATOM 2833 N N . ARG A 1 360 ? 24.456 5.982 6.496 1.00 95.12 360 ARG A N 1
ATOM 2834 C CA . ARG A 1 360 ? 24.888 4.871 7.368 1.00 95.12 360 ARG A CA 1
ATOM 2835 C C . ARG A 1 360 ? 25.347 3.623 6.599 1.00 95.12 360 ARG A C 1
ATOM 2837 O O . ARG A 1 360 ? 25.9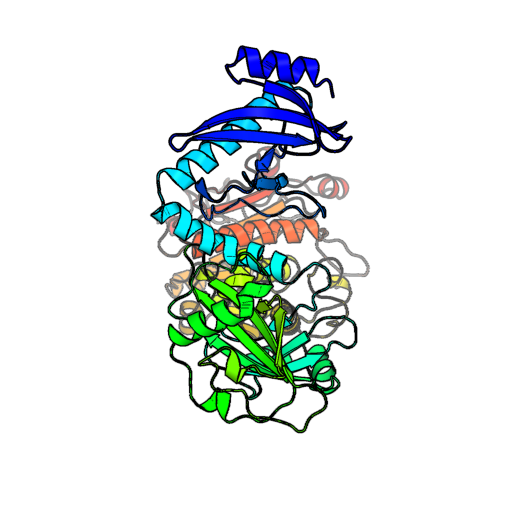55 2.746 7.197 1.00 95.12 360 ARG A O 1
ATOM 2844 N N . PHE A 1 361 ? 25.007 3.525 5.313 1.00 95.31 361 PHE A N 1
ATOM 2845 C CA . PHE A 1 361 ? 25.324 2.383 4.454 1.00 95.31 361 PHE A CA 1
ATOM 2846 C C . PHE A 1 361 ? 26.530 2.622 3.535 1.00 95.31 361 PHE A C 1
ATOM 2848 O O . PHE A 1 361 ? 26.794 1.794 2.667 1.00 95.31 361 PHE A O 1
ATOM 2855 N N . ILE A 1 362 ? 27.257 3.737 3.682 1.00 96.75 362 ILE A N 1
ATOM 2856 C CA . ILE A 1 362 ? 28.455 4.005 2.869 1.00 96.75 362 ILE A CA 1
ATOM 2857 C C . ILE A 1 362 ? 29.458 2.852 3.028 1.00 96.75 362 ILE A C 1
ATOM 2859 O O . ILE A 1 362 ? 29.760 2.430 4.142 1.00 96.75 362 ILE A O 1
ATOM 2863 N N . GLY A 1 363 ? 29.964 2.345 1.902 1.00 96.50 363 GLY A N 1
ATOM 2864 C CA . GLY A 1 363 ? 30.894 1.214 1.839 1.00 96.50 363 GLY A CA 1
ATOM 2865 C C . GLY A 1 363 ? 30.237 -0.168 1.928 1.00 96.50 363 GLY A C 1
ATOM 2866 O O . GLY A 1 363 ? 30.933 -1.174 1.820 1.00 96.50 363 GLY A O 1
ATOM 2867 N N . VAL A 1 364 ? 28.913 -0.247 2.094 1.00 97.25 364 VAL A N 1
ATOM 2868 C CA . VAL A 1 364 ? 28.158 -1.510 2.107 1.00 97.25 364 VAL A CA 1
ATOM 2869 C C . VAL A 1 364 ? 27.633 -1.813 0.700 1.00 97.25 364 VAL A C 1
ATOM 2871 O O . VAL A 1 364 ? 27.266 -0.899 -0.037 1.00 97.25 364 VAL A O 1
ATOM 2874 N N . GLY A 1 365 ? 27.572 -3.093 0.318 1.00 98.25 365 GLY A N 1
ATOM 2875 C CA . GLY A 1 365 ? 26.977 -3.519 -0.957 1.00 98.25 365 GLY A CA 1
ATOM 2876 C C . GLY A 1 365 ? 25.526 -3.054 -1.093 1.00 98.25 365 GLY A C 1
ATOM 2877 O O . GLY A 1 365 ? 24.736 -3.250 -0.164 1.00 98.25 365 GLY A O 1
ATOM 2878 N N . LYS A 1 366 ? 25.166 -2.456 -2.237 1.00 98.44 366 LYS A N 1
ATOM 2879 C CA . LYS A 1 366 ? 23.853 -1.820 -2.457 1.00 98.44 366 LYS A CA 1
ATOM 2880 C C . LYS A 1 366 ? 22.699 -2.790 -2.226 1.00 98.44 366 LYS A C 1
ATOM 2882 O O . LYS A 1 366 ? 21.774 -2.450 -1.493 1.00 98.44 366 LYS A O 1
ATOM 2887 N N . ALA A 1 367 ? 22.777 -4.012 -2.763 1.00 98.50 367 ALA A N 1
ATOM 2888 C CA . ALA A 1 367 ? 21.744 -5.031 -2.565 1.00 98.50 367 ALA A CA 1
ATOM 2889 C C . ALA A 1 367 ? 21.547 -5.375 -1.077 1.00 98.50 367 ALA A C 1
ATOM 2891 O O . ALA A 1 367 ? 20.422 -5.370 -0.578 1.00 98.50 367 ALA A O 1
ATOM 2892 N N . SER A 1 368 ? 22.636 -5.609 -0.337 1.00 97.88 368 SER A N 1
ATOM 2893 C CA . SER A 1 368 ? 22.594 -5.938 1.097 1.00 97.88 368 SER A CA 1
ATOM 2894 C C . SER A 1 368 ? 22.099 -4.775 1.957 1.00 97.88 368 SER A C 1
ATOM 2896 O O . SER A 1 368 ? 21.296 -4.971 2.877 1.00 97.88 368 SER A O 1
ATOM 2898 N N . ALA A 1 369 ? 22.549 -3.557 1.651 1.00 97.50 369 ALA A N 1
ATOM 2899 C CA . ALA A 1 369 ? 22.106 -2.339 2.314 1.00 97.50 369 ALA A CA 1
ATOM 2900 C C . ALA A 1 369 ? 20.609 -2.097 2.082 1.00 97.50 369 ALA A C 1
ATOM 2902 O O . ALA A 1 369 ? 19.869 -1.868 3.040 1.00 97.50 369 ALA A O 1
ATOM 2903 N N . LEU A 1 370 ? 20.147 -2.231 0.836 1.00 98.19 370 LEU A N 1
ATOM 2904 C CA . LEU A 1 370 ? 18.745 -2.077 0.461 1.00 98.19 370 LEU A CA 1
ATOM 2905 C C . LEU A 1 370 ? 17.865 -3.153 1.100 1.00 98.19 370 LEU A C 1
ATOM 2907 O O . LEU A 1 370 ? 16.858 -2.811 1.711 1.00 98.19 370 LEU A O 1
ATOM 2911 N N . ALA A 1 371 ? 18.275 -4.425 1.083 1.00 97.56 371 ALA A N 1
ATOM 2912 C CA . ALA A 1 371 ? 17.558 -5.500 1.774 1.00 97.56 371 ALA A CA 1
ATOM 2913 C C . ALA A 1 371 ? 17.400 -5.217 3.276 1.00 97.56 371 ALA A C 1
ATOM 2915 O O . ALA A 1 371 ? 16.363 -5.507 3.867 1.00 97.56 371 ALA A O 1
ATOM 2916 N N . THR A 1 372 ? 18.441 -4.678 3.915 1.00 94.62 372 THR A N 1
ATOM 2917 C CA . THR A 1 372 ? 18.414 -4.320 5.342 1.00 94.62 372 THR A CA 1
ATOM 2918 C C . THR A 1 372 ? 17.497 -3.126 5.596 1.00 94.62 372 THR A C 1
ATOM 2920 O O . THR A 1 372 ? 16.685 -3.161 6.516 1.00 94.62 372 THR A O 1
ATOM 2923 N N . HIS A 1 373 ? 17.591 -2.089 4.761 1.00 94.94 373 HIS A N 1
ATOM 2924 C CA . HIS A 1 373 ? 16.733 -0.910 4.833 1.00 94.94 373 HIS A CA 1
ATOM 2925 C C . HIS A 1 373 ? 15.248 -1.266 4.666 1.00 94.94 373 HIS A C 1
ATOM 2927 O O . HIS A 1 373 ? 14.428 -0.861 5.487 1.00 94.94 373 HIS A O 1
ATOM 2933 N N . LEU A 1 374 ? 14.908 -2.059 3.645 1.00 95.75 374 LEU A N 1
ATOM 2934 C CA . LEU A 1 374 ? 13.527 -2.424 3.337 1.00 95.75 374 LEU A CA 1
ATOM 2935 C C . LEU A 1 374 ? 12.915 -3.324 4.411 1.00 95.75 374 LEU A C 1
ATOM 2937 O O . LEU A 1 374 ? 11.801 -3.055 4.837 1.00 95.75 374 LEU A O 1
ATOM 2941 N N . ARG A 1 375 ? 13.638 -4.333 4.916 1.00 92.44 375 ARG A N 1
ATOM 2942 C CA . ARG A 1 375 ? 13.129 -5.191 6.005 1.00 92.44 375 ARG A CA 1
ATOM 2943 C C . ARG A 1 375 ? 12.912 -4.427 7.313 1.00 92.44 375 ARG A C 1
ATOM 2945 O O . ARG A 1 375 ? 12.017 -4.760 8.077 1.00 92.44 375 ARG A O 1
ATOM 2952 N N . ALA A 1 376 ? 13.706 -3.386 7.572 1.00 86.31 376 ALA A N 1
ATOM 2953 C CA . ALA A 1 376 ? 13.490 -2.518 8.729 1.00 86.31 376 ALA A CA 1
ATOM 2954 C C . ALA A 1 376 ? 12.239 -1.630 8.584 1.00 86.31 376 ALA A C 1
ATOM 2956 O O . ALA A 1 376 ? 11.669 -1.216 9.591 1.00 86.31 376 ALA A O 1
ATOM 2957 N N . LYS A 1 377 ? 11.824 -1.326 7.347 1.00 90.19 377 LYS A N 1
ATOM 2958 C CA . LYS A 1 377 ? 10.644 -0.507 7.036 1.00 90.19 377 LYS A CA 1
ATOM 2959 C C . LYS A 1 377 ? 9.368 -1.345 6.882 1.00 90.19 377 LYS A C 1
ATOM 2961 O O . LYS A 1 377 ? 8.311 -0.918 7.334 1.00 90.19 377 LYS A O 1
ATOM 2966 N N . TYR A 1 378 ? 9.468 -2.525 6.270 1.00 91.69 378 TYR A N 1
ATOM 2967 C CA . TYR A 1 378 ? 8.347 -3.402 5.935 1.00 91.69 378 TYR A CA 1
ATOM 2968 C C . TYR A 1 378 ? 8.475 -4.736 6.689 1.00 91.69 378 TYR A C 1
ATOM 2970 O O . TYR A 1 378 ? 9.262 -5.596 6.294 1.00 91.69 378 TYR A O 1
ATOM 2978 N N . PRO A 1 379 ? 7.708 -4.935 7.773 1.00 82.88 379 PRO A N 1
ATOM 2979 C CA . PRO A 1 379 ? 7.940 -6.008 8.746 1.00 82.88 379 PRO A CA 1
ATOM 2980 C C . PRO A 1 379 ? 7.641 -7.420 8.224 1.00 82.88 379 PRO A C 1
ATOM 2982 O O . PRO A 1 379 ? 8.184 -8.385 8.751 1.00 82.88 379 PRO A O 1
ATOM 2985 N N . TRP A 1 380 ? 6.795 -7.549 7.198 1.00 88.25 380 TRP A N 1
ATOM 2986 C CA . TRP A 1 380 ? 6.432 -8.835 6.583 1.00 88.25 380 TRP A CA 1
ATOM 2987 C C . TRP A 1 380 ? 7.204 -9.135 5.291 1.00 88.25 380 TRP A C 1
ATOM 2989 O O . TRP A 1 380 ? 6.877 -10.098 4.602 1.00 88.25 380 TRP A O 1
ATOM 2999 N N . LEU A 1 381 ? 8.200 -8.313 4.944 1.00 93.25 381 LEU A N 1
ATOM 3000 C CA . LEU A 1 381 ? 9.010 -8.486 3.742 1.00 93.25 381 LEU A CA 1
ATOM 3001 C C . LEU A 1 381 ? 10.135 -9.500 3.968 1.00 93.25 381 LEU A C 1
ATOM 3003 O O . LEU A 1 381 ? 10.957 -9.350 4.872 1.00 93.25 381 LEU A O 1
ATOM 3007 N N . GLN A 1 382 ? 10.260 -10.446 3.045 1.00 95.12 382 GLN A N 1
ATOM 3008 C CA . GLN A 1 382 ? 11.458 -11.246 2.840 1.00 95.12 382 GLN A CA 1
ATOM 3009 C C . GLN A 1 382 ? 12.299 -10.611 1.728 1.00 95.12 382 GLN A C 1
ATOM 3011 O O . GLN A 1 382 ? 11.870 -10.523 0.579 1.00 95.12 382 GLN A O 1
ATOM 3016 N N . ALA A 1 383 ? 13.505 -10.146 2.066 1.00 96.25 383 ALA A N 1
ATOM 3017 C CA . ALA A 1 383 ? 14.427 -9.540 1.106 1.00 96.25 383 ALA A CA 1
ATOM 3018 C C . ALA A 1 383 ? 15.785 -10.253 1.117 1.00 96.25 383 ALA A C 1
ATOM 3020 O O . ALA A 1 383 ? 16.503 -10.211 2.121 1.00 96.25 383 ALA A O 1
ATOM 3021 N N . THR A 1 384 ? 16.152 -10.868 -0.008 1.00 97.75 384 THR A N 1
ATOM 3022 C CA . THR A 1 384 ? 17.384 -11.655 -0.163 1.00 97.75 384 THR A CA 1
ATOM 3023 C C . THR A 1 384 ? 18.372 -10.934 -1.083 1.00 97.75 384 THR A C 1
ATOM 3025 O O . THR A 1 384 ? 18.095 -10.797 -2.276 1.00 97.75 384 THR A O 1
ATOM 3028 N N . PRO A 1 385 ? 19.517 -10.455 -0.566 1.00 98.25 385 PRO A N 1
ATOM 3029 C CA . PRO A 1 385 ? 20.502 -9.741 -1.367 1.00 98.25 385 PRO A CA 1
ATOM 3030 C C . PRO A 1 385 ? 21.530 -10.669 -2.017 1.00 98.25 385 PRO A C 1
ATOM 3032 O O . PRO A 1 385 ? 21.939 -11.674 -1.438 1.00 98.25 385 PRO A O 1
ATOM 3035 N N . HIS A 1 386 ? 22.015 -10.262 -3.186 1.00 98.38 386 HIS A N 1
ATOM 3036 C CA . HIS A 1 386 ? 23.095 -10.903 -3.921 1.00 98.38 386 HIS A CA 1
ATOM 3037 C C . HIS A 1 386 ? 23.950 -9.879 -4.673 1.00 98.38 386 HIS A C 1
ATOM 3039 O O . HIS A 1 386 ? 23.481 -8.800 -5.033 1.00 98.38 386 HIS A O 1
ATOM 3045 N N . THR A 1 387 ? 25.197 -10.248 -4.956 1.00 97.50 387 THR A N 1
ATOM 3046 C CA . THR A 1 387 ? 26.187 -9.401 -5.645 1.00 97.50 387 THR A CA 1
ATOM 3047 C C . THR A 1 387 ? 26.312 -9.709 -7.140 1.00 97.50 387 THR A C 1
ATOM 3049 O O . THR A 1 387 ? 27.274 -9.298 -7.781 1.00 97.50 387 THR A O 1
ATOM 3052 N N . ASP A 1 388 ? 25.374 -10.477 -7.690 1.00 97.12 388 ASP A N 1
ATOM 3053 C CA . ASP A 1 388 ? 25.382 -10.926 -9.082 1.00 97.12 388 ASP A CA 1
ATOM 3054 C C . ASP A 1 388 ? 25.029 -9.789 -10.054 1.00 97.12 388 ASP A C 1
ATOM 3056 O O . ASP A 1 388 ? 24.160 -8.955 -9.776 1.00 97.12 388 ASP A O 1
ATOM 3060 N N . ARG A 1 389 ? 25.660 -9.777 -11.234 1.00 97.44 389 ARG A N 1
ATOM 3061 C CA . ARG A 1 389 ? 25.253 -8.922 -12.360 1.00 97.44 389 ARG A CA 1
ATOM 3062 C C . ARG A 1 389 ? 24.082 -9.556 -13.108 1.00 97.44 389 ARG A C 1
ATOM 3064 O O . ARG A 1 389 ? 23.812 -10.747 -12.987 1.00 97.44 389 ARG A O 1
ATOM 3071 N N . LEU A 1 390 ? 23.431 -8.781 -13.980 1.00 97.75 390 LEU A N 1
ATOM 3072 C CA . LEU A 1 390 ? 22.311 -9.272 -14.794 1.00 97.75 390 LEU A CA 1
ATOM 3073 C C . LEU A 1 390 ? 22.641 -10.551 -15.573 1.00 97.75 390 LEU A C 1
ATOM 3075 O O . LEU A 1 390 ? 21.867 -11.502 -15.560 1.00 97.75 390 LEU A O 1
ATOM 3079 N N . LEU A 1 391 ? 23.800 -10.598 -16.232 1.00 97.69 391 LEU A N 1
ATOM 3080 C CA . LEU A 1 391 ? 24.167 -11.757 -17.046 1.00 97.69 391 LEU A CA 1
ATOM 3081 C C . LEU A 1 391 ? 24.592 -12.985 -16.230 1.00 97.69 391 LEU A C 1
ATOM 3083 O O . LEU A 1 391 ? 24.572 -14.082 -16.794 1.00 97.69 391 LEU A O 1
ATOM 3087 N N . ASP A 1 392 ? 24.919 -12.816 -14.946 1.00 97.25 392 ASP A N 1
ATOM 3088 C CA . ASP A 1 392 ? 25.215 -13.912 -14.012 1.00 97.25 392 ASP A CA 1
ATOM 3089 C C . ASP A 1 392 ? 23.918 -14.620 -13.572 1.00 97.25 392 ASP A C 1
ATOM 3091 O O . ASP A 1 392 ? 23.940 -15.756 -13.108 1.00 97.25 392 ASP A O 1
ATOM 3095 N N . ARG A 1 393 ? 22.757 -13.976 -13.776 1.00 95.50 393 ARG A N 1
ATOM 3096 C CA . ARG A 1 393 ? 21.415 -14.520 -13.498 1.00 95.50 393 ARG A CA 1
ATOM 3097 C C . ARG A 1 393 ? 20.770 -15.248 -14.668 1.00 95.50 393 ARG A C 1
ATOM 3099 O O . ARG A 1 393 ? 19.574 -15.524 -14.631 1.00 95.50 393 ARG A O 1
ATOM 3106 N N . ARG A 1 394 ? 21.539 -15.564 -15.710 1.00 96.94 394 ARG A N 1
ATOM 3107 C CA . ARG A 1 394 ? 21.073 -16.379 -16.839 1.00 96.94 394 ARG A CA 1
ATOM 3108 C C . ARG A 1 394 ? 20.985 -17.851 -16.440 1.00 96.94 394 ARG A C 1
ATOM 3110 O O . ARG A 1 394 ? 21.804 -18.668 -16.840 1.00 96.94 394 ARG A O 1
ATOM 3117 N N . ASP A 1 395 ? 19.975 -18.161 -15.639 1.00 97.25 395 ASP A N 1
ATOM 3118 C CA . ASP A 1 395 ? 19.654 -19.506 -15.176 1.00 97.25 395 ASP A CA 1
ATOM 3119 C C . ASP A 1 395 ? 18.140 -19.707 -15.263 1.00 97.25 395 ASP A C 1
ATOM 3121 O O . ASP A 1 395 ? 17.361 -19.033 -14.589 1.00 97.25 395 ASP A O 1
ATOM 3125 N N . LYS A 1 396 ? 17.710 -20.648 -16.104 1.00 97.00 396 LYS A N 1
ATOM 3126 C CA . LYS A 1 396 ? 16.291 -20.918 -16.331 1.00 97.00 396 LYS A CA 1
ATOM 3127 C C . LYS A 1 396 ? 15.550 -21.338 -15.062 1.00 97.00 396 LYS A C 1
ATOM 3129 O O . LYS A 1 396 ? 14.473 -20.818 -14.782 1.00 97.00 396 LYS A O 1
ATOM 3134 N N . VAL A 1 397 ? 16.132 -22.258 -14.294 1.00 97.06 397 VAL A N 1
ATOM 3135 C CA . VAL A 1 397 ? 15.507 -22.837 -13.097 1.00 97.06 397 VAL A CA 1
ATOM 3136 C C . VAL A 1 397 ? 15.351 -21.785 -12.004 1.00 97.06 397 VAL A C 1
ATOM 3138 O O . VAL A 1 397 ? 14.403 -21.846 -11.223 1.00 97.06 397 VAL A O 1
ATOM 3141 N N . LEU A 1 398 ? 16.275 -20.829 -11.929 1.00 96.38 398 LEU A N 1
ATOM 3142 C CA . LEU A 1 398 ? 16.170 -19.677 -11.045 1.00 96.38 398 LEU A CA 1
ATOM 3143 C C . LEU A 1 398 ? 15.062 -18.722 -11.503 1.00 96.38 398 LEU A C 1
ATOM 3145 O O . LEU A 1 398 ? 14.198 -18.368 -10.705 1.00 96.38 398 LEU A O 1
ATOM 3149 N N . LEU A 1 399 ? 15.088 -18.301 -12.771 1.00 98.25 399 LEU A N 1
ATOM 3150 C CA . LEU A 1 399 ? 14.195 -17.261 -13.291 1.00 98.25 399 LEU A CA 1
ATOM 3151 C C . LEU A 1 399 ? 12.717 -17.680 -13.286 1.00 98.25 399 LEU A C 1
ATOM 3153 O O . LEU A 1 399 ? 11.851 -16.840 -13.041 1.00 98.25 399 LEU A O 1
ATOM 3157 N N . GLU A 1 400 ? 12.418 -18.967 -13.484 1.00 97.81 400 GLU A N 1
ATOM 3158 C CA . GLU A 1 400 ? 11.048 -19.512 -13.456 1.00 97.81 400 GLU A CA 1
ATOM 3159 C C . GLU A 1 400 ? 10.415 -19.560 -12.050 1.00 97.81 400 GLU A C 1
ATOM 3161 O O . GLU A 1 400 ? 9.236 -19.883 -11.921 1.00 97.81 400 GLU A O 1
ATOM 3166 N N . ARG A 1 401 ? 11.158 -19.219 -10.986 1.00 97.50 401 ARG A N 1
ATOM 3167 C CA . ARG A 1 401 ? 10.628 -19.155 -9.607 1.00 97.50 401 ARG A CA 1
ATOM 3168 C C . ARG A 1 401 ? 9.951 -17.829 -9.268 1.00 97.50 401 ARG A C 1
ATOM 3170 O O . ARG A 1 401 ? 9.309 -17.735 -8.226 1.00 97.50 401 ARG A O 1
ATOM 3177 N N . PHE A 1 402 ? 10.147 -16.803 -10.089 1.00 98.62 402 PHE A N 1
ATOM 3178 C CA . PHE A 1 402 ? 9.642 -15.459 -9.828 1.00 98.62 402 PHE A CA 1
ATOM 3179 C C . PHE A 1 402 ? 8.332 -15.211 -10.575 1.00 98.62 402 PHE A C 1
ATOM 3181 O O . PHE A 1 402 ? 8.139 -15.697 -11.685 1.00 98.62 402 PHE A O 1
ATOM 3188 N N . ASP A 1 403 ? 7.448 -14.406 -9.987 1.00 98.62 403 ASP A N 1
ATOM 3189 C CA . ASP A 1 403 ? 6.249 -13.901 -10.661 1.00 98.62 403 ASP A CA 1
ATOM 3190 C C . ASP A 1 403 ? 6.588 -12.764 -11.643 1.00 98.62 403 ASP A C 1
ATOM 3192 O O . ASP A 1 403 ? 5.854 -12.532 -12.604 1.00 98.62 403 ASP A O 1
ATOM 3196 N N . LEU A 1 404 ? 7.681 -12.033 -11.387 1.00 98.81 404 LEU A N 1
ATOM 3197 C CA . LEU A 1 404 ? 8.153 -10.909 -12.196 1.00 98.81 404 LEU A CA 1
ATOM 3198 C C . LEU A 1 404 ? 9.671 -10.731 -12.043 1.00 98.81 404 LEU A C 1
ATOM 3200 O O . LEU A 1 404 ? 10.204 -10.766 -10.932 1.00 98.81 404 LEU A O 1
ATOM 3204 N N . ILE A 1 405 ? 10.361 -10.471 -13.152 1.00 98.88 405 ILE A N 1
ATOM 3205 C CA . ILE A 1 405 ? 11.750 -10.000 -13.158 1.00 98.88 405 ILE A CA 1
ATOM 3206 C C . ILE A 1 405 ? 11.742 -8.498 -13.435 1.00 98.88 405 ILE A C 1
ATOM 3208 O O . ILE A 1 405 ? 11.048 -8.028 -14.327 1.00 98.88 405 ILE A O 1
ATOM 3212 N N . VAL A 1 406 ? 12.525 -7.736 -12.688 1.00 98.88 406 VAL A N 1
ATOM 3213 C CA . VAL A 1 406 ? 12.667 -6.289 -12.808 1.00 98.88 406 VAL A CA 1
ATOM 3214 C C . VAL A 1 406 ? 14.115 -5.968 -13.141 1.00 98.88 406 VAL A C 1
ATOM 3216 O O . VAL A 1 406 ? 15.030 -6.378 -12.425 1.00 98.88 406 VAL A O 1
ATOM 3219 N N . ILE A 1 407 ? 14.330 -5.218 -14.217 1.00 98.69 407 ILE A N 1
ATOM 3220 C CA . ILE A 1 407 ? 15.655 -4.842 -14.700 1.00 98.69 407 ILE A CA 1
ATOM 3221 C C . ILE A 1 407 ? 15.768 -3.318 -14.724 1.00 98.69 407 ILE A C 1
ATOM 3223 O O . ILE A 1 407 ? 15.110 -2.639 -15.510 1.00 98.69 407 ILE A O 1
ATOM 3227 N N . ALA A 1 408 ? 16.628 -2.798 -13.849 1.00 97.62 408 ALA A N 1
ATOM 3228 C CA . ALA A 1 408 ? 16.917 -1.376 -13.678 1.00 97.62 408 ALA A CA 1
ATOM 3229 C C . ALA A 1 408 ? 18.439 -1.129 -13.638 1.00 97.62 408 ALA A C 1
ATOM 3231 O O . ALA A 1 408 ? 18.943 -0.361 -12.816 1.00 97.62 408 ALA A O 1
ATOM 3232 N N . VAL A 1 409 ? 19.186 -1.823 -14.506 1.00 95.12 409 VAL A N 1
ATOM 3233 C CA . VAL A 1 409 ? 20.658 -1.749 -14.567 1.00 95.12 409 VAL A CA 1
ATOM 3234 C C . VAL A 1 409 ? 21.170 -0.581 -15.411 1.00 95.12 409 VAL A C 1
ATOM 3236 O O . VAL A 1 409 ? 22.336 -0.214 -15.285 1.00 95.12 409 VAL A O 1
ATOM 3239 N N . GLY A 1 410 ? 20.322 0.002 -16.268 1.00 88.56 410 GLY A N 1
ATOM 3240 C CA . GLY A 1 410 ? 20.687 1.138 -17.117 1.00 88.56 410 GLY A CA 1
ATOM 3241 C C . GLY A 1 410 ? 21.731 0.776 -18.172 1.00 88.56 410 GLY A C 1
ATOM 3242 O O . GLY A 1 410 ? 22.575 1.600 -18.522 1.00 88.56 410 GLY A O 1
ATOM 3243 N N . SER A 1 411 ? 21.714 -0.470 -18.654 1.00 93.12 411 SER A N 1
ATOM 3244 C CA . SER A 1 411 ? 22.702 -0.977 -19.604 1.00 93.12 411 SER A CA 1
ATOM 3245 C C . SER A 1 411 ? 22.011 -1.693 -20.764 1.00 93.12 411 SER A C 1
ATOM 3247 O O . SER A 1 411 ? 21.874 -2.922 -20.734 1.00 93.12 411 SER A O 1
ATOM 3249 N N . PRO A 1 412 ? 21.638 -0.951 -21.828 1.00 92.44 412 PRO A N 1
ATOM 3250 C CA . PRO A 1 412 ? 20.902 -1.496 -22.969 1.00 92.44 412 PRO A CA 1
ATOM 3251 C C . PRO A 1 412 ? 21.547 -2.748 -23.576 1.00 92.44 412 PRO A C 1
ATOM 3253 O O . PRO A 1 412 ? 20.863 -3.705 -23.925 1.00 92.44 412 PRO A O 1
ATOM 3256 N N . THR A 1 413 ? 22.879 -2.793 -23.661 1.00 94.25 413 THR A N 1
ATOM 3257 C CA . THR A 1 413 ? 23.607 -3.949 -24.207 1.00 94.25 413 THR A CA 1
ATOM 3258 C C . THR A 1 413 ? 23.418 -5.212 -23.368 1.00 94.25 413 THR A C 1
ATOM 3260 O O . THR A 1 413 ? 23.195 -6.289 -23.921 1.00 94.25 413 THR A O 1
ATOM 3263 N N . HIS A 1 414 ? 23.520 -5.111 -22.039 1.00 96.56 414 HIS A N 1
ATOM 3264 C CA . HIS A 1 414 ? 23.330 -6.265 -21.159 1.00 96.56 414 HIS A CA 1
ATOM 3265 C C . HIS A 1 414 ? 21.860 -6.688 -21.109 1.00 96.56 414 HIS A C 1
ATOM 3267 O O . HIS A 1 414 ? 21.579 -7.882 -21.119 1.00 96.56 414 HIS A O 1
ATOM 3273 N N . GLU A 1 415 ? 20.937 -5.726 -21.120 1.00 97.19 415 GLU A N 1
ATOM 3274 C CA . GLU A 1 415 ? 19.489 -5.961 -21.147 1.00 97.19 415 GLU A CA 1
ATOM 3275 C C . GLU A 1 415 ? 19.058 -6.726 -22.402 1.00 97.19 415 GLU A C 1
ATOM 3277 O O . GLU A 1 415 ? 18.345 -7.724 -22.299 1.00 97.19 415 GLU A O 1
ATOM 3282 N N . ARG A 1 416 ? 19.568 -6.334 -23.577 1.00 96.12 416 ARG A N 1
ATOM 3283 C CA . ARG A 1 416 ? 19.316 -7.032 -24.847 1.00 96.12 416 ARG A CA 1
ATOM 3284 C C . ARG A 1 416 ? 19.911 -8.439 -24.866 1.00 96.12 416 ARG A C 1
ATOM 3286 O O . ARG A 1 416 ? 19.212 -9.384 -25.205 1.00 96.12 416 ARG A O 1
ATOM 3293 N N . LYS A 1 417 ? 21.162 -8.609 -24.416 1.00 97.12 417 LYS A N 1
ATOM 3294 C CA . LYS A 1 417 ? 21.785 -9.943 -24.288 1.00 97.12 417 LYS A CA 1
ATOM 3295 C C . LYS A 1 417 ? 21.026 -10.857 -23.326 1.00 97.12 417 LYS A C 1
ATOM 3297 O O . LYS A 1 417 ? 20.975 -12.066 -23.537 1.00 97.12 417 LYS A O 1
ATOM 3302 N N . PHE A 1 418 ? 20.489 -10.297 -22.244 1.00 98.19 418 PHE A N 1
ATOM 3303 C CA . PHE A 1 418 ? 19.656 -11.043 -21.310 1.00 98.19 418 PHE A CA 1
ATOM 3304 C C . PHE A 1 418 ? 18.330 -11.434 -21.965 1.00 98.19 418 PHE A C 1
ATOM 3306 O O . PHE A 1 418 ? 17.952 -12.595 -21.888 1.00 98.19 418 PHE A O 1
ATOM 3313 N N . HIS A 1 419 ? 17.677 -10.511 -22.676 1.00 97.31 419 HIS A N 1
ATOM 3314 C CA . HIS A 1 419 ? 16.457 -10.795 -23.432 1.00 97.31 419 HIS A CA 1
ATOM 3315 C C . HIS A 1 419 ? 16.648 -11.915 -24.467 1.00 97.31 419 HIS A C 1
ATOM 3317 O O . HIS A 1 419 ? 15.849 -12.847 -24.493 1.00 97.31 419 HIS A O 1
ATOM 3323 N N . ASP A 1 420 ? 17.739 -11.899 -25.241 1.00 96.88 420 ASP A N 1
ATOM 3324 C CA . ASP A 1 420 ? 18.054 -12.973 -26.195 1.00 96.88 420 ASP A CA 1
ATOM 3325 C C . ASP A 1 420 ? 18.119 -14.345 -25.504 1.00 96.88 420 ASP A C 1
ATOM 3327 O O . ASP A 1 420 ? 17.568 -15.326 -26.004 1.00 96.88 420 ASP A O 1
ATOM 3331 N N . PHE A 1 421 ? 18.736 -14.408 -24.319 1.00 98.25 421 PHE A N 1
ATOM 3332 C CA . PHE A 1 421 ? 18.761 -15.620 -23.499 1.00 98.25 421 PHE A CA 1
ATOM 3333 C C . PHE A 1 421 ? 17.354 -16.048 -23.052 1.00 98.25 421 PHE A C 1
ATOM 3335 O O . PHE A 1 421 ? 17.033 -17.232 -23.132 1.00 98.25 421 PHE A O 1
ATOM 3342 N N . LEU A 1 422 ? 16.492 -15.113 -22.628 1.00 98.06 422 LEU A N 1
ATOM 3343 C CA . LEU A 1 422 ? 15.115 -15.431 -22.222 1.00 98.06 422 LEU A CA 1
ATOM 3344 C C . LEU A 1 422 ? 14.320 -16.081 -23.358 1.00 98.06 422 LEU A C 1
ATOM 3346 O O . LEU A 1 422 ? 13.593 -17.049 -23.126 1.00 98.06 422 LEU A O 1
ATOM 3350 N N . ILE A 1 423 ? 14.483 -15.565 -24.579 1.00 96.62 423 ILE A N 1
ATOM 3351 C CA . ILE A 1 423 ? 13.841 -16.102 -25.781 1.00 96.62 423 ILE A CA 1
ATOM 3352 C C . ILE A 1 423 ? 14.397 -17.490 -26.117 1.00 96.62 423 ILE A C 1
ATOM 3354 O O . ILE A 1 423 ? 13.620 -18.426 -26.317 1.00 96.62 423 ILE A O 1
ATOM 3358 N N . GLN A 1 424 ? 15.725 -17.646 -26.136 1.00 97.00 424 GLN A N 1
ATOM 3359 C CA . GLN A 1 424 ? 16.394 -18.918 -26.441 1.00 97.00 424 GLN A CA 1
ATOM 3360 C C . GLN A 1 424 ? 15.989 -20.033 -25.468 1.00 97.00 424 GLN A C 1
ATOM 3362 O O . GLN A 1 424 ? 15.623 -21.128 -25.895 1.00 97.00 424 GLN A O 1
ATOM 3367 N N . GLU A 1 425 ? 15.970 -19.732 -24.169 1.00 97.94 425 GLU A N 1
ATOM 3368 C CA . GLU A 1 425 ? 15.626 -20.690 -23.113 1.00 97.94 425 GLU A CA 1
ATOM 3369 C C . GLU A 1 425 ? 14.116 -20.831 -22.870 1.00 97.94 425 GLU A C 1
ATOM 3371 O O . GLU A 1 425 ? 13.682 -21.670 -22.069 1.00 97.94 425 GLU A O 1
ATOM 3376 N N . LYS A 1 426 ? 13.295 -20.054 -23.592 1.00 96.94 426 LYS A N 1
ATOM 3377 C CA . LYS A 1 426 ? 11.827 -20.033 -23.492 1.00 96.94 426 LYS A CA 1
ATOM 3378 C C . LYS A 1 426 ? 11.346 -19.775 -22.062 1.00 96.94 426 LYS A C 1
ATOM 3380 O O . LYS A 1 426 ? 10.465 -20.480 -21.562 1.00 96.94 426 LYS A O 1
ATOM 3385 N N . ILE A 1 427 ? 11.950 -18.789 -21.403 1.00 98.06 427 ILE A N 1
ATOM 3386 C CA . ILE A 1 427 ? 11.573 -18.369 -20.052 1.00 98.06 427 ILE A CA 1
ATOM 3387 C C . ILE A 1 427 ? 10.156 -17.796 -20.081 1.00 98.06 427 ILE A C 1
ATOM 3389 O O . ILE A 1 427 ? 9.819 -16.986 -20.942 1.00 98.06 427 ILE A O 1
ATOM 3393 N N . ARG A 1 428 ? 9.313 -18.232 -19.140 1.00 97.56 428 ARG A N 1
ATOM 3394 C CA . ARG A 1 428 ? 7.898 -17.822 -19.061 1.00 97.56 428 ARG A CA 1
ATOM 3395 C C . ARG A 1 428 ? 7.648 -16.651 -18.117 1.00 97.56 428 ARG A C 1
ATOM 3397 O O . ARG A 1 428 ? 6.550 -16.103 -18.109 1.00 97.56 428 ARG A O 1
ATOM 3404 N N . THR A 1 429 ? 8.650 -16.276 -17.334 1.00 98.50 429 THR A N 1
ATOM 3405 C CA . THR A 1 429 ? 8.562 -15.177 -16.378 1.00 98.50 429 THR A CA 1
ATOM 3406 C C . THR A 1 429 ? 8.576 -13.828 -17.107 1.00 98.50 429 THR A C 1
ATOM 3408 O O . THR A 1 429 ? 9.520 -13.568 -17.857 1.00 98.50 429 THR A O 1
ATOM 3411 N N . PRO A 1 430 ? 7.575 -12.958 -16.894 1.00 98.56 430 PRO A N 1
ATOM 3412 C CA . PRO A 1 430 ? 7.565 -11.611 -17.449 1.00 98.56 430 PRO A CA 1
ATOM 3413 C C . PRO A 1 430 ? 8.696 -10.743 -16.922 1.00 98.56 430 PRO A C 1
ATOM 3415 O O . PRO A 1 430 ? 9.175 -10.920 -15.796 1.00 98.56 430 PRO A O 1
ATOM 3418 N N . VAL A 1 431 ? 9.074 -9.757 -17.732 1.00 98.75 431 VAL A N 1
ATOM 3419 C CA . VAL A 1 431 ? 10.172 -8.847 -17.424 1.00 98.75 431 VAL A CA 1
ATOM 3420 C C . VAL A 1 431 ? 9.730 -7.397 -17.534 1.00 98.75 431 VAL A C 1
ATOM 3422 O O . VAL A 1 431 ? 9.230 -6.948 -18.563 1.00 98.75 431 VAL A O 1
ATOM 3425 N N . LEU A 1 432 ? 9.941 -6.654 -16.455 1.00 98.75 432 LEU A N 1
ATOM 3426 C CA . LEU A 1 432 ? 9.755 -5.219 -16.368 1.00 98.75 432 LEU A CA 1
ATOM 3427 C C . LEU A 1 432 ? 11.114 -4.525 -16.497 1.00 98.75 432 LEU A C 1
ATOM 3429 O O . LEU A 1 432 ? 11.964 -4.644 -15.618 1.00 98.75 432 LEU A O 1
ATOM 3433 N N . TYR A 1 433 ? 11.305 -3.762 -17.563 1.00 98.62 433 TYR A N 1
ATOM 3434 C CA . TYR A 1 433 ? 12.487 -2.931 -17.778 1.00 98.62 433 TYR A CA 1
ATOM 3435 C C . TYR A 1 433 ? 12.177 -1.490 -17.394 1.00 98.62 433 TYR A C 1
ATOM 3437 O O . TYR A 1 433 ? 11.101 -0.989 -17.725 1.00 98.62 433 TYR A O 1
ATOM 3445 N N . ALA A 1 434 ? 13.117 -0.810 -16.741 1.00 98.19 434 ALA A N 1
ATOM 3446 C CA . ALA A 1 434 ? 12.988 0.606 -16.420 1.00 98.19 434 ALA A CA 1
ATOM 3447 C C . ALA A 1 434 ? 14.314 1.347 -16.607 1.00 98.19 434 ALA A C 1
ATOM 3449 O O . ALA A 1 434 ? 15.355 0.914 -16.112 1.00 98.19 434 ALA A O 1
ATOM 3450 N N . TRP A 1 435 ? 14.266 2.499 -17.275 1.00 96.94 435 TRP A N 1
ATOM 3451 C CA . TRP A 1 435 ? 15.419 3.387 -17.403 1.00 96.94 435 TRP A CA 1
ATOM 3452 C C . TRP A 1 435 ? 15.000 4.854 -17.402 1.00 96.94 435 TRP A C 1
ATOM 3454 O O . TRP A 1 435 ? 13.870 5.212 -17.741 1.00 96.94 435 TRP A O 1
ATOM 3464 N N . LEU A 1 436 ? 15.946 5.693 -16.990 1.00 95.94 436 LEU A N 1
ATOM 3465 C CA . LEU A 1 436 ? 15.820 7.139 -16.904 1.00 95.94 436 LEU A CA 1
ATOM 3466 C C . LEU A 1 436 ? 16.833 7.780 -17.852 1.00 95.94 436 LEU A C 1
ATOM 3468 O O . LEU A 1 436 ? 18.000 7.385 -17.867 1.00 95.94 436 LEU A O 1
ATOM 3472 N N . GLU A 1 437 ? 16.393 8.770 -18.620 1.00 94.94 437 GLU A N 1
ATOM 3473 C CA . GLU A 1 437 ? 17.261 9.523 -19.520 1.00 94.94 437 GLU A CA 1
ATOM 3474 C C . GLU A 1 437 ? 18.005 10.656 -18.796 1.00 94.94 437 GLU A C 1
ATOM 3476 O O . GLU A 1 437 ? 17.600 11.146 -17.736 1.00 94.94 437 GLU A O 1
ATOM 3481 N N . GLY A 1 438 ? 19.119 11.087 -19.396 1.00 92.25 438 GLY A N 1
ATOM 3482 C CA . GLY A 1 438 ? 19.894 12.229 -18.918 1.00 92.25 438 GLY A CA 1
ATOM 3483 C C . GLY A 1 438 ? 19.054 13.505 -18.820 1.00 92.25 438 GLY A C 1
ATOM 3484 O O . GLY A 1 438 ? 18.032 13.669 -19.481 1.00 92.25 438 GLY A O 1
ATOM 3485 N N . TYR A 1 439 ? 19.485 14.412 -17.954 1.00 92.56 439 TYR A N 1
ATOM 3486 C CA . TYR A 1 439 ? 18.812 15.663 -17.595 1.00 92.56 439 TYR A CA 1
ATOM 3487 C C . TYR A 1 439 ? 17.412 15.493 -16.987 1.00 92.56 439 TYR A C 1
ATOM 3489 O O . TYR A 1 439 ? 16.723 16.481 -16.766 1.00 92.56 439 TYR A O 1
ATOM 3497 N N . GLY A 1 440 ? 16.970 14.261 -16.700 1.00 93.12 440 GLY A N 1
ATOM 3498 C CA . GLY A 1 440 ? 15.607 14.014 -16.230 1.00 93.12 440 GLY A CA 1
ATOM 3499 C C . GLY A 1 440 ? 14.538 14.394 -17.260 1.00 93.12 440 GLY A C 1
ATOM 3500 O O . GLY A 1 440 ? 13.404 14.678 -16.883 1.00 93.12 440 GLY A O 1
ATOM 3501 N N . ILE A 1 441 ? 14.890 14.413 -18.550 1.00 95.62 441 ILE A N 1
ATOM 3502 C CA . ILE A 1 441 ? 13.976 14.775 -19.645 1.00 95.62 441 ILE A CA 1
ATOM 3503 C C . ILE A 1 441 ? 12.884 13.722 -19.874 1.00 95.62 441 ILE A C 1
ATOM 3505 O O . ILE A 1 441 ? 11.835 14.012 -20.449 1.00 95.62 441 ILE A O 1
ATOM 3509 N N . GLY A 1 442 ? 13.092 12.502 -19.386 1.00 96.75 442 GLY A N 1
ATOM 3510 C CA . GLY A 1 442 ? 12.057 11.488 -19.326 1.00 96.75 442 GLY A CA 1
ATOM 3511 C C . GLY A 1 442 ? 12.546 10.164 -18.774 1.00 96.75 442 GLY A C 1
ATOM 3512 O O . GLY A 1 442 ? 13.741 9.936 -18.575 1.00 96.75 442 GLY A O 1
ATOM 3513 N N . GLY A 1 443 ? 11.585 9.294 -18.505 1.00 97.50 443 GLY A N 1
ATOM 3514 C CA . GLY A 1 443 ? 11.832 7.935 -18.057 1.00 97.50 443 GLY A CA 1
ATOM 3515 C C . GLY A 1 443 ? 10.767 6.987 -18.573 1.00 97.50 443 GLY A C 1
ATOM 3516 O O . GLY A 1 443 ? 9.644 7.383 -18.915 1.00 97.50 443 GLY A O 1
ATOM 3517 N N . HIS A 1 444 ? 11.141 5.717 -18.645 1.00 98.12 444 HIS A N 1
ATOM 3518 C CA . HIS A 1 444 ? 10.391 4.709 -19.375 1.00 98.12 444 HIS A CA 1
ATOM 3519 C C . HIS A 1 444 ? 10.294 3.422 -18.573 1.00 98.12 444 HIS A C 1
ATOM 3521 O O . HIS A 1 444 ? 11.218 3.048 -17.850 1.00 98.12 444 HIS A O 1
ATOM 3527 N N . ALA A 1 445 ? 9.168 2.740 -18.750 1.00 98.38 445 ALA A N 1
ATOM 3528 C CA . ALA A 1 445 ? 8.945 1.394 -18.262 1.00 98.38 445 ALA A CA 1
ATOM 3529 C C . ALA A 1 445 ? 8.365 0.531 -19.385 1.00 98.38 445 ALA A C 1
ATOM 3531 O O . ALA A 1 445 ? 7.480 0.977 -20.120 1.00 98.38 445 ALA A O 1
ATOM 3532 N N . ILE A 1 446 ? 8.849 -0.700 -19.505 1.00 98.06 446 ILE A N 1
ATOM 3533 C CA . ILE A 1 446 ? 8.351 -1.701 -20.449 1.00 98.06 446 ILE A CA 1
ATOM 3534 C C . ILE A 1 446 ? 8.032 -2.974 -19.680 1.00 98.06 446 ILE A C 1
ATOM 3536 O O . ILE A 1 446 ? 8.902 -3.485 -18.988 1.00 98.06 446 ILE A O 1
ATOM 3540 N N . LEU A 1 447 ? 6.831 -3.514 -19.864 1.00 98.62 447 LEU A N 1
ATOM 3541 C CA . LEU A 1 447 ? 6.460 -4.860 -19.448 1.00 98.62 447 LEU A CA 1
ATOM 3542 C C . LEU A 1 447 ? 6.449 -5.778 -20.673 1.00 98.62 447 LEU A C 1
ATOM 3544 O O . LEU A 1 447 ? 5.623 -5.602 -21.569 1.00 98.62 447 LEU A O 1
ATOM 3548 N N . ASP A 1 448 ? 7.364 -6.740 -20.686 1.00 98.00 448 ASP A N 1
ATOM 3549 C CA . ASP A 1 448 ? 7.501 -7.801 -21.680 1.00 98.00 448 ASP A CA 1
ATOM 3550 C C . ASP A 1 448 ? 6.924 -9.102 -21.102 1.00 98.00 448 ASP A C 1
ATOM 3552 O O . ASP A 1 448 ? 7.453 -9.643 -20.126 1.00 98.00 448 ASP A O 1
ATOM 3556 N N . ILE A 1 449 ? 5.802 -9.570 -21.657 1.00 98.00 449 ILE A N 1
ATOM 3557 C CA . ILE A 1 449 ? 5.122 -10.796 -21.230 1.00 98.00 449 ILE A CA 1
ATOM 3558 C C . ILE A 1 449 ? 5.396 -11.910 -22.255 1.00 98.00 449 ILE A C 1
ATOM 3560 O O . ILE A 1 449 ? 4.885 -11.843 -23.379 1.00 98.00 449 ILE A O 1
ATOM 3564 N N . PRO A 1 450 ? 6.130 -12.977 -21.884 1.00 95.44 450 PRO A N 1
ATOM 3565 C CA . PRO A 1 450 ? 6.380 -14.111 -22.764 1.00 95.44 450 PRO A CA 1
ATOM 3566 C C . PRO A 1 450 ? 5.095 -14.712 -23.345 1.00 95.44 450 PRO A C 1
ATOM 3568 O O . PRO A 1 450 ? 4.128 -14.981 -22.633 1.00 95.44 450 PRO A O 1
ATOM 3571 N N . GLY A 1 451 ? 5.090 -14.941 -24.660 1.00 92.50 451 GLY A N 1
ATOM 3572 C CA . GLY A 1 451 ? 3.928 -15.457 -25.395 1.00 92.50 451 GLY A CA 1
ATOM 3573 C C . GLY A 1 451 ? 2.901 -14.394 -25.806 1.00 92.50 451 GLY A C 1
ATOM 3574 O O . GLY A 1 451 ? 1.935 -14.730 -26.491 1.00 92.50 451 GLY A O 1
ATOM 3575 N N . LYS A 1 452 ? 3.103 -13.123 -25.439 1.00 95.44 452 LYS A N 1
ATOM 3576 C CA . LYS A 1 452 ? 2.320 -11.981 -25.927 1.00 95.44 452 LYS A CA 1
ATOM 3577 C C . LYS A 1 452 ? 3.101 -11.179 -26.960 1.00 95.44 452 LYS A C 1
ATOM 3579 O O . LYS A 1 452 ? 4.322 -11.271 -27.059 1.00 95.44 452 LYS A O 1
ATOM 3584 N N . LYS A 1 453 ? 2.378 -10.398 -27.766 1.00 95.31 453 LYS A N 1
ATOM 3585 C CA . LYS A 1 453 ? 2.997 -9.508 -28.751 1.00 95.31 453 LYS A CA 1
ATOM 3586 C C . LYS A 1 453 ? 3.567 -8.271 -28.063 1.00 95.31 453 LYS A C 1
ATOM 3588 O O . LYS A 1 453 ? 2.906 -7.658 -27.232 1.00 95.31 453 LYS A O 1
ATOM 3593 N N . GLY A 1 454 ? 4.758 -7.866 -28.492 1.00 95.06 454 GLY A N 1
ATOM 3594 C CA . GLY A 1 454 ? 5.527 -6.793 -27.875 1.00 95.06 454 GLY A CA 1
ATOM 3595 C C . GLY A 1 454 ? 6.578 -7.367 -26.934 1.00 95.06 454 GLY A C 1
ATOM 3596 O O . GLY A 1 454 ? 6.243 -7.865 -25.866 1.00 95.06 454 GLY A O 1
ATOM 3597 N N . CYS A 1 455 ? 7.840 -7.246 -27.330 1.00 96.00 455 CYS A N 1
ATOM 3598 C CA . CYS A 1 455 ? 9.008 -7.644 -26.546 1.00 96.00 455 CYS A CA 1
ATOM 3599 C C . CYS A 1 455 ? 9.969 -6.461 -26.369 1.00 96.00 455 CYS A C 1
ATOM 3601 O O . CYS A 1 455 ? 9.782 -5.415 -27.003 1.00 96.00 455 CYS A O 1
ATOM 3603 N N . LEU A 1 456 ? 11.035 -6.622 -25.579 1.00 96.50 456 LEU A N 1
ATOM 3604 C CA . LEU A 1 456 ? 12.082 -5.601 -25.443 1.00 96.50 456 LEU A CA 1
ATOM 3605 C C . LEU A 1 456 ? 12.582 -5.098 -26.810 1.00 96.50 456 LEU A C 1
ATOM 3607 O O . LEU A 1 456 ? 12.736 -3.894 -27.005 1.00 96.50 456 LEU A O 1
ATOM 3611 N N . GLN A 1 457 ? 12.771 -5.990 -27.788 1.00 94.62 457 GLN A N 1
ATOM 3612 C CA . GLN A 1 457 ? 13.281 -5.622 -29.115 1.00 94.62 457 GLN A CA 1
ATOM 3613 C C . GLN A 1 457 ? 12.334 -4.688 -29.895 1.00 94.62 457 GLN A C 1
ATOM 3615 O O . GLN A 1 457 ? 12.811 -3.913 -30.722 1.00 94.62 457 GLN A O 1
ATOM 3620 N N . CYS A 1 458 ? 11.027 -4.662 -29.595 1.00 96.69 458 CYS A N 1
ATOM 3621 C CA . CYS A 1 458 ? 10.093 -3.684 -30.178 1.00 96.69 458 CYS A CA 1
ATOM 3622 C C . CYS A 1 458 ? 10.454 -2.232 -29.816 1.00 96.69 458 CYS A C 1
ATOM 3624 O O . CYS A 1 458 ? 10.166 -1.310 -30.585 1.00 96.69 458 CYS A O 1
ATOM 3626 N N . ALA A 1 459 ? 11.101 -2.022 -28.665 1.00 96.25 459 ALA A N 1
ATOM 3627 C CA . ALA A 1 459 ? 11.608 -0.716 -28.257 1.00 96.25 459 ALA A CA 1
ATOM 3628 C C . ALA A 1 459 ? 12.932 -0.342 -28.941 1.00 96.25 459 ALA A C 1
ATOM 3630 O O . ALA A 1 459 ? 13.351 0.799 -28.839 1.00 96.25 459 ALA A O 1
ATOM 3631 N N . TYR A 1 460 ? 13.572 -1.258 -29.671 1.00 95.62 460 TYR A N 1
ATOM 3632 C CA . TYR A 1 460 ? 14.841 -1.042 -30.377 1.00 95.62 460 TYR A CA 1
ATOM 3633 C C . TYR A 1 460 ? 14.684 -1.266 -31.885 1.00 95.62 460 TYR A C 1
ATOM 3635 O O . TYR A 1 460 ? 15.542 -1.871 -32.526 1.00 95.62 460 TYR A O 1
ATOM 3643 N N . ILE A 1 461 ? 13.566 -0.813 -32.449 1.00 94.56 461 ILE A N 1
ATOM 3644 C CA . ILE A 1 461 ? 13.359 -0.768 -33.899 1.00 94.56 461 ILE A CA 1
ATOM 3645 C C . ILE A 1 461 ? 13.688 0.631 -34.399 1.00 94.56 461 ILE A C 1
ATOM 3647 O O . ILE A 1 461 ? 13.125 1.605 -33.893 1.00 94.56 461 ILE A O 1
ATOM 3651 N N . ASP A 1 462 ? 14.566 0.709 -35.392 1.00 90.31 462 ASP A N 1
ATOM 3652 C CA . ASP A 1 462 ? 14.822 1.926 -36.146 1.00 90.31 462 ASP A CA 1
ATOM 3653 C C . ASP A 1 462 ? 13.663 2.168 -37.121 1.00 90.31 462 ASP A C 1
ATOM 3655 O O . ASP A 1 462 ? 13.342 1.314 -37.944 1.00 90.31 462 ASP A O 1
ATOM 3659 N N . HIS A 1 463 ? 13.010 3.324 -37.013 1.00 83.00 463 HIS A N 1
ATOM 3660 C CA . HIS A 1 463 ? 11.861 3.668 -37.853 1.00 83.00 463 HIS A CA 1
ATOM 3661 C C . HIS A 1 463 ? 12.243 4.098 -39.275 1.00 83.00 463 HIS A C 1
ATOM 3663 O O . HIS A 1 463 ? 11.366 4.179 -40.129 1.00 83.00 463 HIS A O 1
ATOM 3669 N N . THR A 1 464 ? 13.516 4.406 -39.528 1.00 85.75 464 THR A N 1
ATOM 3670 C CA . THR A 1 464 ? 14.008 4.793 -40.856 1.00 85.75 464 THR A CA 1
ATOM 3671 C C . THR A 1 464 ? 14.390 3.572 -41.682 1.00 85.75 464 THR A C 1
ATOM 3673 O O . THR A 1 464 ? 14.021 3.480 -42.850 1.00 85.75 464 THR A O 1
ATOM 3676 N N . GLU A 1 465 ? 15.069 2.607 -41.062 1.00 87.19 465 GLU A N 1
ATOM 3677 C CA . GLU A 1 465 ? 15.488 1.362 -41.713 1.00 87.19 465 GLU A CA 1
ATOM 3678 C C . GLU A 1 465 ? 14.471 0.224 -41.550 1.00 87.19 465 GLU A C 1
ATOM 3680 O O . GLU A 1 465 ? 14.619 -0.828 -42.171 1.00 87.19 465 GLU A O 1
ATOM 3685 N N . CYS A 1 466 ? 13.459 0.409 -40.695 1.00 87.25 466 CYS A N 1
ATOM 3686 C CA . CYS A 1 466 ? 12.496 -0.621 -40.295 1.00 87.25 466 CYS A CA 1
ATOM 3687 C C . CYS A 1 466 ? 13.187 -1.913 -39.818 1.00 87.25 466 CYS A C 1
ATOM 3689 O O . CYS A 1 466 ? 12.730 -3.022 -40.091 1.00 87.25 466 CYS A O 1
ATOM 3691 N N . SER A 1 467 ? 14.317 -1.759 -39.121 1.00 88.75 467 SER A N 1
ATOM 3692 C CA . SER A 1 467 ? 15.233 -2.835 -38.733 1.00 88.75 467 SER A CA 1
ATOM 3693 C C . SER A 1 467 ? 15.651 -2.704 -37.258 1.00 88.75 467 SER A C 1
ATOM 3695 O O . SER A 1 467 ? 15.200 -1.809 -36.538 1.00 88.75 467 SER A O 1
ATOM 3697 N N . ARG A 1 468 ? 16.491 -3.619 -36.756 1.00 87.50 468 ARG A N 1
ATOM 3698 C CA . ARG A 1 468 ? 16.990 -3.564 -35.371 1.00 87.50 468 ARG A CA 1
ATOM 3699 C C . ARG A 1 468 ? 17.954 -2.382 -35.196 1.00 87.50 468 ARG A C 1
ATOM 3701 O O . ARG A 1 468 ? 19.070 -2.414 -35.702 1.00 87.50 468 ARG A O 1
ATOM 3708 N N . GLY A 1 469 ? 17.558 -1.397 -34.395 1.00 88.38 469 GLY A N 1
ATOM 3709 C CA . GLY A 1 469 ? 18.344 -0.205 -34.083 1.00 88.38 469 GLY A CA 1
ATOM 3710 C C . GLY A 1 469 ? 19.337 -0.370 -32.923 1.00 88.38 469 GLY A C 1
ATOM 3711 O O . GLY A 1 469 ? 19.328 -1.351 -32.165 1.00 88.38 469 GLY A O 1
ATOM 3712 N N . LEU A 1 470 ? 20.207 0.635 -32.769 1.00 88.31 470 LEU A N 1
ATOM 3713 C CA . LEU A 1 470 ? 21.186 0.727 -31.674 1.00 88.31 470 LEU A CA 1
ATOM 3714 C C . LEU A 1 470 ? 20.629 1.423 -30.425 1.00 88.31 470 LEU A C 1
ATOM 3716 O O . LEU A 1 470 ? 20.984 1.050 -29.307 1.00 88.31 470 LEU A O 1
ATOM 3720 N N . ALA A 1 471 ? 19.754 2.412 -30.609 1.00 91.81 471 ALA A N 1
ATOM 3721 C CA . ALA A 1 471 ? 19.116 3.164 -29.535 1.00 91.81 471 ALA A CA 1
ATOM 3722 C C . ALA A 1 471 ? 17.638 2.787 -29.400 1.00 91.81 471 ALA A C 1
ATOM 3724 O O . ALA A 1 471 ? 17.019 2.295 -30.344 1.00 91.81 471 ALA A O 1
ATOM 3725 N N . SER A 1 472 ? 17.076 3.023 -28.215 1.00 94.75 472 SER A N 1
ATOM 3726 C CA . SER A 1 472 ? 15.649 2.809 -27.998 1.00 94.75 472 SER A CA 1
ATOM 3727 C C . SER A 1 472 ? 14.847 3.859 -28.768 1.00 94.75 472 SER A C 1
ATOM 3729 O O . SER A 1 472 ? 15.087 5.057 -28.620 1.00 94.75 472 SER A O 1
ATOM 3731 N N . ASN A 1 473 ? 13.845 3.428 -29.535 1.00 94.44 473 ASN A N 1
ATOM 3732 C CA . ASN A 1 473 ? 12.859 4.314 -30.159 1.00 94.44 473 ASN A CA 1
ATOM 3733 C C . ASN A 1 473 ? 11.934 4.993 -29.135 1.00 94.44 473 ASN A C 1
ATOM 3735 O O . ASN A 1 473 ? 11.112 5.839 -29.493 1.00 94.44 473 ASN A O 1
ATOM 3739 N N . LEU A 1 474 ? 12.076 4.640 -27.853 1.00 95.81 474 LEU A N 1
ATOM 3740 C CA . LEU A 1 474 ? 11.411 5.301 -26.743 1.00 95.81 474 LEU A CA 1
ATOM 3741 C C . LEU A 1 474 ? 12.261 6.394 -26.095 1.00 95.81 474 LEU A C 1
ATOM 3743 O O . LEU A 1 474 ? 11.778 7.016 -25.161 1.00 95.81 474 LEU A O 1
ATOM 3747 N N . ASN A 1 475 ? 13.470 6.674 -26.565 1.00 95.81 475 ASN A N 1
ATOM 3748 C CA . ASN A 1 475 ? 14.253 7.773 -26.010 1.00 95.81 475 ASN A CA 1
ATOM 3749 C C . ASN A 1 475 ? 13.771 9.138 -26.531 1.00 95.81 475 ASN A C 1
ATOM 3751 O O . ASN A 1 475 ? 13.321 9.290 -27.675 1.00 95.81 475 ASN A O 1
ATOM 3755 N N . PHE A 1 476 ? 13.861 10.146 -25.673 1.00 96.88 476 PHE A N 1
ATOM 3756 C CA . PHE A 1 476 ? 13.618 11.545 -25.986 1.00 96.88 476 PHE A CA 1
ATOM 3757 C C . PHE A 1 476 ? 14.886 12.303 -26.362 1.00 96.88 476 PHE A C 1
ATOM 3759 O O . PHE A 1 476 ? 14.780 13.298 -27.073 1.00 96.88 476 PHE A O 1
ATOM 3766 N N . LEU A 1 477 ? 16.068 11.844 -25.952 1.00 95.31 477 LEU A N 1
ATOM 3767 C CA . LEU A 1 477 ? 17.349 12.375 -26.430 1.00 95.31 477 LEU A CA 1
ATOM 3768 C C . LEU A 1 477 ? 17.794 11.634 -27.691 1.00 95.31 477 LEU A C 1
ATOM 3770 O O . LEU A 1 477 ? 17.620 10.416 -27.787 1.00 95.31 477 LEU A O 1
ATOM 3774 N N . GLU A 1 478 ? 18.363 12.343 -28.675 1.00 93.75 478 GLU A N 1
ATOM 3775 C CA . GLU A 1 478 ? 18.923 11.633 -29.833 1.00 93.75 478 GLU A CA 1
ATOM 3776 C C . GLU A 1 478 ? 20.159 10.819 -29.427 1.00 93.75 478 GLU A C 1
ATOM 3778 O O . GLU A 1 478 ? 20.895 11.156 -28.497 1.00 93.75 478 GLU A O 1
ATOM 3783 N N . ALA A 1 479 ? 20.403 9.741 -30.168 1.00 90.81 479 ALA A N 1
ATOM 3784 C CA . ALA A 1 479 ? 21.556 8.880 -29.957 1.00 90.81 479 ALA A CA 1
ATOM 3785 C C . ALA A 1 479 ? 22.885 9.575 -30.313 1.00 90.81 479 ALA A C 1
ATOM 3787 O O . ALA A 1 479 ? 22.918 10.584 -31.017 1.00 90.81 479 ALA A O 1
ATOM 3788 N N . ASN A 1 480 ? 23.997 8.966 -29.883 1.00 88.00 480 ASN A N 1
ATOM 3789 C CA . ASN A 1 480 ? 25.367 9.364 -30.234 1.00 88.00 480 ASN A CA 1
ATOM 3790 C C . ASN A 1 480 ? 25.747 10.796 -29.804 1.00 88.00 480 ASN A C 1
ATOM 3792 O O . ASN A 1 480 ? 26.466 11.497 -30.515 1.00 88.00 480 ASN A O 1
ATOM 3796 N N . GLN A 1 481 ? 25.275 11.224 -28.631 1.00 90.62 481 GLN A N 1
ATOM 3797 C CA . GLN A 1 481 ? 25.648 12.492 -27.998 1.00 90.62 481 GLN A CA 1
ATOM 3798 C C . GLN A 1 481 ? 26.404 12.236 -26.689 1.00 90.62 481 GLN A C 1
ATOM 3800 O O . GLN A 1 481 ? 26.152 11.234 -26.017 1.00 90.62 481 GLN A O 1
ATOM 3805 N N . ASP A 1 482 ? 27.303 13.146 -26.306 1.00 84.38 482 ASP A N 1
ATOM 3806 C CA . ASP A 1 482 ? 27.897 13.130 -24.966 1.00 84.38 482 ASP A CA 1
ATOM 3807 C C . ASP A 1 482 ? 26.940 13.797 -23.973 1.00 84.38 482 ASP A C 1
ATOM 3809 O O . ASP A 1 482 ? 26.733 15.009 -23.996 1.00 84.38 482 ASP A O 1
ATOM 3813 N N . LEU A 1 483 ? 26.324 12.973 -23.128 1.00 85.56 483 LEU A N 1
ATOM 3814 C CA . LEU A 1 483 ? 25.354 13.395 -22.114 1.00 85.56 483 LEU A CA 1
ATOM 3815 C C . LEU A 1 483 ? 25.964 13.417 -20.705 1.00 85.56 483 LEU A C 1
ATOM 3817 O O . LEU A 1 483 ? 25.260 13.675 -19.725 1.00 85.56 483 LEU A O 1
ATOM 3821 N N . THR A 1 484 ? 27.249 13.083 -20.576 1.00 82.56 484 THR A N 1
ATOM 3822 C CA . THR A 1 484 ? 27.897 12.927 -19.275 1.00 82.56 484 THR A CA 1
ATOM 3823 C C . THR A 1 484 ? 28.483 14.241 -18.777 1.00 82.56 484 THR A C 1
ATOM 3825 O O . THR A 1 484 ? 29.003 15.054 -19.536 1.00 82.56 484 THR A O 1
ATOM 3828 N N . VAL A 1 485 ? 28.394 14.472 -17.467 1.00 76.62 485 VAL A N 1
ATOM 3829 C CA . VAL A 1 485 ? 29.045 15.613 -16.815 1.00 76.62 485 VAL A CA 1
ATOM 3830 C C . VAL A 1 485 ? 30.308 15.121 -16.120 1.00 76.62 485 VAL A C 1
ATOM 3832 O O . VAL A 1 485 ? 30.287 14.114 -15.414 1.00 76.62 485 VAL A O 1
ATOM 3835 N N . ASN A 1 486 ? 31.405 15.847 -16.324 1.00 73.69 486 ASN A N 1
ATOM 3836 C CA . ASN A 1 486 ? 32.718 15.553 -15.765 1.00 73.69 486 ASN A CA 1
ATOM 3837 C C . ASN A 1 486 ? 33.060 16.570 -14.666 1.00 73.69 486 ASN A C 1
ATOM 3839 O O . ASN A 1 486 ? 33.045 17.772 -14.933 1.00 73.69 486 ASN A O 1
ATOM 3843 N N . HIS A 1 487 ? 33.378 16.097 -13.456 1.00 59.72 487 HIS A N 1
ATOM 3844 C CA . HIS A 1 487 ? 33.847 16.955 -12.356 1.00 59.72 487 HIS A CA 1
ATOM 3845 C C . HIS A 1 487 ? 35.357 16.838 -12.096 1.00 59.72 487 HIS A C 1
ATOM 3847 O O . HIS A 1 487 ? 35.962 17.825 -11.688 1.00 59.72 487 HIS A O 1
ATOM 3853 N N . ALA A 1 488 ? 35.983 15.675 -12.328 1.00 54.25 488 ALA A N 1
ATOM 3854 C CA . ALA A 1 488 ? 37.420 15.455 -12.105 1.00 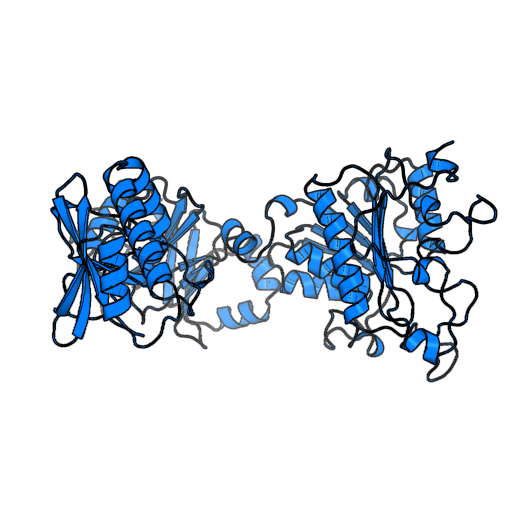54.25 488 ALA A CA 1
ATOM 3855 C C . ALA A 1 488 ? 37.988 14.224 -12.862 1.00 54.25 488 ALA A C 1
ATOM 3857 O O . ALA A 1 488 ? 38.578 13.321 -12.269 1.00 54.25 488 ALA A O 1
ATOM 3858 N N . GLY A 1 489 ? 37.826 14.170 -14.187 1.00 44.22 489 GLY A N 1
ATOM 3859 C CA . GLY A 1 489 ? 38.411 13.146 -15.068 1.00 44.22 489 GLY A CA 1
ATOM 3860 C C . GLY A 1 489 ? 37.475 11.981 -15.426 1.00 44.22 489 GLY A C 1
ATOM 3861 O O . GLY A 1 489 ? 36.345 11.891 -14.946 1.00 44.22 489 GLY A O 1
ATOM 3862 N N . CYS A 1 490 ? 37.958 11.064 -16.278 1.00 45.38 490 CYS A N 1
ATOM 3863 C CA . CYS A 1 490 ? 37.156 10.006 -16.923 1.00 45.38 490 CYS A CA 1
ATOM 3864 C C . CYS A 1 490 ? 36.447 9.038 -15.952 1.00 45.38 490 CYS A C 1
ATOM 3866 O O . CYS A 1 490 ? 35.469 8.407 -16.335 1.00 45.38 490 CYS A O 1
ATOM 3868 N N . GLY A 1 491 ? 36.910 8.924 -14.701 1.00 50.81 491 GLY A N 1
ATOM 3869 C CA . GLY A 1 491 ? 36.289 8.081 -13.667 1.00 50.81 491 GLY A CA 1
ATOM 3870 C C . GLY A 1 491 ? 35.150 8.746 -12.883 1.00 50.81 491 GLY A C 1
ATOM 3871 O O . GLY A 1 491 ? 34.551 8.097 -12.035 1.00 50.81 491 GLY A O 1
ATOM 3872 N N . THR A 1 492 ? 34.857 10.027 -13.141 1.00 59.69 492 THR A N 1
ATOM 3873 C CA . THR A 1 492 ? 33.829 10.816 -12.423 1.00 59.69 492 THR A CA 1
ATOM 3874 C C . THR A 1 492 ? 32.643 11.209 -13.305 1.00 59.69 492 THR A C 1
ATOM 3876 O O . THR A 1 492 ? 31.859 12.088 -12.946 1.00 59.69 492 THR A O 1
ATOM 3879 N N . LEU A 1 493 ? 32.521 10.571 -14.472 1.00 73.31 493 LEU A N 1
ATOM 3880 C CA . LEU A 1 493 ? 31.426 10.803 -15.405 1.00 73.31 493 LEU A CA 1
ATOM 3881 C C . LEU A 1 493 ? 30.112 10.294 -14.811 1.00 73.31 493 LEU A C 1
ATOM 3883 O O . LEU A 1 493 ? 30.017 9.151 -14.366 1.00 73.31 493 LEU A O 1
ATOM 3887 N N . TYR A 1 494 ? 29.084 11.135 -14.837 1.00 78.94 494 TYR A N 1
ATOM 3888 C CA . TYR A 1 494 ? 27.733 10.745 -14.448 1.00 78.94 494 TYR A CA 1
ATOM 3889 C C . TYR A 1 494 ? 26.697 11.355 -15.388 1.00 78.94 494 TYR A C 1
ATOM 3891 O O . TYR A 1 494 ? 26.914 12.412 -15.985 1.00 78.94 494 TYR A O 1
ATOM 3899 N N . LEU A 1 495 ? 25.553 10.681 -15.502 1.00 82.88 495 LEU A N 1
ATOM 3900 C CA . LEU A 1 495 ? 24.377 11.237 -16.158 1.00 82.88 495 LEU A CA 1
ATOM 3901 C C . LEU A 1 495 ? 23.683 12.198 -15.183 1.00 82.88 495 LEU A C 1
ATOM 3903 O O . LEU A 1 495 ? 23.315 11.776 -14.082 1.00 82.88 495 LEU A O 1
ATOM 3907 N N . PRO A 1 496 ? 23.509 13.478 -15.541 1.00 84.88 496 PRO A N 1
ATOM 3908 C CA . PRO A 1 496 ? 22.874 14.443 -14.658 1.00 84.88 496 PRO A CA 1
ATOM 3909 C C . PRO A 1 496 ? 21.375 14.162 -14.585 1.00 84.88 496 PRO A C 1
ATOM 3911 O O . PRO A 1 496 ? 20.692 14.236 -15.592 1.00 84.88 496 PRO A O 1
ATOM 3914 N N . TYR A 1 497 ? 20.841 13.847 -13.412 1.00 88.38 497 TYR A N 1
ATOM 3915 C CA . TYR A 1 497 ? 19.399 13.814 -13.166 1.00 88.38 497 TYR A CA 1
ATOM 3916 C C . TYR A 1 497 ? 19.120 13.973 -11.671 1.00 88.38 497 TYR A C 1
ATOM 3918 O O . TYR A 1 497 ? 19.964 13.664 -10.825 1.00 88.38 497 TYR A O 1
ATOM 3926 N N . GLY A 1 498 ? 17.923 14.461 -11.347 1.00 86.00 498 GLY A N 1
ATOM 3927 C CA . GLY A 1 498 ? 17.459 14.613 -9.972 1.00 86.00 498 GLY A CA 1
ATOM 3928 C C . GLY A 1 498 ? 16.801 13.351 -9.410 1.00 86.00 498 GLY A C 1
ATOM 3929 O O . GLY A 1 498 ? 16.351 12.471 -10.145 1.00 86.00 498 GLY A O 1
ATOM 3930 N N . PHE A 1 499 ? 16.680 13.303 -8.083 1.00 90.88 499 PHE A N 1
ATOM 3931 C CA . PHE A 1 499 ? 15.940 12.260 -7.367 1.00 90.88 499 PHE A CA 1
ATOM 3932 C C . PHE A 1 499 ? 14.482 12.138 -7.829 1.00 90.88 499 PHE A C 1
ATOM 3934 O O . PHE A 1 499 ? 13.980 11.031 -7.993 1.00 90.88 499 PHE A O 1
ATOM 3941 N N . THR A 1 500 ? 13.815 13.263 -8.094 1.00 94.56 500 THR A N 1
ATOM 3942 C CA . THR A 1 500 ? 12.413 13.293 -8.539 1.00 94.56 500 THR A CA 1
ATOM 3943 C C . THR A 1 500 ? 12.209 12.531 -9.847 1.00 94.56 500 THR A C 1
ATOM 3945 O O . THR A 1 500 ? 11.258 11.763 -9.959 1.00 94.56 500 THR A O 1
ATOM 3948 N N . ALA A 1 501 ? 13.137 12.659 -10.798 1.00 95.44 501 ALA A N 1
ATOM 3949 C CA . ALA A 1 501 ? 13.102 11.935 -12.065 1.00 95.44 501 ALA A CA 1
ATOM 3950 C C . ALA A 1 501 ? 13.292 10.417 -11.865 1.00 95.44 501 ALA A C 1
ATOM 3952 O O . ALA A 1 501 ? 12.591 9.605 -12.477 1.00 95.44 501 ALA A O 1
ATOM 3953 N N . ALA A 1 502 ? 14.198 10.017 -10.965 1.00 95.56 502 ALA A N 1
ATOM 3954 C CA . ALA A 1 502 ? 14.386 8.612 -10.606 1.00 95.56 502 ALA A CA 1
ATOM 3955 C C . ALA A 1 502 ? 13.143 8.029 -9.914 1.00 95.56 502 ALA A C 1
ATOM 3957 O O . ALA A 1 502 ? 12.676 6.960 -10.306 1.00 95.56 502 ALA A O 1
ATOM 3958 N N . ALA A 1 503 ? 12.564 8.761 -8.959 1.00 97.00 503 ALA A N 1
ATOM 3959 C CA . ALA A 1 503 ? 11.347 8.372 -8.253 1.00 97.00 503 ALA A CA 1
ATOM 3960 C C . ALA A 1 503 ? 10.136 8.275 -9.195 1.00 97.00 503 ALA A C 1
ATOM 3962 O O . ALA A 1 503 ? 9.373 7.316 -9.113 1.00 97.00 503 ALA A O 1
ATOM 3963 N N . GLN A 1 504 ? 9.978 9.212 -10.135 1.00 97.56 504 GLN A N 1
ATOM 3964 C CA . GLN A 1 504 ? 8.902 9.174 -11.128 1.00 97.56 504 GLN A CA 1
ATOM 3965 C C . GLN A 1 504 ? 9.044 7.975 -12.075 1.00 97.56 504 GLN A C 1
ATOM 3967 O O . GLN A 1 504 ? 8.062 7.287 -12.351 1.00 97.56 504 GLN A O 1
ATOM 3972 N N . THR A 1 505 ? 10.268 7.678 -12.519 1.00 98.25 505 THR A N 1
ATOM 3973 C CA . THR A 1 505 ? 10.564 6.493 -13.342 1.00 98.25 505 THR A CA 1
ATOM 3974 C C . THR A 1 505 ? 10.266 5.200 -12.585 1.00 98.25 505 THR A C 1
ATOM 3976 O O . THR A 1 505 ? 9.604 4.307 -13.111 1.00 98.25 505 THR A O 1
ATOM 3979 N N . ALA A 1 506 ? 10.690 5.120 -11.323 1.00 98.44 506 ALA A N 1
ATOM 3980 C CA . ALA A 1 506 ? 10.380 3.996 -10.452 1.00 98.44 506 ALA A CA 1
ATOM 3981 C C . ALA A 1 506 ? 8.869 3.838 -10.230 1.00 98.44 506 ALA A C 1
ATOM 3983 O O . ALA A 1 506 ? 8.365 2.721 -10.276 1.00 98.44 506 ALA A O 1
ATOM 3984 N N . LEU A 1 507 ? 8.128 4.934 -10.048 1.00 98.19 507 LEU A N 1
ATOM 3985 C CA . LEU A 1 507 ? 6.682 4.900 -9.828 1.00 98.19 507 LEU A CA 1
ATOM 3986 C C . LEU A 1 507 ? 5.923 4.360 -11.045 1.00 98.19 507 LEU A C 1
ATOM 3988 O O . LEU A 1 507 ? 5.055 3.502 -10.885 1.00 98.19 507 LEU A O 1
ATOM 3992 N N . ILE A 1 508 ? 6.251 4.813 -12.261 1.00 98.06 508 ILE A N 1
ATOM 3993 C CA . ILE A 1 508 ? 5.583 4.293 -13.466 1.00 98.06 508 ILE A CA 1
ATOM 3994 C C . ILE A 1 508 ? 5.890 2.810 -13.692 1.00 98.06 508 ILE A C 1
ATOM 3996 O O . ILE A 1 508 ? 4.999 2.058 -14.087 1.00 98.06 508 ILE A O 1
ATOM 4000 N N . ALA A 1 509 ? 7.117 2.376 -13.390 1.00 98.56 509 ALA A N 1
ATOM 4001 C CA . ALA A 1 509 ? 7.514 0.978 -13.476 1.00 98.56 509 ALA A CA 1
ATOM 4002 C C . ALA A 1 509 ? 6.785 0.136 -12.418 1.00 98.56 509 ALA A C 1
ATOM 4004 O O . ALA A 1 509 ? 6.193 -0.889 -12.755 1.00 98.56 509 ALA A O 1
ATOM 4005 N N . ALA A 1 510 ? 6.751 0.600 -11.165 1.00 98.38 510 ALA A N 1
ATOM 4006 C CA . ALA A 1 510 ? 6.055 -0.064 -10.068 1.00 98.38 510 ALA A CA 1
ATOM 4007 C C . ALA A 1 510 ? 4.570 -0.241 -10.390 1.00 98.38 510 ALA A C 1
ATOM 4009 O O . ALA A 1 510 ? 4.062 -1.350 -10.295 1.00 98.38 510 ALA A O 1
ATOM 4010 N N . ASN A 1 511 ? 3.888 0.815 -10.841 1.00 97.88 511 ASN A N 1
ATOM 4011 C CA . ASN A 1 511 ? 2.471 0.743 -11.197 1.00 97.88 511 ASN A CA 1
ATOM 4012 C C . ASN A 1 511 ? 2.208 -0.278 -12.310 1.00 97.88 511 ASN A C 1
ATOM 4014 O O . ASN A 1 511 ? 1.285 -1.081 -12.190 1.00 97.88 511 ASN A O 1
ATOM 4018 N N . LEU A 1 512 ? 3.042 -0.296 -13.355 1.00 98.38 512 LEU A N 1
ATOM 4019 C CA . LEU A 1 512 ? 2.907 -1.256 -14.449 1.00 98.38 512 LEU A CA 1
ATOM 4020 C C . LEU A 1 512 ? 3.128 -2.706 -13.977 1.00 98.38 512 LEU A C 1
ATOM 4022 O O . LEU A 1 512 ? 2.340 -3.588 -14.316 1.00 98.38 512 LEU A O 1
ATOM 4026 N N . GLY A 1 513 ? 4.159 -2.947 -13.161 1.00 98.31 513 GLY A N 1
ATOM 4027 C CA . GLY A 1 513 ? 4.433 -4.265 -12.582 1.00 98.31 513 GLY A CA 1
ATOM 4028 C C . GLY A 1 513 ? 3.349 -4.730 -11.604 1.00 98.31 513 GLY A C 1
ATOM 4029 O O . GLY A 1 513 ? 2.922 -5.880 -11.654 1.00 98.31 513 GLY A O 1
ATOM 4030 N N . LEU A 1 514 ? 2.848 -3.837 -10.748 1.00 98.25 514 LEU A N 1
ATOM 4031 C CA . LEU A 1 514 ? 1.781 -4.134 -9.789 1.00 98.25 514 LEU A CA 1
ATOM 4032 C C . LEU A 1 514 ? 0.453 -4.431 -10.486 1.00 98.25 514 LEU A C 1
ATOM 4034 O O . LEU A 1 514 ? -0.259 -5.342 -10.072 1.00 98.25 514 LEU A O 1
ATOM 4038 N N . ASP A 1 515 ? 0.117 -3.701 -11.549 1.00 97.62 515 ASP A N 1
ATOM 4039 C CA . ASP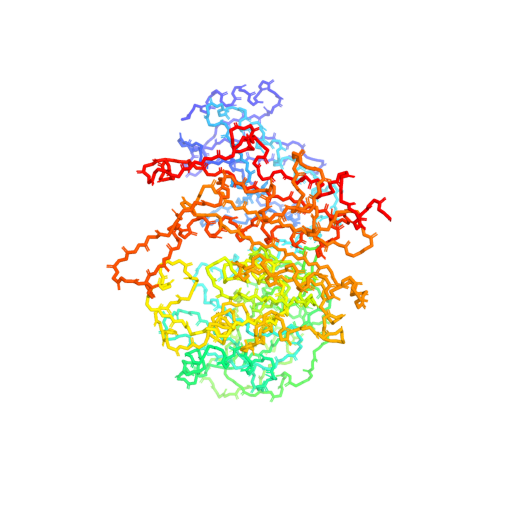 A 1 515 ? -1.077 -3.987 -12.345 1.00 97.62 515 ASP A CA 1
ATOM 4040 C C . ASP A 1 515 ? -1.004 -5.372 -12.999 1.00 97.62 515 ASP A C 1
ATOM 4042 O O . ASP A 1 515 ? -2.008 -6.086 -13.014 1.00 97.62 515 ASP A O 1
ATOM 4046 N N . TYR A 1 516 ? 0.175 -5.787 -13.473 1.00 98.19 516 TYR A N 1
ATOM 4047 C CA . TYR A 1 516 ? 0.393 -7.154 -13.946 1.00 98.19 516 TYR A CA 1
ATOM 4048 C C . TYR A 1 516 ? 0.220 -8.188 -12.823 1.00 98.19 516 TYR A C 1
ATOM 4050 O O . TYR A 1 516 ? -0.557 -9.129 -12.968 1.00 98.19 516 TYR A O 1
ATOM 4058 N N . LEU A 1 517 ? 0.871 -7.993 -11.669 1.00 98.19 517 LEU A N 1
ATOM 4059 C CA . LEU A 1 517 ? 0.796 -8.931 -10.538 1.00 98.19 517 LEU A CA 1
ATOM 4060 C C . LEU A 1 517 ? -0.624 -9.085 -9.971 1.00 98.19 517 LEU A C 1
ATOM 4062 O O . LEU A 1 517 ? -0.962 -10.146 -9.448 1.00 98.19 517 LEU A O 1
ATOM 4066 N N . ARG A 1 518 ? -1.451 -8.042 -10.101 1.00 96.88 518 ARG A N 1
ATOM 4067 C CA . ARG A 1 518 ? -2.878 -8.031 -9.741 1.00 96.88 518 ARG A CA 1
ATOM 4068 C C . ARG A 1 518 ? -3.797 -8.586 -10.837 1.00 96.88 518 ARG A C 1
ATOM 4070 O O . ARG A 1 518 ? -5.006 -8.621 -10.640 1.00 96.88 518 ARG A O 1
ATOM 4077 N N . GLY A 1 519 ? -3.262 -8.966 -11.999 1.00 96.50 519 GLY A N 1
ATOM 4078 C CA . GLY A 1 519 ? -4.038 -9.481 -13.131 1.00 96.50 519 GLY A CA 1
ATOM 4079 C C . GLY A 1 519 ? -4.844 -8.424 -13.894 1.00 96.50 519 GLY A C 1
ATOM 4080 O O . GLY A 1 519 ? -5.727 -8.774 -14.671 1.00 96.50 519 GLY A O 1
ATOM 4081 N N . ARG A 1 520 ? -4.559 -7.129 -13.704 1.00 96.19 520 ARG A N 1
ATOM 4082 C CA . ARG A 1 520 ? -5.218 -6.022 -14.429 1.00 96.19 520 ARG A CA 1
ATOM 4083 C C . ARG A 1 520 ? -4.657 -5.827 -15.838 1.00 96.19 520 ARG A C 1
ATOM 4085 O O . ARG A 1 520 ? -5.270 -5.147 -16.656 1.00 96.19 520 ARG A O 1
ATOM 4092 N N . VAL A 1 521 ? -3.472 -6.377 -16.098 1.00 94.81 521 VAL A N 1
ATOM 4093 C CA . VAL A 1 521 ? -2.754 -6.293 -17.370 1.00 94.81 521 VAL A CA 1
ATOM 4094 C C . VAL A 1 521 ? -2.311 -7.690 -17.786 1.00 94.81 521 VAL A C 1
ATOM 4096 O O . VAL A 1 521 ? -1.716 -8.415 -16.995 1.00 94.81 521 VAL A O 1
ATOM 4099 N N . SER A 1 522 ? -2.579 -8.042 -19.042 1.00 95.25 522 SER A N 1
ATOM 4100 C CA . SER A 1 522 ? -2.257 -9.349 -19.630 1.00 95.25 522 SER A CA 1
ATOM 4101 C C . SER A 1 522 ? -1.571 -9.259 -20.999 1.00 95.25 522 SER A C 1
ATOM 4103 O O . SER A 1 522 ? -1.307 -10.289 -21.614 1.00 95.25 522 SER A O 1
ATOM 4105 N N . GLU A 1 523 ? -1.264 -8.047 -21.466 1.00 97.12 523 GLU A N 1
ATOM 4106 C CA . GLU A 1 523 ? -0.545 -7.765 -22.714 1.00 97.12 523 GLU A CA 1
ATOM 4107 C C . GLU A 1 523 ? 0.754 -7.004 -22.412 1.00 97.12 523 GLU A C 1
ATOM 4109 O O . GLU A 1 523 ? 0.891 -6.400 -21.344 1.00 97.12 523 GLU A O 1
ATOM 4114 N N . SER A 1 524 ? 1.705 -7.010 -23.347 1.00 98.00 524 SER A N 1
ATOM 4115 C CA . SER A 1 524 ? 2.954 -6.258 -23.195 1.00 98.00 524 SER A CA 1
ATOM 4116 C C . SER A 1 524 ? 2.735 -4.763 -23.449 1.00 98.00 524 SER A C 1
ATOM 4118 O O . SER A 1 524 ? 2.264 -4.347 -24.516 1.00 98.00 524 SER A O 1
ATOM 4120 N N . PHE A 1 525 ? 3.128 -3.928 -22.487 1.00 98.06 525 PHE A N 1
ATOM 4121 C CA . PHE A 1 525 ? 2.912 -2.479 -22.517 1.00 98.06 525 PHE A CA 1
ATOM 4122 C C . PHE A 1 525 ? 4.207 -1.698 -22.315 1.00 98.06 525 PHE A C 1
ATOM 4124 O O . PHE A 1 525 ? 5.157 -2.158 -21.688 1.00 98.06 525 PHE A O 1
ATOM 4131 N N . LYS A 1 526 ? 4.205 -0.461 -22.804 1.00 97.44 526 LYS A N 1
ATOM 4132 C CA . LYS A 1 526 ? 5.176 0.582 -22.488 1.00 97.44 526 LYS A CA 1
ATOM 4133 C C . LYS A 1 526 ? 4.473 1.785 -21.877 1.00 97.44 526 LYS A C 1
ATOM 4135 O O . LYS A 1 526 ? 3.360 2.134 -22.272 1.00 97.44 526 LYS A O 1
ATOM 4140 N N . VAL A 1 527 ? 5.155 2.435 -20.945 1.00 98.00 527 VAL A N 1
ATOM 4141 C CA . VAL A 1 527 ? 4.752 3.703 -20.333 1.00 98.00 527 VAL A CA 1
ATOM 4142 C C . VAL A 1 527 ? 5.952 4.638 -20.371 1.00 98.00 527 VAL A C 1
ATOM 4144 O O . VAL A 1 527 ? 7.102 4.214 -20.249 1.00 98.00 527 VAL A O 1
ATOM 4147 N N . SER A 1 528 ? 5.712 5.924 -20.593 1.00 98.19 528 SER A N 1
ATOM 4148 C CA . SER A 1 528 ? 6.757 6.944 -20.537 1.00 98.19 528 SER A CA 1
ATOM 4149 C C . SER A 1 528 ? 6.223 8.195 -19.861 1.00 98.19 528 SER A C 1
ATOM 4151 O O . SER A 1 528 ? 5.045 8.532 -20.001 1.00 98.19 528 SER A O 1
ATOM 4153 N N . TRP A 1 529 ? 7.100 8.897 -19.159 1.00 97.69 529 TRP A N 1
ATOM 4154 C CA . TRP A 1 529 ? 6.848 10.257 -18.709 1.00 97.69 529 TRP A CA 1
ATOM 4155 C C . TRP A 1 529 ? 7.882 11.187 -19.338 1.00 97.69 529 TRP A C 1
ATOM 4157 O O . TRP A 1 529 ? 9.051 10.827 -19.458 1.00 97.69 529 TRP A O 1
ATOM 4167 N N . LYS A 1 530 ? 7.425 12.359 -19.769 1.00 96.69 530 LYS A N 1
ATOM 4168 C CA . LYS A 1 530 ? 8.188 13.408 -20.436 1.00 96.69 530 LYS A CA 1
ATOM 4169 C C . LYS A 1 530 ? 8.336 14.591 -19.487 1.00 96.69 530 LYS A C 1
ATOM 4171 O O . LYS A 1 530 ? 7.339 15.197 -19.095 1.00 96.69 530 LYS A O 1
ATOM 4176 N N . GLY A 1 531 ? 9.576 14.881 -19.124 1.00 94.75 531 GLY A N 1
ATOM 4177 C CA . GLY A 1 531 ? 9.990 16.053 -18.366 1.00 94.75 531 GLY A CA 1
ATOM 4178 C C . GLY A 1 531 ? 10.261 17.265 -19.255 1.00 94.75 531 GLY A C 1
ATOM 4179 O O . GLY A 1 531 ? 9.977 17.265 -20.452 1.00 94.75 531 GLY A O 1
ATOM 4180 N N . SER A 1 532 ? 10.810 18.309 -18.639 1.00 93.62 532 SER A N 1
ATOM 4181 C CA . SER A 1 532 ? 11.291 19.504 -19.336 1.00 93.62 532 SER A CA 1
ATOM 4182 C C . SER A 1 532 ? 12.647 19.235 -19.995 1.00 93.62 532 SER A C 1
ATOM 4184 O O . SER A 1 532 ? 13.509 18.599 -19.394 1.00 93.62 532 SER A O 1
ATOM 4186 N N . ASP A 1 533 ? 12.872 19.770 -21.194 1.00 94.06 533 ASP A N 1
ATOM 4187 C CA . ASP A 1 533 ? 14.163 19.740 -21.894 1.00 94.06 533 ASP A CA 1
ATOM 4188 C C . ASP A 1 533 ? 15.051 20.941 -21.565 1.00 94.06 533 ASP A C 1
ATOM 4190 O O . ASP A 1 533 ? 16.100 21.111 -22.183 1.00 94.06 533 ASP A O 1
ATOM 4194 N N . HIS A 1 534 ? 14.657 21.773 -20.598 1.00 93.56 534 HIS A N 1
ATOM 4195 C CA . HIS A 1 534 ? 15.391 22.977 -20.218 1.00 93.56 534 HIS A CA 1
ATOM 4196 C C . HIS A 1 534 ? 16.882 22.702 -19.955 1.00 93.56 534 HIS A C 1
ATOM 4198 O O . HIS A 1 534 ? 17.740 23.300 -20.605 1.00 93.56 534 HIS A O 1
ATOM 4204 N N . ASP A 1 535 ? 17.191 21.749 -19.073 1.00 90.06 535 ASP A N 1
ATOM 4205 C CA . ASP A 1 535 ? 18.569 21.402 -18.698 1.00 90.06 535 ASP A CA 1
ATOM 4206 C C . ASP A 1 535 ? 19.332 20.734 -19.851 1.00 90.06 535 ASP A C 1
ATOM 4208 O O . ASP A 1 535 ? 20.519 20.999 -20.058 1.00 90.06 535 ASP A O 1
ATOM 4212 N N . ALA A 1 536 ? 18.639 19.907 -20.641 1.00 91.56 536 ALA A N 1
ATOM 4213 C CA . ALA A 1 536 ? 19.203 19.255 -21.819 1.00 91.56 536 ALA A CA 1
ATOM 4214 C C . ALA A 1 536 ? 19.632 20.294 -22.869 1.00 91.56 536 ALA A C 1
ATOM 4216 O O . ALA A 1 536 ? 20.775 20.281 -23.332 1.00 91.56 536 ALA A O 1
ATOM 4217 N N . ARG A 1 537 ? 18.755 21.259 -23.182 1.00 91.38 537 ARG A N 1
ATOM 4218 C CA . ARG A 1 537 ? 19.040 22.345 -24.131 1.00 91.38 537 ARG A CA 1
ATOM 4219 C C . ARG A 1 537 ? 20.145 23.269 -23.641 1.00 91.38 537 ARG A C 1
ATOM 4221 O O . ARG A 1 537 ? 21.005 23.636 -24.437 1.00 91.38 537 ARG A O 1
ATOM 4228 N N . GLN A 1 538 ? 20.169 23.614 -22.351 1.00 91.00 538 GLN A N 1
ATOM 4229 C CA . GLN A 1 538 ? 21.250 24.428 -21.775 1.00 91.00 538 GLN A CA 1
ATOM 4230 C C . GLN A 1 538 ? 22.633 23.787 -21.955 1.00 91.00 538 GLN A C 1
ATOM 4232 O O . GLN A 1 538 ? 23.638 24.490 -22.040 1.00 91.00 538 GLN A O 1
ATOM 4237 N N . ARG A 1 539 ? 22.689 22.455 -22.021 1.00 87.00 539 ARG A N 1
ATOM 4238 C CA . ARG A 1 539 ? 23.917 21.672 -22.205 1.00 87.00 539 ARG A CA 1
ATOM 4239 C C . ARG A 1 539 ? 24.182 21.292 -23.664 1.00 87.00 539 ARG A C 1
ATOM 4241 O O . ARG A 1 539 ? 25.148 20.586 -23.931 1.00 87.00 539 ARG A O 1
ATOM 4248 N N . GLY A 1 540 ? 23.363 21.773 -24.602 1.00 91.56 540 GLY A N 1
ATOM 4249 C CA . GLY A 1 540 ? 23.515 21.525 -26.036 1.00 91.56 540 GLY A CA 1
ATOM 4250 C C . GLY A 1 540 ? 23.049 20.142 -26.502 1.00 91.56 540 GLY A C 1
ATOM 4251 O O . GLY A 1 540 ? 23.331 19.769 -27.642 1.00 91.56 540 GLY A O 1
ATOM 4252 N N . ALA A 1 541 ? 22.339 19.386 -25.659 1.00 93.56 541 ALA A N 1
ATOM 4253 C CA . ALA A 1 541 ? 21.771 18.102 -26.050 1.00 93.56 541 ALA A CA 1
ATOM 4254 C C . ALA A 1 541 ? 20.562 18.304 -26.978 1.00 93.56 541 ALA A C 1
ATOM 4256 O O . ALA A 1 541 ? 19.746 19.208 -26.777 1.00 93.56 541 ALA A O 1
ATOM 4257 N N . ARG A 1 542 ? 20.443 17.452 -28.001 1.00 95.44 542 ARG A N 1
ATOM 4258 C CA . ARG A 1 542 ? 19.328 17.481 -28.960 1.00 95.44 542 ARG A CA 1
ATOM 4259 C C . ARG A 1 542 ? 18.295 16.414 -28.624 1.00 95.44 542 ARG A C 1
ATOM 4261 O O . ARG A 1 542 ? 18.644 15.316 -28.184 1.00 95.44 542 ARG A O 1
ATOM 4268 N N . THR A 1 543 ? 17.034 16.738 -28.876 1.00 96.12 543 THR A N 1
ATOM 4269 C CA . THR A 1 543 ? 15.880 15.874 -28.619 1.00 96.12 543 THR A CA 1
ATOM 4270 C C . THR A 1 543 ? 15.387 15.195 -29.891 1.00 96.12 543 THR A C 1
ATOM 4272 O O . THR A 1 543 ? 15.489 15.755 -30.976 1.00 96.12 543 THR A O 1
ATOM 4275 N N . THR A 1 544 ? 14.799 14.009 -29.765 1.00 95.12 544 THR A N 1
ATOM 4276 C CA . THR A 1 544 ? 14.188 13.284 -30.883 1.00 95.12 544 THR A CA 1
ATOM 4277 C C . THR A 1 544 ? 12.868 13.924 -31.323 1.00 95.12 544 THR A C 1
ATOM 4279 O O . THR A 1 544 ? 12.171 14.560 -30.531 1.00 95.12 544 THR A O 1
ATOM 4282 N N . HIS A 1 545 ? 12.430 13.642 -32.556 1.00 93.50 545 HIS A N 1
ATOM 4283 C CA . HIS A 1 545 ? 11.079 14.008 -33.018 1.00 93.50 545 HIS A CA 1
ATOM 4284 C C . HIS A 1 545 ? 9.973 13.421 -32.116 1.00 93.50 545 HIS A C 1
ATOM 4286 O O . HIS A 1 545 ? 8.900 14.008 -31.952 1.00 93.50 545 HIS A O 1
ATOM 4292 N N . ARG A 1 546 ? 10.235 12.271 -31.471 1.00 94.31 546 ARG A N 1
ATOM 4293 C CA . ARG A 1 546 ? 9.315 11.695 -30.485 1.00 94.31 546 ARG A CA 1
ATOM 4294 C C . ARG A 1 546 ? 9.112 12.640 -29.303 1.00 94.31 546 ARG A C 1
ATOM 4296 O O . ARG A 1 546 ? 7.966 12.832 -28.926 1.00 94.31 546 ARG A O 1
ATOM 4303 N N . TYR A 1 547 ? 10.159 13.246 -28.742 1.00 96.19 547 TYR A N 1
ATOM 4304 C CA . TYR A 1 547 ? 10.020 14.188 -27.620 1.00 96.19 547 TYR A CA 1
ATOM 4305 C C . TYR A 1 547 ? 9.087 15.364 -27.956 1.00 96.19 547 TYR A C 1
ATOM 4307 O O . TYR A 1 547 ? 8.185 15.700 -27.177 1.00 96.19 547 TYR A O 1
ATOM 4315 N N . GLU A 1 548 ? 9.253 15.937 -29.149 1.00 94.31 548 GLU A N 1
ATOM 4316 C CA . GLU A 1 548 ? 8.460 17.073 -29.625 1.00 94.31 548 GLU A CA 1
ATOM 4317 C C . GLU A 1 548 ? 6.973 16.724 -29.771 1.00 94.31 548 GLU A C 1
ATOM 4319 O O . GLU A 1 548 ? 6.110 17.513 -29.388 1.00 94.31 548 GLU A O 1
ATOM 4324 N N . LYS A 1 549 ? 6.666 15.522 -30.276 1.00 95.06 549 LYS A N 1
ATOM 4325 C CA . LYS A 1 549 ? 5.292 15.057 -30.542 1.00 95.06 549 LYS A CA 1
ATOM 4326 C C . LYS A 1 549 ? 4.661 14.243 -29.408 1.00 95.06 549 LYS A C 1
ATOM 4328 O O . LYS A 1 549 ? 3.508 13.827 -29.519 1.00 95.06 549 LYS A O 1
ATOM 4333 N N . PHE A 1 550 ? 5.392 13.948 -28.334 1.00 95.56 550 PHE A N 1
ATOM 4334 C CA . PHE A 1 550 ? 4.886 13.087 -27.267 1.00 95.56 550 PHE A CA 1
ATOM 4335 C C . PHE A 1 550 ? 3.983 13.866 -26.304 1.00 95.56 550 PHE A C 1
ATOM 4337 O O . PHE A 1 550 ? 4.447 14.747 -25.578 1.00 95.56 550 PHE A O 1
ATOM 4344 N N . HIS A 1 551 ? 2.700 13.500 -26.265 1.00 93.38 551 HIS A N 1
ATOM 4345 C CA . HIS A 1 551 ? 1.694 14.078 -25.358 1.00 93.38 551 HIS A CA 1
ATOM 4346 C C . HIS A 1 551 ? 1.037 13.038 -24.435 1.00 93.38 551 HIS A C 1
ATOM 4348 O O . HIS A 1 551 ? 0.277 13.402 -23.546 1.00 93.38 551 HIS A O 1
ATOM 4354 N N . LYS A 1 552 ? 1.373 11.754 -24.607 1.00 92.94 552 LYS A N 1
ATOM 4355 C CA . LYS A 1 552 ? 0.760 10.602 -23.925 1.00 92.94 552 LYS A CA 1
ATOM 4356 C C . LYS A 1 552 ? 1.425 10.282 -22.584 1.00 92.94 552 LYS A C 1
ATOM 4358 O O . LYS A 1 552 ? 1.843 9.154 -22.325 1.00 92.94 552 LYS A O 1
ATOM 4363 N N . ASN A 1 553 ? 1.623 11.309 -21.764 1.00 93.12 553 ASN A N 1
ATOM 4364 C CA . ASN A 1 553 ? 2.298 11.173 -20.476 1.00 93.12 553 ASN A CA 1
ATOM 4365 C C . ASN A 1 553 ? 1.570 10.181 -19.570 1.00 93.12 553 ASN A C 1
ATOM 4367 O O . ASN A 1 553 ? 0.382 10.342 -19.319 1.00 93.12 553 ASN A O 1
ATOM 4371 N N . LEU A 1 554 ? 2.307 9.194 -19.048 1.00 93.94 554 LEU A N 1
ATOM 4372 C CA . LEU A 1 554 ? 1.796 8.165 -18.131 1.00 93.94 554 LEU A CA 1
ATOM 4373 C C . LEU A 1 554 ? 0.726 7.237 -18.740 1.00 93.94 554 LEU A C 1
ATOM 4375 O O . LEU A 1 554 ? 0.202 6.369 -18.041 1.00 93.94 554 LEU A O 1
ATOM 4379 N N . GLU A 1 555 ? 0.429 7.361 -20.036 1.00 95.56 555 GLU A N 1
ATOM 4380 C CA . GLU A 1 555 ? -0.497 6.463 -20.720 1.00 95.56 555 GLU A CA 1
ATOM 4381 C C . GLU A 1 555 ? 0.160 5.102 -20.984 1.00 95.56 555 GLU A C 1
ATOM 4383 O O . GLU A 1 555 ? 1.311 5.005 -21.422 1.00 95.56 555 GLU A O 1
ATOM 4388 N N . ARG A 1 556 ? -0.608 4.030 -20.765 1.00 95.06 556 ARG A N 1
ATOM 4389 C CA . ARG A 1 556 ? -0.224 2.669 -21.154 1.00 95.06 556 ARG A CA 1
ATOM 4390 C C . ARG A 1 556 ? -0.441 2.492 -22.649 1.00 95.06 556 ARG A C 1
ATOM 4392 O O . ARG A 1 556 ? -1.564 2.581 -23.136 1.00 95.06 556 ARG A O 1
ATOM 4399 N N . MET A 1 557 ? 0.635 2.210 -23.371 1.00 96.38 557 MET A N 1
ATOM 4400 C CA . MET A 1 557 ? 0.610 1.967 -24.812 1.00 96.38 557 MET A CA 1
ATOM 4401 C C . MET A 1 557 ? 1.103 0.558 -25.110 1.00 96.38 557 MET A C 1
ATOM 4403 O O . MET A 1 557 ? 2.036 0.094 -24.458 1.00 96.38 557 MET A O 1
ATOM 4407 N N . LEU A 1 558 ? 0.516 -0.122 -26.096 1.00 96.75 558 LEU A N 1
ATOM 4408 C CA . LEU A 1 558 ? 1.019 -1.430 -26.521 1.00 96.75 558 LEU A CA 1
ATOM 4409 C C . LEU A 1 558 ? 2.503 -1.325 -26.895 1.00 96.75 558 LEU A C 1
ATOM 4411 O O . LEU A 1 558 ? 2.931 -0.375 -27.562 1.00 96.75 558 LEU A O 1
ATOM 4415 N N . LEU A 1 559 ? 3.294 -2.291 -26.432 1.00 96.12 559 LEU A N 1
ATOM 4416 C CA . LEU A 1 559 ? 4.733 -2.318 -26.687 1.00 96.12 559 LEU A CA 1
ATOM 4417 C C . LEU A 1 559 ? 5.049 -2.643 -28.153 1.00 96.12 559 LEU A C 1
ATOM 4419 O O . LEU A 1 559 ? 6.047 -2.144 -28.675 1.00 96.12 559 LEU A O 1
ATOM 4423 N N . LEU A 1 560 ? 4.189 -3.444 -28.792 1.00 96.62 560 LEU A N 1
ATOM 4424 C CA . LEU A 1 560 ? 4.355 -3.978 -30.141 1.00 96.62 560 LEU A CA 1
ATOM 4425 C C . LEU A 1 560 ? 4.796 -2.915 -31.157 1.00 96.62 560 LEU A C 1
ATOM 4427 O O . LEU A 1 560 ? 4.208 -1.839 -31.266 1.00 96.62 560 LEU A O 1
ATOM 4431 N N . ASN A 1 561 ? 5.814 -3.274 -31.932 1.00 94.81 561 ASN A N 1
ATOM 4432 C CA . ASN A 1 561 ? 6.222 -2.584 -33.144 1.00 94.81 561 ASN A CA 1
ATOM 4433 C C . ASN A 1 561 ? 6.004 -3.529 -34.338 1.00 94.81 561 ASN A C 1
ATOM 4435 O O . ASN A 1 561 ? 6.351 -4.710 -34.264 1.00 94.81 561 ASN A O 1
ATOM 4439 N N . GLU A 1 562 ? 5.416 -3.022 -35.419 1.00 93.25 562 GLU A N 1
ATOM 4440 C CA . GLU A 1 562 ? 5.052 -3.807 -36.608 1.00 93.25 562 GLU A CA 1
ATOM 4441 C C . GLU A 1 562 ? 6.259 -4.369 -37.375 1.00 93.25 562 GLU A C 1
ATOM 4443 O O . GLU A 1 562 ? 6.142 -5.406 -38.019 1.00 93.25 562 GLU A O 1
ATOM 4448 N N . HIS A 1 563 ? 7.436 -3.752 -37.243 1.00 93.62 563 HIS A N 1
ATOM 4449 C CA . HIS A 1 563 ? 8.672 -4.208 -37.888 1.00 93.62 563 HIS A CA 1
ATOM 4450 C C . HIS A 1 563 ? 9.538 -5.094 -36.981 1.00 93.62 563 HIS A C 1
ATOM 4452 O O . HIS A 1 563 ? 10.675 -5.417 -37.318 1.00 93.62 563 HIS A O 1
ATOM 4458 N N . CYS A 1 564 ? 9.037 -5.491 -35.807 1.00 93.62 564 CYS A N 1
ATOM 4459 C CA . CYS A 1 564 ? 9.760 -6.423 -34.951 1.00 93.62 564 CYS A CA 1
ATOM 4460 C C . CYS A 1 564 ? 9.687 -7.845 -35.519 1.00 93.62 564 CYS A C 1
ATOM 4462 O O . CYS A 1 564 ? 8.616 -8.452 -35.552 1.00 93.62 564 CYS A O 1
ATOM 4464 N N . ASP A 1 565 ? 10.842 -8.378 -35.901 1.00 90.06 565 ASP A N 1
ATOM 4465 C CA . ASP A 1 565 ? 11.030 -9.734 -36.418 1.00 90.06 565 ASP A CA 1
ATOM 4466 C C . ASP A 1 565 ? 10.663 -10.822 -35.398 1.00 90.06 565 ASP A C 1
ATOM 4468 O O . ASP A 1 565 ? 10.084 -11.832 -35.769 1.00 90.06 565 ASP A O 1
ATOM 4472 N N . LEU A 1 566 ? 10.912 -10.603 -34.103 1.00 91.00 566 LEU A N 1
ATOM 4473 C CA . LEU A 1 566 ? 10.550 -11.568 -33.054 1.00 91.00 566 LEU A CA 1
ATOM 4474 C C . LEU A 1 566 ? 9.041 -11.649 -32.769 1.00 91.00 566 LEU A C 1
ATOM 4476 O O . LEU A 1 566 ? 8.561 -12.677 -32.303 1.00 91.00 566 LEU A O 1
ATOM 4480 N N . CYS A 1 567 ? 8.291 -10.563 -32.974 1.00 92.44 567 CYS A N 1
ATOM 4481 C CA . CYS A 1 567 ? 6.858 -10.502 -32.642 1.00 92.44 567 CYS A CA 1
ATOM 4482 C C . CYS A 1 567 ? 5.930 -10.718 -33.845 1.00 92.44 567 CYS A C 1
ATOM 4484 O O . CYS A 1 567 ? 4.735 -10.962 -33.646 1.00 92.44 567 CYS A O 1
ATOM 4486 N N . ASN A 1 568 ? 6.454 -10.569 -35.064 1.00 87.75 568 ASN A N 1
ATOM 4487 C CA . ASN A 1 568 ? 5.691 -10.689 -36.308 1.00 87.75 568 ASN A CA 1
ATOM 4488 C C . ASN A 1 568 ? 6.236 -11.764 -37.263 1.00 87.75 568 ASN A C 1
ATOM 4490 O O . ASN A 1 568 ? 5.618 -11.979 -38.305 1.00 87.75 568 ASN A O 1
ATOM 4494 N N . GLY A 1 569 ? 7.370 -12.391 -36.932 1.00 68.06 569 GLY A N 1
ATOM 4495 C CA . GLY A 1 569 ? 8.000 -13.462 -37.708 1.00 68.06 569 GLY A CA 1
ATOM 4496 C C . GLY A 1 569 ? 7.672 -14.870 -37.239 1.00 68.06 569 GLY A C 1
ATOM 4497 O O . GLY A 1 569 ? 6.982 -15.025 -36.202 1.00 68.06 569 GLY A O 1
#

Foldseek 3Di:
DDVVVLCVLCVVVPWDWDWDDDPNFIWIWTWDQAPQGIWIWIFGDDPFDPFQGKTKTAQDCSLPDFFQWADDPDPDGRITTGDLDDRVVDDQDRVDVSVSNVVNVVSRNVRSNVCRVDVVVRQQRLLVCQQVQLDVQLPDPHAAEEEADQLDKFKWFWFQQPVDSHIYTDGPDPDPLVCLLCVLPVVVVVRRVVTDTPWMEIEAEAPDDGGHDRHNVCVLVNVLVSPVRGDDDPVQQVDWAQKYKYWYWYAGPVGIDIWIKIKGAPPDGTHGQFPSNDSVSSVRIDIHIHHYNYPYCRPPLVVQQADCLLQPAAEEEADLALQSLLLVLLLVSNRNAHYEYEAQDADAPVRQQRHPAHPVRHRHTSLVRSQSVSCSVRVRHDRHYDNDHLVSPLDQVVQLVGQEYEYENQDLVSVVVSQVSCVVVVRQHKYKYKDAAFPLQKIKIKIAGRPAAAHPQLQQQDPVVLHGHPDGPPFFFDPDDPQWDDDDDDVRTDRDDGNVSSNVRSVLSSVVVVCVVVVVDDHIWMAMAGDDCVVVVVVVTDTDPCNVPDPQHSPIDHNHDPSDPVRPD

Mean predicted aligned error: 8.85 Å

Radius of gyration: 31.06 Å; Cα contacts (8 Å, |Δi|>4): 1105; chains: 1; bounding box: 81×57×90 Å

Organism: NCBI:txid2126342

Solvent-accessible surface area (backbone atoms only — not comparable to full-atom values): 31105 Å² total; per-residue (Å²): 102,66,64,69,59,31,43,54,47,41,43,74,77,68,44,54,55,50,78,47,75,56,96,91,36,59,26,41,39,35,57,42,85,48,102,91,48,81,47,52,40,37,25,74,69,61,72,68,76,92,46,67,62,63,40,26,34,68,70,52,81,91,71,57,93,51,49,58,54,38,75,57,95,64,91,86,68,64,46,21,37,51,62,79,69,61,55,89,79,52,91,66,58,70,93,43,55,48,59,40,47,50,55,32,54,49,46,50,50,59,50,52,53,49,41,70,76,32,59,70,57,24,55,49,42,30,46,59,43,25,66,60,47,48,47,60,63,31,41,95,86,52,55,38,32,40,32,60,47,92,63,56,76,43,56,23,38,27,27,46,48,93,89,50,80,36,34,40,34,39,55,65,61,84,46,75,72,54,50,56,50,38,59,56,36,53,66,55,44,61,47,54,75,69,36,63,74,67,39,45,29,36,35,41,55,45,86,54,84,75,68,56,65,92,49,68,85,44,47,60,65,52,48,30,52,47,48,74,63,37,91,72,71,75,67,62,44,69,45,70,37,50,30,38,33,45,35,38,32,36,81,43,95,84,46,75,48,56,36,30,36,40,39,36,47,64,101,67,77,70,39,53,46,56,87,49,81,47,75,74,56,44,68,72,47,48,78,41,61,30,48,42,49,63,64,30,70,84,58,50,33,54,78,68,65,11,38,72,85,32,39,82,40,31,35,38,37,32,23,46,46,38,37,26,34,37,23,51,52,52,39,44,55,41,22,38,15,32,37,38,30,20,18,66,48,63,31,49,82,93,43,44,82,43,32,81,58,60,80,91,40,56,77,34,42,30,12,52,44,48,30,53,53,48,38,60,73,36,77,78,41,46,55,49,53,38,62,48,52,74,76,74,60,78,42,68,81,64,52,65,70,29,71,33,36,35,42,28,67,78,45,71,70,60,53,51,56,45,48,54,48,38,61,75,70,62,51,71,43,25,39,37,39,38,46,71,44,57,48,30,32,28,23,33,22,34,39,26,36,61,96,44,58,13,47,74,63,28,40,22,39,30,85,86,76,55,37,85,39,93,54,56,66,77,47,42,58,48,79,97,63,92,64,63,47,72,83,76,53,91,91,45,59,40,66,49,61,54,42,66,42,29,45,52,27,14,47,56,32,33,52,55,54,50,34,38,77,70,66,77,44,90,68,12,30,30,35,39,43,75,49,62,56,64,62,32,49,77,71,69,52,57,67,27,74,58,48,78,71,62,79,63,61,70,41,83,37,73,30,54,40,90,63,26,62,87,66,70,102

Sequence (569 aa):
MNYDDIVSHLRSVGYRTELSDLEGKRVLKVEVEIGQGRMELIHFCTNELIGIPAFFVEDDERFGELAHVFPPSISGGNLCSICVGDSESVSVNYDAPPLAFEDSVKRHIDLIERLLEDPDWNKKELLREFSVNWSRICGGNGKDLICHAAGAFEEMDIHRSEYDSHFSAFPSKVTTHVTEFLGLVGSLKKQVEKQVKQGTGFVLPLQDLQSCPAKKEEVVDWLIELLGRNDFPDRITRVKGKRFWLICNAEIPSGKVWFGLRLQYGRGPKRRLPELKSAQDLDGWRVEPIRVHAFDKEQVMPRSGADIALSNKSILLVGCGSVGGELADKLCSAGVGNLTLCDPDLFFPDNIYRHVLSMRFIGVGKASALATHLRAKYPWLQATPHTDRLLDRRDKVLLERFDLIVIAVGSPTHERKFHDFLIQEKIRTPVLYAWLEGYGIGGHAILDIPGKKGCLQCAYIDHTECSRGLASNLNFLEANQDLTVNHAGCGTLYLPYGFTAAAQTALIAANLGLDYLRGRVSESFKVSWKGSDHDARQRGARTTHRYEKFHKNLERMLLLNEHCDLCNG

Secondary structure (DSSP, 8-state):
--HHHHHHHHHHTT-EEEEEEETTEEEEEEEEEETTEEEEEEEEPPSS-SSSPP-EEE--GGG---TTEE--SSTT-SEEEE--S-TTSS---TT-HHHHHHHHHHHHHHHHHHHHH-HHHHHHHHHHTHHHHHHHHH-TT---EEE---SSSEEEEEEE-SSSS-EEEEESS--HHHHHHHHHTHHHHHHHTTSPEEEEEEEEEES--PPPPSSSTTHHHHHHHHHHTS---THHHH-EESEEEEEEEEEETTEEEEEEEEEEE-SS--EEPP--SSGGGGTTEEEEEEEEEE--HHHHHHHTT--GGGGG-EEEEE--SHHHHHHHHHHHHTT--EEEEE--PBP-GGGGGGSS--GGGTTSBHHHHHHHHHHHH-TT-EEEEE---GGGG--HHHHTT-SEEEE----HHHHHHHHHHHHHTT--S-EEEEEE-GGGSEEEEEEE-TTSS--GGGGGEETTTTEE-SS-TT-SBPSS----B-SSSGGG-B----HHHHHHHHHHHHHHHHHHHTTS--S-EEEEEE---HHHHHTTPPBPHHHHH---TT--EE---TT-HHHH-

pLDDT: mean 88.04, std 11.98, range [41.78, 98.88]